Protein 5R0D (pdb70)

GO terms:
  GO:0097157 pre-mRNA intronic binding (F, IDA)
  GO:0005634 nucleus (C, IDA)
  GO:0030619 U1 snRNA binding (F, IDA)
  GO:0030620 U2 snRNA binding (F, IDA)
  GO:0030623 U5 snRNA binding (F, IDA)
  GO:0017070 U6 snRNA binding (F, IDA)
  GO:0005682 U5 snRNP (C, IDA)
  GO:0046540 U4/U6 x U5 tri-snRNP complex (C, IDA)
  GO:0000244 spliceosomal tri-snRNP complex assembly (P, IDA)
  GO:0005634 nucleus (C, HDA)
  GO:0000386 second spliceosomal transesterification activity (F, IMP)
  GO:0003729 mRNA binding (F, HDA)
  GO:0000244 spliceosomal tri-snRNP complex assembly (P, IMP)
  GO:0000350 generation of catalytic spliceosome for second transesterification step (P, IMP)
  GO:0000389 mRNA 3'-splice site recognition (P, IMP)
  GO:0000395 mRNA 5'-splice site recognition (P, IMP)
  GO:0005515 protein binding (F, IPI)

InterPro domains:
  IPR000555 JAB1/MPN/MOV34 metalloenzyme domain [SM00232] (2178-2310)
  IPR012337 Ribonuclease H-like superfamily [SSF53098] (1070-1325)
  IPR012337 Ribonuclease H-like superfamily [SSF53098] (1835-2086)
  IPR012591 PRO8NT domain [PF08082] (131-282)
  IPR012592 PROCN domain [PF08083] (472-874)
  IPR012984 PROCT domain [PF08084] (2289-2410)
  IPR019580 Pre-mRNA-processing-splicing factor 8, U6-snRNA-binding [PF10596] (1514-1671)
  IPR019581 Pre-mRNA-processing-splicing factor 8, U5-snRNA-binding [PF10597] (1308-1444)
  IPR019582 RNA recognition motif, spliceosomal PrP8 [PF10598] (1059-1149)
  IPR021983 PRP8 domain IV core [PF12134] (1832-2060)
  IPR021983 PRP8 domain IV core [cd13838] (1838-2088)
  IPR027652 Pre-mRNA-processing-splicing factor 8 [PTHR11140] (108-2401)
  IPR037518 MPN domain [PS50249] (2182-2311)
  IPR042516 Pre-mRNA-processing-splicing factor 8, U5-snRNA-binding domain superfamily [G3DSA:3.30.43.40] (1257-1375)
  IPR043172 Prp8 RNase domain IV, palm region [G3DSA:3.30.420.230] (1833-1993)
  IPR043173 Prp8 RNase domain IV, fingers region [G3DSA:1.20.80.40] (1994-2092)

Foldseek 3Di:
DAAEPVCVCVLQDPFWEKEKELLFQWDWDWDADPVGHIDIDTAKGWIWIASLQFQKTWTKIRHPVVCPPHPPVVLVSLLVSLLVVLVVQVPDPPVNHGQEYEYADCSSQVSNCVSCVVPVRYHYHYYPDNFLCSLVCLQPVSVVVNRPDPDIDIDIARQQFCCVVPDGSSVSSVLSRLLSLLCVLPVVVSVCLQCVDVVWDADPRYRGTDDDPVSSVVSSVSSVVSNVVSVCVVVVD/DAWAWEPFAQFWKWKDKALDIDTDHHRHLATTEDQDDADFKIKIWIAGPVHNPKIKIKIAHVVVAHKYWYADPVVGGIDIDGDPPVVVSVVSVVVCVVVVRYHYPDDDPPDCLRCLLQVLADLVLQCVQQPDVVDSMHMDIQEAEAPVVPVCPDVNRHGDDDDDDLPDCLQAPVVCRVVSSQASQCSVPVVPCVNPQNHVSSLVNLLSVLLSSCQSHVRQNSLVRNLRSLLSVQSHLDDPLVNLVSVLSNLLSSLVSHDLVCCVSRPDLVSVCCSCPPTSCVPSNVSNVVSCCVRPVVSD

Nearest PDB structures (foldseek):
  7fju-assembly1_B  TM=1.003E+00  e=3.142E-57  Saccharomyces cerevisiae S288C
  3sbt-assembly3_B  TM=9.960E-01  e=2.102E-54  Saccharomyces cerevisiae S288C
  4ilg-assembly1_A  TM=9.768E-01  e=3.869E-52  Saccharomyces cerevisiae S288C
  3zef-assembly1_A  TM=9.865E-01  e=7.056E-51  Saccharomyces cerevisiae
  4i43-assembly1_A  TM=9.679E-01  e=3.540E-50  Saccharomyces cerevisiae S288C

Sequence (537 aa):
GAMNSSNYAELFNNDIKLFVDDTTNVYRVTVHKTFEGNVATKAINGCIFTLNPKTGHLFLKIIHTSVVWAGQKRLSQLAKWKTAEEVSSALVRSLPKEEQPKKQIIVTRKAMLDPLEVHMLDFPNIAIRPTEELRLPFSAAMSIDKLSDVVMMKATEPQMVLFNIYDDWLDRISSSYTAFSRLTLLLRALKTTNEESAKMMILLSDPTITIKSYHLWPSFTDEQWITIESSQMRRDDLILTEYGRKYNVMNTVPFTSAPIEVTIGIDQYSFNVKENQPFHGIKDIPIGHVVHVIIHFQHADNSSMMRYGYWFDCRMMGNFYIQYDPKDGLYKMMEERDGAKFENIVHNFKERQMMVSYPKIDEDDTWYNLTEFVQQMDKIRKIVRKDENQFSYVDSSMTTVQENELSDPAHSLNNYTVINFKSREAIRPGHEMEDFLDKSYYYLNTVMLQQGIFKNSSNYFGELQFAFLNAMFFGNYGSSLQWHAMIELICSSATVPKHMLDKLDEILYYQIKTLPEQYSDILLNERVWNICLYSSFQKNSLHNTEKIMENKYPELL

Organism: Saccharomyces cerevisiae (strain ATCC 204508 / S288c) (NCBI:txid559292)

B-factor: mean 30.58, std 11.67, range [15.52, 86.67]

Structure (mmCIF, N/CA/C/O backbone):
data_5R0D
#
_entry.id   5R0D
#
_cell.length_a   89.193
_cell.length_b   82.004
_cell.length_c   94.002
_cell.angle_alpha   90.000
_cell.angle_beta   109.080
_cell.angle_gamma   90.000
#
_symmetry.space_group_name_H-M   'C 1 2 1'
#
loop_
_entity.id
_entity.type
_entity.pdbx_description
1 polymer 'Pre-mRNA-splicing factor 8'
2 polymer 'A1 cistron-splicing factor AAR2'
3 non-polymer N-ethyl-N-(thiophene-2-carbonyl)-beta-alanine
4 water water
#
loop_
_atom_site.group_PDB
_atom_site.id
_atom_site.type_symbol
_atom_site.label_atom_id
_atom_site.label_alt_id
_atom_site.label_comp_id
_atom_site.label_asym_id
_atom_site.label_entity_id
_atom_site.label_seq_id
_atom_site.pdbx_PDB_ins_code
_atom_site.Cartn_x
_atom_site.Cartn_y
_atom_site.Cartn_z
_atom_site.occupancy
_atom_site.B_iso_or_equiv
_atom_site.auth_seq_id
_atom_site.auth_comp_id
_atom_site.auth_asym_id
_atom_site.auth_atom_id
_atom_site.pdbx_PDB_model_num
ATOM 1 N N . GLY A 1 1 ? 28.341 24.026 12.960 1.00 50.85 1833 GLY A N 1
ATOM 2 C CA . GLY A 1 1 ? 29.487 23.387 12.336 1.00 50.44 1833 GLY A CA 1
ATOM 3 C C . GLY A 1 1 ? 30.592 23.063 13.323 1.00 49.43 1833 GLY A C 1
ATOM 4 O O . GLY A 1 1 ? 30.330 22.828 14.497 1.00 49.35 1833 GLY A O 1
ATOM 5 N N . ALA A 1 2 ? 31.836 23.052 12.852 1.00 48.15 1834 ALA A N 1
ATOM 6 C CA . ALA A 1 2 ? 32.956 22.709 13.717 1.00 48.25 1834 ALA A CA 1
ATOM 7 C C . ALA A 1 2 ? 33.201 23.816 14.737 1.00 46.05 1834 ALA A C 1
ATOM 8 O O . ALA A 1 2 ? 33.057 25.006 14.443 1.00 44.95 1834 ALA A O 1
ATOM 10 N N . MET A 1 3 ? 33.556 23.414 15.949 1.00 44.72 1835 MET A N 1
ATOM 11 C CA . MET A 1 3 ? 33.895 24.340 17.021 1.00 45.24 1835 MET A CA 1
ATOM 12 C C . MET A 1 3 ? 35.372 24.701 16.904 1.00 45.62 1835 MET A C 1
ATOM 13 O O . MET A 1 3 ? 36.221 23.816 16.799 1.00 43.83 1835 MET A O 1
ATOM 18 N N . ASN A 1 4 ? 35.672 25.999 16.890 1.00 46.51 1836 ASN A N 1
ATOM 19 C CA . ASN A 1 4 ? 37.038 26.477 16.663 1.00 48.20 1836 ASN A CA 1
ATOM 20 C C . ASN A 1 4 ? 37.273 27.740 17.489 1.00 46.51 1836 ASN A C 1
ATOM 21 O O . ASN A 1 4 ? 36.458 28.108 18.340 1.00 43.63 1836 ASN A O 1
ATOM 26 N N . SER A 1 5 ? 38.415 28.383 17.352 1.00 48.23 1837 SER A N 1
ATOM 27 C CA . SER A 1 5 ? 38.762 29.673 17.959 1.00 50.75 1837 SER A CA 1
ATOM 28 C C . SER A 1 5 ? 37.702 30.717 17.731 1.00 50.97 1837 SER A C 1
ATOM 29 O O . SER A 1 5 ? 37.457 31.441 18.625 1.00 52.22 1837 SER A O 1
ATOM 32 N N . SER A 1 6 ? 37.130 30.785 16.553 1.00 49.55 1838 SER A N 1
ATOM 33 C CA . SER A 1 6 ? 36.207 31.870 16.236 1.00 49.21 1838 SER A CA 1
ATOM 34 C C . SER A 1 6 ? 34.971 31.826 17.125 1.00 46.08 1838 SER A C 1
ATOM 35 O O . SER A 1 6 ? 34.436 32.870 17.510 1.00 46.57 1838 SER A O 1
ATOM 38 N N . ASN A 1 7 ? 34.503 30.630 17.470 1.00 43.26 1839 ASN A N 1
ATOM 39 C CA . ASN A 1 7 ? 33.262 30.473 18.220 1.00 41.03 1839 ASN A CA 1
ATOM 40 C C . ASN A 1 7 ? 33.506 29.880 19.607 1.00 40.30 1839 ASN A C 1
ATOM 41 O O . ASN A 1 7 ? 32.697 29.116 20.125 1.00 40.61 1839 ASN A O 1
ATOM 46 N N . TYR A 1 8 ? 34.594 30.330 20.220 1.00 39.38 1840 TYR A N 1
ATOM 47 C CA . TYR A 1 8 ? 35.129 29.843 21.505 1.00 36.41 1840 TYR A CA 1
ATOM 48 C C . TYR A 1 8 ? 34.234 30.187 22.690 1.00 32.24 1840 TYR A C 1
ATOM 49 O O . TYR A 1 8 ? 34.042 29.447 23.626 1.00 31.27 1840 TYR A O 1
ATOM 58 N N . ALA A 1 9 ? 33.704 31.354 22.684 1.00 29.56 1841 ALA A N 1
ATOM 59 C CA . ALA A 1 9 ? 32.850 31.785 23.781 1.00 27.87 1841 ALA A CA 1
ATOM 60 C C . ALA A 1 9 ? 31.563 30.983 23.836 1.00 24.40 1841 ALA A C 1
ATOM 61 O O . ALA A 1 9 ? 30.924 30.932 24.884 1.00 23.92 1841 ALA A O 1
ATOM 63 N N . GLU A 1 10 ? 31.183 30.350 22.728 1.00 22.67 1842 GLU A N 1
ATOM 64 C CA . GLU A 1 10 ? 29.989 29.513 22.731 1.00 22.23 1842 GLU A CA 1
ATOM 65 C C . GLU A 1 10 ? 30.064 28.420 23.790 1.00 21.08 1842 GLU A C 1
ATOM 66 O O . GLU A 1 10 ? 29.027 27.977 24.290 1.00 20.93 1842 GLU A O 1
ATOM 72 N N . LEU A 1 11 ? 31.275 27.987 24.154 1.00 20.60 1843 LEU A N 1
ATOM 73 C CA . LEU A 1 11 ? 31.425 26.922 25.134 1.00 20.16 1843 LEU A CA 1
ATOM 74 C C . LEU A 1 11 ? 30.843 27.304 26.487 1.00 20.17 1843 LEU A C 1
ATOM 75 O O . LEU A 1 11 ? 30.467 26.419 27.263 1.00 21.31 1843 LEU A O 1
ATOM 80 N N . PHE A 1 12 ? 30.780 28.582 26.802 1.00 21.35 1844 PHE A N 1
ATOM 81 C CA . PHE A 1 12 ? 30.366 29.079 28.123 1.00 21.57 1844 PHE A CA 1
ATOM 82 C C . PHE A 1 12 ? 29.053 29.859 28.066 1.00 22.66 1844 PHE A C 1
ATOM 83 O O . PHE A 1 12 ? 28.778 30.579 28.944 1.00 24.27 1844 PHE A O 1
ATOM 91 N N . ASN A 1 13 ? 28.209 29.639 27.067 1.00 21.75 1845 ASN A N 1
ATOM 92 C CA . ASN A 1 13 ? 26.859 30.190 27.063 1.00 23.30 1845 ASN A CA 1
ATOM 93 C C . ASN A 1 13 ? 25.938 29.218 27.794 1.00 23.57 1845 ASN A C 1
ATOM 94 O O . ASN A 1 13 ? 26.377 28.226 28.380 1.00 23.86 1845 ASN A O 1
ATOM 99 N N . ASN A 1 14 ? 24.641 29.506 27.786 1.00 25.86 1846 ASN A N 1
ATOM 100 C CA . ASN A 1 14 ? 23.680 28.764 28.588 1.00 28.31 1846 ASN A CA 1
ATOM 101 C C . ASN A 1 14 ? 23.004 27.633 27.833 1.00 27.01 1846 ASN A C 1
ATOM 102 O O . ASN A 1 14 ? 22.091 27.005 28.376 1.00 31.23 1846 ASN A O 1
ATOM 107 N N . ASP A 1 15 ? 23.481 27.305 26.636 1.00 24.82 1847 ASP A N 1
ATOM 108 C CA . ASP A 1 15 ? 23.022 26.122 25.924 1.00 24.67 1847 ASP A CA 1
ATOM 109 C C . ASP A 1 15 ? 23.848 24.930 26.414 1.00 22.19 1847 ASP A C 1
ATOM 110 O O . ASP A 1 15 ? 25.073 24.905 26.236 1.00 23.65 1847 ASP A O 1
ATOM 115 N N . ILE A 1 16 ? 23.178 23.931 26.995 1.00 20.54 1848 ILE A N 1
ATOM 116 C CA . ILE A 1 16 ? 23.894 22.789 27.560 1.00 19.33 1848 ILE A CA 1
ATOM 117 C C . ILE A 1 16 ? 24.667 22.062 26.469 1.00 18.79 1848 ILE A C 1
ATOM 118 O O . ILE A 1 16 ? 24.117 21.697 25.418 1.00 19.50 1848 ILE A O 1
ATOM 123 N N . LYS A 1 17 ? 25.942 21.795 26.735 1.00 17.87 1849 LYS A N 1
ATOM 124 C CA . LYS A 1 17 ? 26.762 21.068 25.781 1.00 17.95 1849 LYS A CA 1
ATOM 125 C C . LYS A 1 17 ? 27.760 20.212 26.539 1.00 18.18 1849 LYS A C 1
ATOM 126 O O . LYS A 1 17 ? 28.157 20.509 27.664 1.00 18.68 1849 LYS A O 1
ATOM 132 N N . LEU A 1 18 ? 28.202 19.162 25.861 1.00 18.15 1850 LEU A N 1
ATOM 133 C CA . LEU A 1 18 ? 29.188 18.253 26.403 1.00 17.61 1850 LEU A CA 1
ATOM 134 C C . LEU A 1 18 ? 30.298 18.020 25.390 1.00 17.99 1850 LEU A C 1
ATOM 135 O O . LEU A 1 18 ? 30.022 17.784 24.213 1.00 19.34 1850 LEU A O 1
ATOM 140 N N . PHE A 1 19 ? 31.543 18.020 25.873 1.00 16.73 1851 PHE A N 1
ATOM 141 C CA . PHE A 1 19 ? 32.663 17.440 25.138 1.00 17.05 1851 PHE A CA 1
ATOM 142 C C . PHE A 1 19 ? 32.704 15.948 25.428 1.00 18.38 1851 PHE A C 1
ATOM 143 O O . PHE A 1 19 ? 32.491 15.530 26.577 1.00 18.83 1851 PHE A O 1
ATOM 151 N N . VAL A 1 20 ? 33.016 15.167 24.399 1.00 18.28 1852 VAL A N 1
ATOM 152 C CA . VAL A 1 20 ? 33.271 13.734 24.540 1.00 18.32 1852 VAL A CA 1
ATOM 153 C C . VAL A 1 20 ? 34.654 13.446 24.003 1.00 18.25 1852 VAL A C 1
ATOM 154 O O . VAL A 1 20 ? 34.935 13.697 22.827 1.00 20.10 1852 VAL A O 1
ATOM 158 N N . ASP A 1 21 ? 35.507 12.891 24.851 1.00 18.50 1853 ASP A N 1
ATOM 159 C CA . ASP A 1 21 ? 36.825 12.444 24.439 1.00 18.89 1853 ASP A CA 1
ATOM 160 C C . ASP A 1 21 ? 36.920 10.938 24.663 1.00 17.93 1853 ASP A C 1
ATOM 161 O O . ASP A 1 21 ? 36.673 10.447 25.778 1.00 18.88 1853 ASP A O 1
ATOM 166 N N . ASP A 1 22 ? 37.304 10.222 23.608 1.00 18.07 1854 ASP A N 1
ATOM 167 C CA . ASP A 1 22 ? 37.365 8.762 23.610 1.00 17.97 1854 ASP A CA 1
ATOM 168 C C . ASP A 1 22 ? 38.796 8.242 23.666 1.00 18.27 1854 ASP A C 1
ATOM 169 O O . ASP A 1 22 ? 38.999 7.035 23.528 1.00 19.39 1854 ASP A O 1
ATOM 174 N N A THR A 1 23 ? 39.793 9.106 23.855 0.45 19.05 1855 THR A N 1
ATOM 175 N N B THR A 1 23 ? 39.789 9.112 23.915 0.55 19.04 1855 THR A N 1
ATOM 176 C CA A THR A 1 23 ? 41.174 8.641 23.750 0.45 19.71 1855 THR A CA 1
ATOM 177 C CA B THR A 1 23 ? 41.195 8.720 23.781 0.55 19.53 1855 THR A CA 1
ATOM 178 C C A THR A 1 23 ? 41.458 7.500 24.721 0.45 20.39 1855 THR A C 1
ATOM 179 C C B THR A 1 23 ? 41.649 7.710 24.834 0.55 20.43 1855 THR A C 1
ATOM 180 O O A THR A 1 23 ? 42.159 6.543 24.375 0.45 20.41 1855 THR A O 1
ATOM 181 O O B THR A 1 23 ? 42.671 7.046 24.640 0.55 20.38 1855 THR A O 1
ATOM 188 N N . ASN A 1 24 ? 40.926 7.579 25.938 1.00 19.23 1856 ASN A N 1
ATOM 189 C CA . ASN A 1 24 ? 41.271 6.636 26.990 1.00 19.31 1856 ASN A CA 1
ATOM 190 C C . ASN A 1 24 ? 40.277 5.491 27.128 1.00 18.59 1856 ASN A C 1
ATOM 191 O O . ASN A 1 24 ? 40.327 4.767 28.128 1.00 19.09 1856 ASN A O 1
ATOM 196 N N . VAL A 1 25 ? 39.433 5.258 26.124 1.00 18.64 1857 VAL A N 1
ATOM 197 C CA . VAL A 1 25 ? 38.464 4.161 26.202 1.00 17.72 1857 VAL A CA 1
ATOM 198 C C . VAL A 1 25 ? 39.158 2.816 26.087 1.00 18.43 1857 VAL A C 1
ATOM 199 O O . VAL A 1 25 ? 38.969 1.940 26.939 1.00 19.30 1857 VAL A O 1
ATOM 203 N N . TYR A 1 26 ? 39.929 2.625 25.021 1.00 19.20 1858 TYR A N 1
ATOM 204 C CA . TYR A 1 26 ? 40.630 1.383 24.737 1.00 19.56 1858 TYR A CA 1
ATOM 205 C C . TYR A 1 26 ? 42.112 1.616 24.997 1.00 19.78 1858 TYR A C 1
ATOM 206 O O . TYR A 1 26 ? 42.779 2.328 24.238 1.00 21.51 1858 TYR A O 1
ATOM 215 N N . ARG A 1 27 ? 42.609 1.040 26.080 1.00 20.05 1859 ARG A N 1
ATOM 216 C CA . ARG A 1 27 ? 43.971 1.233 26.552 1.00 21.27 1859 ARG A CA 1
ATOM 217 C C . ARG A 1 27 ? 44.644 -0.127 26.595 1.00 23.66 1859 ARG A C 1
ATOM 218 O O . ARG A 1 27 ? 44.082 -1.093 27.132 1.00 24.24 1859 ARG A O 1
ATOM 226 N N . VAL A 1 28 ? 45.830 -0.219 25.996 1.00 26.11 1860 VAL A N 1
ATOM 227 C CA . VAL A 1 28 ? 46.560 -1.475 26.006 1.00 29.83 1860 VAL A CA 1
ATOM 228 C C . VAL A 1 28 ? 48.032 -1.239 26.304 1.00 34.23 1860 VAL A C 1
ATOM 229 O O . VAL A 1 28 ? 48.564 -0.142 26.141 1.00 36.38 1860 VAL A O 1
ATOM 233 N N . THR A 1 29 ? 48.690 -2.303 26.729 1.00 36.22 1861 THR A N 1
ATOM 234 C CA . THR A 1 29 ? 50.139 -2.390 26.734 1.00 38.03 1861 THR A CA 1
ATOM 235 C C . THR A 1 29 ? 50.519 -3.459 25.718 1.00 36.34 1861 THR A C 1
ATOM 236 O O . THR A 1 29 ? 49.796 -4.439 25.543 1.00 36.98 1861 THR A O 1
ATOM 240 N N . VAL A 1 30 ? 51.632 -3.253 25.021 1.00 36.05 1862 VAL A N 1
ATOM 241 C CA . VAL A 1 30 ? 52.116 -4.156 23.986 1.00 34.88 1862 VAL A CA 1
ATOM 242 C C . VAL A 1 30 ? 53.309 -4.900 24.565 1.00 33.01 1862 VAL A C 1
ATOM 243 O O . VAL A 1 30 ? 54.179 -4.291 25.190 1.00 34.07 1862 VAL A O 1
ATOM 247 N N . HIS A 1 31 ? 53.359 -6.205 24.350 1.00 29.84 1863 HIS A N 1
ATOM 248 C CA . HIS A 1 31 ? 54.423 -6.991 24.953 1.00 31.51 1863 HIS A CA 1
ATOM 249 C C . HIS A 1 31 ? 54.754 -8.178 24.065 1.00 29.26 1863 HIS A C 1
ATOM 250 O O . HIS A 1 31 ? 53.980 -8.558 23.192 1.00 28.01 1863 HIS A O 1
ATOM 257 N N . LYS A 1 32 ? 55.916 -8.774 24.306 1.00 31.00 1864 LYS A N 1
ATOM 258 C CA . LYS A 1 32 ? 56.300 -9.981 23.585 1.00 32.70 1864 LY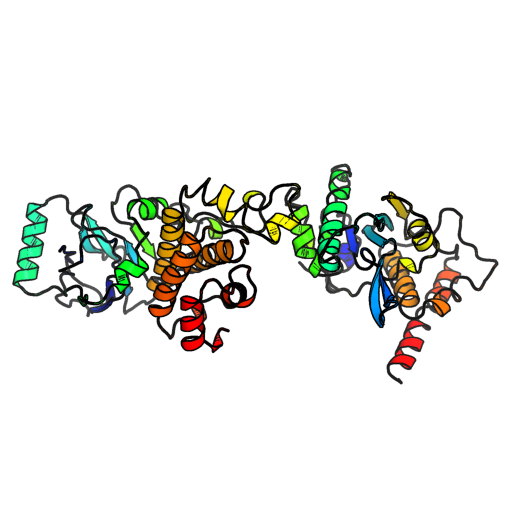S A CA 1
ATOM 259 C C . LYS A 1 32 ? 55.691 -11.225 24.231 1.00 35.31 1864 LYS A C 1
ATOM 260 O O . LYS A 1 32 ? 55.520 -11.295 25.450 1.00 38.01 1864 LYS A O 1
ATOM 266 N N . THR A 1 33 ? 55.373 -12.219 23.399 1.00 35.38 1865 THR A N 1
ATOM 267 C CA . THR A 1 33 ? 54.894 -13.509 23.871 1.00 35.98 1865 THR A CA 1
ATOM 268 C C . THR A 1 33 ? 56.065 -14.475 24.038 1.00 37.32 1865 THR A C 1
ATOM 269 O O . THR A 1 33 ? 57.196 -14.189 23.648 1.00 36.54 1865 THR A O 1
ATOM 273 N N . PHE A 1 34 ? 55.772 -15.653 24.597 1.00 39.20 1866 PHE A N 1
ATOM 274 C CA . PHE A 1 34 ? 56.824 -16.637 24.812 1.00 41.58 1866 PHE A CA 1
ATOM 275 C C . PHE A 1 34 ? 57.492 -17.017 23.500 1.00 42.06 1866 PHE A C 1
ATOM 276 O O . PHE A 1 34 ? 58.703 -17.265 23.461 1.00 42.49 1866 PHE A O 1
ATOM 284 N N . GLU A 1 35 ? 56.709 -17.100 22.425 1.00 42.69 1867 GLU A N 1
ATOM 285 C CA . GLU A 1 35 ? 57.228 -17.478 21.122 1.00 45.33 1867 GLU A CA 1
ATOM 286 C C . GLU A 1 35 ? 57.885 -16.321 20.386 1.00 44.22 1867 GLU A C 1
ATOM 287 O O . GLU A 1 35 ? 58.320 -16.511 19.244 1.00 46.34 1867 GLU A O 1
ATOM 293 N N . GLY A 1 36 ? 57.953 -15.134 20.991 1.00 41.33 1868 GLY A N 1
ATOM 294 C CA . GLY A 1 36 ? 58.579 -13.995 20.362 1.00 39.75 1868 GLY A CA 1
ATOM 295 C C . GLY A 1 36 ? 57.673 -13.178 19.476 1.00 38.11 1868 GLY A C 1
ATOM 296 O O . GLY A 1 36 ? 58.167 -12.320 18.739 1.00 40.15 1868 GLY A O 1
ATOM 297 N N . ASN A 1 37 ? 56.371 -13.429 19.503 1.00 36.93 1869 ASN A N 1
ATOM 298 C CA . ASN A 1 37 ? 55.405 -12.602 18.808 1.00 36.44 1869 ASN A CA 1
ATOM 299 C C . ASN A 1 37 ? 55.007 -11.459 19.729 1.00 33.86 1869 ASN A C 1
ATOM 300 O O . ASN A 1 37 ? 55.455 -11.364 20.870 1.00 37.01 1869 ASN A O 1
ATOM 305 N N . VAL A 1 38 ? 54.153 -10.575 19.241 1.00 30.80 1870 VAL A N 1
ATOM 306 C CA . VAL A 1 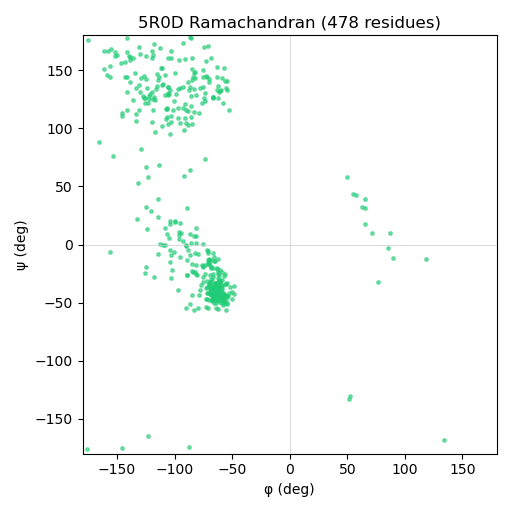38 ? 53.688 -9.437 20.019 1.00 29.74 1870 VAL A CA 1
ATOM 307 C C . VAL A 1 38 ? 52.198 -9.599 20.262 1.00 28.09 1870 VAL A C 1
ATOM 308 O O . VAL A 1 38 ? 51.460 -10.059 19.381 1.00 29.53 1870 VAL A O 1
ATOM 312 N N . ALA A 1 39 ? 51.762 -9.226 21.464 1.00 26.64 1871 ALA A N 1
ATOM 313 C CA . ALA A 1 39 ? 50.377 -9.298 21.879 1.00 26.03 1871 ALA A CA 1
ATOM 314 C C . ALA A 1 39 ? 50.064 -8.040 22.669 1.00 25.80 1871 ALA A C 1
ATOM 315 O O . ALA A 1 39 ? 50.973 -7.334 23.116 1.00 26.78 1871 ALA A O 1
ATOM 317 N N . THR A 1 40 ? 48.776 -7.756 22.820 1.00 25.26 1872 THR A N 1
ATOM 318 C CA . THR A 1 40 ? 48.336 -6.655 23.661 1.00 26.43 1872 THR A CA 1
ATOM 319 C C . THR A 1 40 ? 47.629 -7.180 24.898 1.00 27.01 1872 THR A C 1
ATOM 320 O O . THR A 1 40 ? 47.037 -8.268 24.897 1.00 27.74 1872 THR A O 1
ATOM 324 N N . LYS A 1 41 ? 47.695 -6.395 25.963 1.00 27.51 1873 LYS A N 1
ATOM 325 C CA . LYS A 1 41 ? 46.903 -6.651 27.158 1.00 29.75 1873 LYS A CA 1
ATOM 326 C C . LYS A 1 41 ? 46.129 -5.378 27.452 1.00 29.15 1873 LYS A C 1
ATOM 327 O O . LYS A 1 41 ? 46.731 -4.311 27.617 1.00 30.32 1873 LYS A O 1
ATOM 333 N N . ALA A 1 42 ? 44.809 -5.491 27.498 1.00 28.70 1874 ALA A N 1
ATOM 334 C CA . ALA A 1 42 ? 43.967 -4.336 27.782 1.00 26.87 1874 ALA A CA 1
ATOM 335 C C . ALA A 1 42 ? 44.030 -3.983 29.267 1.00 25.43 1874 ALA A C 1
ATOM 336 O O . ALA A 1 42 ? 44.209 -4.848 30.129 1.00 25.53 1874 ALA A O 1
ATOM 338 N N . ILE A 1 43 ? 43.863 -2.688 29.562 1.00 23.84 1875 ILE A N 1
ATOM 339 C CA . ILE A 1 43 ? 43.629 -2.205 30.917 1.00 24.27 1875 ILE A CA 1
ATOM 340 C C . ILE A 1 43 ? 42.348 -1.375 30.910 1.00 21.11 1875 ILE A C 1
ATOM 341 O O . ILE A 1 43 ? 41.885 -0.919 29.862 1.00 21.11 1875 ILE A O 1
ATOM 346 N N . ASN A 1 44 ? 41.782 -1.157 32.102 1.00 20.59 1876 ASN A N 1
ATOM 347 C CA . ASN A 1 44 ? 40.530 -0.426 32.175 1.00 20.11 1876 ASN A CA 1
ATOM 348 C C . ASN A 1 44 ? 40.697 0.960 31.572 1.00 19.42 1876 ASN A C 1
ATOM 349 O O . ASN A 1 44 ? 41.740 1.595 31.724 1.00 21.39 1876 ASN A O 1
ATOM 354 N N . GLY A 1 45 ? 39.653 1.417 30.899 1.00 18.78 1877 GLY A N 1
ATOM 355 C CA . GLY A 1 45 ? 39.650 2.740 30.323 1.00 18.54 1877 GLY A CA 1
ATOM 356 C C . GLY A 1 45 ? 38.487 3.581 30.806 1.00 17.99 1877 GLY A C 1
ATOM 357 O O . GLY A 1 45 ? 37.801 3.240 31.772 1.00 19.13 1877 GLY A O 1
ATOM 358 N N . CYS A 1 46 ? 38.236 4.680 30.106 1.00 17.77 1878 CYS A N 1
ATOM 359 C CA . CYS A 1 46 ? 37.155 5.567 30.493 1.00 17.77 1878 CYS A CA 1
ATOM 360 C C . CYS A 1 46 ? 36.769 6.462 29.326 1.00 17.31 1878 CYS A C 1
ATOM 361 O O . CYS A 1 46 ? 37.597 6.794 28.473 1.00 17.77 1878 CYS A O 1
ATOM 364 N N . ILE A 1 47 ? 35.492 6.850 29.334 1.00 17.01 1879 ILE A N 1
ATOM 365 C CA . ILE A 1 47 ? 34.999 7.929 28.484 1.00 17.44 1879 ILE A CA 1
ATOM 366 C C . ILE A 1 47 ? 35.026 9.205 29.310 1.00 17.29 1879 ILE A C 1
ATOM 367 O O . ILE A 1 47 ? 34.554 9.221 30.449 1.00 18.30 1879 ILE A O 1
ATOM 372 N N . PHE A 1 48 ? 35.527 10.274 28.719 1.00 17.56 1880 PHE A N 1
ATOM 373 C CA . PHE A 1 48 ? 35.623 11.598 29.350 1.00 17.59 1880 PHE A CA 1
ATOM 374 C C . PHE A 1 48 ? 34.544 12.466 28.721 1.00 17.47 1880 PHE A C 1
ATOM 375 O O . PHE A 1 48 ? 34.695 12.904 27.582 1.00 18.38 1880 PHE A O 1
ATOM 383 N N . THR A 1 49 ? 33.453 12.682 29.450 1.00 16.70 1881 THR A N 1
ATOM 384 C CA . THR A 1 49 ? 32.332 13.495 28.991 1.00 16.41 1881 THR A CA 1
ATOM 385 C C . THR A 1 49 ? 32.189 14.672 29.944 1.00 15.52 1881 THR A C 1
ATOM 386 O O . THR A 1 49 ? 31.935 14.480 31.136 1.00 17.43 1881 THR A O 1
ATOM 390 N N . LEU A 1 50 ? 32.402 15.886 29.428 1.00 16.89 1882 LEU A N 1
ATOM 391 C CA . LEU A 1 50 ? 32.544 17.068 30.267 1.00 15.87 1882 LEU A CA 1
ATOM 392 C C . LEU A 1 50 ? 31.639 18.195 29.794 1.00 16.90 1882 LEU A C 1
ATOM 393 O O . LEU A 1 50 ? 31.664 18.567 28.608 1.00 16.96 1882 LEU A O 1
ATOM 398 N N . ASN A 1 51 ? 30.898 18.789 30.752 1.00 16.15 1883 ASN A N 1
ATOM 399 C CA . ASN A 1 51 ? 30.211 20.052 30.510 1.00 16.59 1883 ASN A CA 1
ATOM 400 C C . ASN A 1 51 ? 31.184 21.195 30.787 1.00 16.75 1883 ASN A C 1
ATOM 401 O O . ASN A 1 51 ? 31.553 21.410 31.955 1.00 17.48 1883 ASN A O 1
ATOM 406 N N . PRO A 1 52 ? 31.650 21.921 29.771 1.00 17.38 1884 PRO A N 1
ATOM 407 C CA . PRO A 1 52 ? 32.674 22.941 30.016 1.00 18.62 1884 PRO A CA 1
ATOM 408 C C . PRO A 1 52 ? 32.167 24.160 30.765 1.00 18.69 1884 PRO A C 1
ATOM 409 O O . PRO A 1 52 ? 32.980 24.912 31.317 1.00 18.87 1884 PRO A O 1
ATOM 413 N N . LYS A 1 53 ? 30.853 24.366 30.822 1.00 18.05 1885 LYS A N 1
ATOM 414 C CA . LYS A 1 53 ? 30.306 25.499 31.560 1.00 19.04 1885 LYS A CA 1
ATOM 415 C C . LYS A 1 53 ? 30.277 25.216 33.054 1.00 20.14 1885 LYS A C 1
ATOM 416 O O . LYS A 1 53 ? 30.608 26.084 33.857 1.00 22.00 1885 LYS A O 1
ATOM 422 N N . THR A 1 54 ? 29.862 24.021 33.449 1.00 18.70 1886 THR A N 1
ATOM 423 C CA . THR A 1 54 ? 29.626 23.744 34.854 1.00 18.46 1886 THR A CA 1
ATOM 424 C C . THR A 1 54 ? 30.715 22.910 35.505 1.00 17.91 1886 THR A C 1
ATOM 425 O O . THR A 1 54 ? 30.750 22.802 36.738 1.00 18.32 1886 THR A O 1
ATOM 429 N N . GLY A 1 55 ? 31.568 22.278 34.704 1.00 16.65 1887 GLY A N 1
ATOM 430 C CA . GLY A 1 55 ? 32.584 21.402 35.225 1.00 16.99 1887 GLY A CA 1
ATOM 431 C C . GLY A 1 55 ? 32.140 19.986 35.471 1.00 16.53 1887 GLY A C 1
ATOM 432 O O . GLY A 1 55 ? 32.970 19.160 35.854 1.00 16.96 1887 GLY A O 1
ATOM 433 N N . HIS A 1 56 ? 30.872 19.681 35.263 1.00 17.12 1888 HIS A N 1
ATOM 434 C CA . HIS A 1 56 ? 30.416 18.322 35.518 1.00 16.48 1888 HIS A CA 1
ATOM 435 C C . HIS A 1 56 ? 31.048 17.340 34.546 1.00 17.54 1888 HIS A C 1
ATOM 436 O O . HIS A 1 56 ? 30.960 17.489 33.329 1.00 17.55 1888 HIS A O 1
ATOM 443 N N . LEU A 1 57 ? 31.658 16.322 35.116 1.00 16.38 1889 LEU A N 1
ATOM 444 C CA . LEU A 1 57 ? 32.362 15.277 34.384 1.00 17.05 1889 LEU A CA 1
ATOM 445 C C . LEU A 1 57 ? 31.650 13.953 34.646 1.00 17.62 1889 LEU A C 1
ATOM 446 O O . LEU A 1 57 ? 31.432 13.575 35.811 1.00 19.18 1889 LEU A O 1
ATOM 451 N N . PHE A 1 58 ? 31.243 13.301 33.575 1.00 17.84 1890 PHE A N 1
ATOM 452 C CA . PHE A 1 58 ? 30.600 11.985 33.630 1.00 17.39 1890 PHE A CA 1
ATOM 453 C C . PHE A 1 58 ? 31.666 11.001 33.182 1.00 17.22 1890 PHE A C 1
ATOM 454 O O . PHE A 1 58 ? 31.919 10.854 31.991 1.00 18.63 1890 PHE A O 1
ATOM 462 N N . LEU A 1 59 ? 32.361 10.410 34.141 1.00 17.63 1891 LEU A N 1
ATOM 463 C CA . LEU A 1 59 ? 33.462 9.499 33.844 1.00 17.37 1891 LEU A CA 1
ATOM 464 C C . LEU A 1 59 ? 32.934 8.075 33.782 1.00 17.51 1891 LEU A C 1
ATOM 465 O O . LEU A 1 59 ? 32.719 7.431 34.812 1.00 18.78 1891 LEU A O 1
ATOM 470 N N . LYS A 1 60 ? 32.685 7.585 32.580 1.00 17.18 1892 LYS A N 1
ATOM 471 C CA . LYS A 1 60 ? 32.198 6.226 32.414 1.00 18.32 1892 LYS A CA 1
ATOM 472 C C . LYS A 1 60 ? 33.399 5.301 32.312 1.00 17.97 1892 LYS A C 1
ATOM 473 O O . LYS A 1 60 ? 34.181 5.384 31.363 1.00 19.20 1892 LYS A O 1
ATOM 479 N N .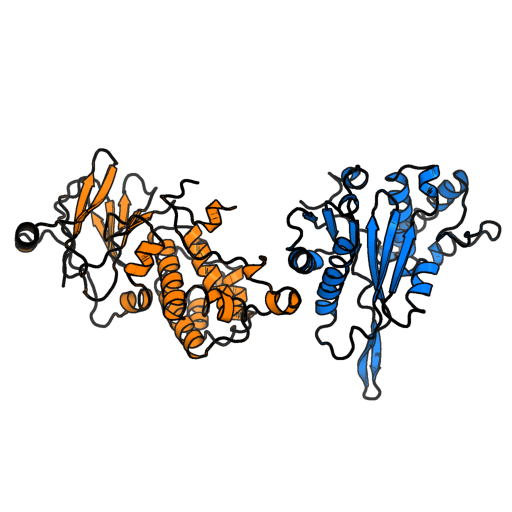 ILE A 1 61 ? 33.541 4.420 33.304 1.00 18.00 1893 ILE A N 1
ATOM 480 C CA . ILE A 1 61 ? 34.655 3.489 33.341 1.00 18.76 1893 ILE A CA 1
ATOM 481 C C . ILE A 1 61 ? 34.348 2.308 32.436 1.00 18.61 1893 ILE A C 1
ATOM 482 O O . ILE A 1 61 ? 33.256 1.711 32.521 1.00 20.34 1893 ILE A O 1
ATOM 487 N N . ILE A 1 62 ? 35.292 2.014 31.549 1.00 19.36 1894 ILE A N 1
ATOM 488 C CA . ILE A 1 62 ? 35.201 0.940 30.568 1.00 20.13 1894 ILE A CA 1
ATOM 489 C C . ILE A 1 62 ? 36.069 -0.204 31.082 1.00 20.34 1894 ILE A C 1
ATOM 490 O O . ILE A 1 62 ? 37.306 -0.152 31.038 1.00 21.57 1894 ILE A O 1
ATOM 495 N N . HIS A 1 63 ? 35.419 -1.244 31.580 1.00 19.93 1895 HIS A N 1
ATOM 496 C CA . HIS A 1 63 ? 36.134 -2.353 32.174 1.00 20.09 1895 HIS A CA 1
ATOM 497 C C . HIS A 1 63 ? 36.614 -3.291 31.079 1.00 20.61 1895 HIS A C 1
ATOM 498 O O . HIS A 1 63 ? 35.965 -3.435 30.044 1.00 20.90 1895 HIS A O 1
ATOM 505 N N . THR A 1 64 ? 37.760 -3.938 31.316 1.00 19.98 1896 THR A N 1
ATOM 506 C CA . THR A 1 64 ? 38.355 -4.761 30.265 1.00 20.61 1896 THR A CA 1
ATOM 507 C C . THR A 1 64 ? 37.454 -5.912 29.815 1.00 20.92 1896 THR A C 1
ATOM 508 O O . THR A 1 64 ? 37.628 -6.408 28.699 1.00 21.77 1896 THR A O 1
ATOM 512 N N . SER A 1 65 ? 36.488 -6.341 30.636 1.00 20.71 1897 SER A N 1
ATOM 513 C CA . SER A 1 65 ? 35.557 -7.388 30.213 1.00 21.52 1897 SER A CA 1
ATOM 514 C C . SER A 1 65 ? 34.768 -7.004 28.972 1.00 21.65 1897 SER A C 1
ATOM 515 O O . SER A 1 65 ? 34.300 -7.895 28.253 1.00 23.02 1897 SER A O 1
ATOM 518 N N A VAL A 1 66 ? 34.579 -5.718 28.694 0.30 21.17 1898 VAL A N 1
ATOM 519 N N B VAL A 1 66 ? 34.593 -5.699 28.720 0.70 21.57 1898 VAL A N 1
ATOM 520 C CA A VAL A 1 66 ? 33.778 -5.382 27.528 0.30 20.98 1898 VAL A CA 1
ATOM 521 C CA B VAL A 1 66 ? 33.874 -5.222 27.538 0.70 21.97 1898 VAL A CA 1
ATOM 522 C C A VAL A 1 66 ? 34.487 -5.760 26.229 0.30 20.50 1898 VAL A C 1
ATOM 523 C C B VAL A 1 66 ? 34.491 -5.787 26.268 0.70 21.24 1898 VAL A C 1
ATOM 524 O O A VAL A 1 66 ? 33.831 -5.881 25.189 0.30 20.86 1898 VAL A O 1
ATOM 525 O O B VAL A 1 66 ? 33.790 -6.056 25.287 0.70 22.77 1898 VAL A O 1
ATOM 532 N N . TRP A 1 67 ? 35.812 -5.936 26.252 1.00 20.19 1899 TRP A N 1
ATOM 533 C CA . TRP A 1 67 ? 36.539 -6.325 25.051 1.00 20.11 1899 TRP A CA 1
ATOM 534 C C . TRP A 1 67 ? 36.637 -7.840 24.855 1.00 20.68 1899 TRP A C 1
ATOM 535 O O . TRP A 1 67 ? 37.111 -8.288 23.807 1.00 21.55 1899 TRP A O 1
ATOM 546 N N . ALA A 1 68 ? 36.188 -8.637 25.821 1.00 21.01 1900 ALA A N 1
ATOM 547 C CA . ALA A 1 68 ? 36.442 -10.073 25.768 1.00 21.28 1900 ALA A CA 1
ATOM 548 C C . ALA A 1 68 ? 35.780 -10.676 24.540 1.00 22.05 1900 ALA A C 1
ATOM 549 O O . ALA A 1 68 ? 34.572 -10.514 24.319 1.00 24.34 1900 ALA A O 1
ATOM 551 N N . GLY A 1 69 ? 36.587 -11.381 23.742 1.00 22.63 1901 GLY A N 1
ATOM 552 C CA . GLY A 1 69 ? 36.089 -12.055 22.556 1.00 24.25 1901 GLY A CA 1
ATOM 553 C C . GLY A 1 69 ? 35.696 -11.178 21.397 1.00 24.94 1901 GLY A C 1
ATOM 554 O O . GLY A 1 69 ? 35.122 -11.672 20.423 1.00 27.57 1901 GLY A O 1
ATOM 555 N N . GLN A 1 70 ? 36.007 -9.898 21.453 1.00 24.70 1902 GLN A N 1
ATOM 556 C CA . GLN A 1 70 ? 35.632 -8.964 20.414 1.00 25.24 1902 GLN A CA 1
ATOM 557 C C . GLN A 1 70 ? 36.809 -8.718 19.492 1.00 26.29 1902 GLN A C 1
ATOM 558 O O . GLN A 1 70 ? 37.966 -8.765 19.908 1.00 27.86 1902 GLN A O 1
ATOM 564 N N . LYS A 1 71 ? 36.501 -8.486 18.222 1.00 28.63 1903 LYS A N 1
ATOM 565 C CA . LYS A 1 71 ? 37.501 -8.182 17.217 1.00 30.48 1903 LYS A CA 1
ATOM 566 C C . LYS A 1 71 ? 37.492 -6.691 16.925 1.00 27.03 1903 LYS A C 1
ATOM 567 O O . LYS A 1 71 ? 36.592 -5.954 17.323 1.00 26.35 1903 LYS A O 1
ATOM 573 N N . ARG A 1 72 ? 38.542 -6.256 16.242 1.00 27.26 1904 ARG A N 1
ATOM 574 C CA . ARG A 1 72 ? 38.662 -4.886 15.754 1.00 28.02 1904 ARG A CA 1
ATOM 575 C C . ARG A 1 72 ? 38.361 -3.898 16.876 1.00 25.07 1904 ARG A C 1
ATOM 576 O O . ARG A 1 72 ? 37.483 -3.046 16.775 1.00 24.18 1904 ARG A O 1
ATOM 584 N N . LEU A 1 73 ? 39.135 -4.022 17.950 1.00 22.70 1905 LEU A N 1
ATOM 585 C CA . LEU A 1 73 ? 38.802 -3.311 19.182 1.00 21.67 1905 LEU A CA 1
ATOM 586 C C . LEU A 1 73 ? 38.904 -1.795 19.032 1.00 21.74 1905 LEU A C 1
ATOM 587 O O . LEU A 1 73 ? 38.127 -1.066 19.648 1.00 21.84 1905 LEU A O 1
ATOM 592 N N . SER A 1 74 ? 39.859 -1.280 18.260 1.00 23.98 1906 SER A N 1
ATOM 593 C CA . SER A 1 74 ? 39.944 0.173 18.133 1.00 25.20 1906 SER A CA 1
ATOM 594 C C . SER A 1 74 ? 38.691 0.735 17.462 1.00 23.94 1906 SER A C 1
ATOM 595 O O . SER A 1 74 ? 38.235 1.830 17.802 1.00 25.21 1906 SER A O 1
ATOM 598 N N . GLN A 1 75 ? 38.101 -0.026 16.537 1.00 23.71 1907 GLN A N 1
ATOM 599 C CA . GLN A 1 75 ? 36.839 0.365 15.922 1.00 24.64 1907 GLN A CA 1
ATOM 600 C C . GLN A 1 75 ? 35.686 0.213 16.901 1.00 22.25 1907 GLN A C 1
ATOM 601 O O . GLN A 1 75 ? 34.858 1.116 17.047 1.00 23.40 1907 GLN A O 1
ATOM 607 N N . LEU A 1 76 ? 35.616 -0.921 17.588 1.00 21.32 1908 LEU A N 1
ATOM 608 C CA . LEU A 1 76 ? 34.533 -1.152 18.529 1.00 20.15 1908 LEU A CA 1
ATOM 609 C C . LEU A 1 76 ? 34.525 -0.078 19.603 1.00 20.75 1908 LEU A C 1
ATOM 610 O O . LEU A 1 76 ? 33.462 0.330 20.071 1.00 20.41 1908 LEU A O 1
ATOM 615 N N . ALA A 1 77 ? 35.706 0.383 20.012 1.00 20.04 1909 ALA A N 1
ATOM 616 C CA . ALA A 1 77 ? 35.779 1.359 21.095 1.00 19.88 1909 ALA A CA 1
ATOM 617 C C . ALA A 1 77 ? 35.038 2.639 20.755 1.00 19.34 1909 ALA A C 1
ATOM 618 O O . ALA A 1 77 ? 34.440 3.260 21.640 1.00 19.65 1909 ALA A O 1
ATOM 620 N N . LYS A 1 78 ? 35.072 3.070 19.493 1.00 20.09 1910 LYS A N 1
ATOM 621 C CA . LYS A 1 78 ? 34.337 4.275 19.116 1.00 20.25 1910 LYS A CA 1
ATOM 622 C C . LYS A 1 78 ? 32.833 4.052 19.219 1.00 18.99 1910 LYS A C 1
ATOM 623 O O . LYS A 1 78 ? 32.093 4.927 19.680 1.00 19.44 1910 LYS A O 1
ATOM 629 N N . TRP A 1 79 ? 32.369 2.866 18.802 1.00 20.04 1911 TRP A N 1
ATOM 630 C CA . TRP A 1 79 ? 30.949 2.537 18.873 1.00 20.01 1911 TRP A CA 1
ATOM 631 C C . TRP A 1 79 ? 30.494 2.357 20.317 1.00 19.26 1911 TRP A C 1
ATOM 632 O O . TRP A 1 79 ? 29.406 2.803 20.686 1.00 19.48 1911 TRP A O 1
ATOM 643 N N . LYS A 1 80 ? 31.332 1.747 21.156 1.00 19.06 1912 LYS A N 1
ATOM 644 C CA . LYS A 1 80 ? 31.017 1.631 22.575 1.00 19.07 1912 LYS A CA 1
ATOM 645 C C . LYS A 1 80 ? 30.924 3.001 23.228 1.00 18.17 1912 LYS A C 1
ATOM 646 O O . LYS A 1 80 ? 30.041 3.243 24.071 1.00 19.39 1912 LYS A O 1
ATOM 652 N N . THR A 1 81 ? 31.832 3.907 22.860 1.00 17.93 1913 THR A N 1
ATOM 653 C CA . THR A 1 81 ? 31.760 5.273 23.366 1.00 17.80 1913 THR A CA 1
ATOM 654 C C . THR A 1 81 ? 30.426 5.897 23.006 1.00 17.07 1913 THR A C 1
ATOM 655 O O . THR A 1 81 ? 29.758 6.496 23.854 1.00 18.22 1913 THR A O 1
ATOM 659 N N . ALA A 1 82 ? 30.026 5.756 21.741 1.00 17.44 1914 ALA A N 1
ATOM 660 C CA . ALA A 1 82 ? 28.789 6.369 21.282 1.00 18.63 1914 ALA A CA 1
ATOM 661 C C . ALA A 1 82 ? 27.590 5.749 21.976 1.00 18.58 1914 ALA A C 1
ATOM 662 O O . ALA A 1 82 ? 26.653 6.452 22.353 1.00 19.30 1914 ALA A O 1
ATOM 664 N N . GLU A 1 83 ? 27.607 4.425 22.158 1.00 18.82 1915 GLU A N 1
ATOM 665 C CA . GLU A 1 83 ? 26.534 3.751 22.884 1.00 18.73 1915 GLU A CA 1
ATOM 666 C C . GLU A 1 83 ? 26.392 4.297 24.297 1.00 18.60 1915 GLU A C 1
ATOM 667 O O . GLU A 1 83 ? 25.279 4.550 24.771 1.00 19.20 1915 GLU A O 1
ATOM 673 N N . GLU A 1 84 ? 27.512 4.464 24.993 1.00 18.35 1916 GLU A N 1
ATOM 674 C CA . GLU A 1 84 ? 27.462 4.943 26.366 1.00 18.99 1916 GLU A CA 1
ATOM 675 C C . GLU A 1 84 ? 27.081 6.414 26.462 1.00 18.55 1916 GLU A C 1
ATOM 676 O O . GLU A 1 84 ? 26.332 6.793 27.354 1.00 19.33 1916 GLU A O 1
ATOM 682 N N . VAL A 1 85 ? 27.538 7.253 25.530 1.00 18.69 1917 VAL A N 1
ATOM 683 C CA . VAL A 1 85 ? 27.100 8.649 25.549 1.00 18.76 1917 VAL A CA 1
ATOM 684 C C . VAL A 1 85 ? 25.596 8.747 25.289 1.00 18.82 1917 VAL A C 1
ATOM 685 O O . VAL A 1 85 ? 24.881 9.510 25.964 1.00 19.00 1917 VAL A O 1
ATOM 689 N N A SER A 1 86 ? 25.080 7.959 24.344 0.32 19.36 1918 SER A N 1
ATOM 690 N N B SER A 1 86 ? 25.093 7.960 24.323 0.68 19.00 1918 SER A N 1
ATOM 691 C CA A SER A 1 86 ? 23.639 8.006 24.097 0.32 19.87 1918 SER A CA 1
ATOM 692 C CA B SER A 1 86 ? 23.654 7.930 24.067 0.68 19.81 1918 SER A CA 1
ATOM 693 C C A SER A 1 86 ? 22.848 7.452 25.285 0.32 19.00 1918 SER A C 1
ATOM 694 C C B SER A 1 86 ? 22.896 7.493 25.320 0.68 19.24 1918 SER A C 1
ATOM 695 O O A SER A 1 86 ? 21.738 7.923 25.559 0.32 19.05 1918 SER A O 1
ATOM 696 O O B SER A 1 86 ? 21.882 8.101 25.693 0.68 20.57 1918 SER A O 1
ATOM 701 N N . ALA A 1 87 ? 23.393 6.466 26.005 1.00 19.25 1919 ALA A N 1
ATOM 702 C CA . ALA A 1 87 ? 22.736 5.994 27.216 1.00 20.12 1919 ALA A CA 1
ATOM 703 C C . ALA A 1 87 ? 22.741 7.070 28.294 1.00 19.30 1919 ALA A C 1
ATOM 704 O O . ALA A 1 87 ? 21.760 7.237 29.025 1.00 20.08 1919 ALA A O 1
ATOM 706 N N . LEU A 1 88 ? 23.834 7.817 28.408 1.00 18.80 1920 LEU A N 1
ATOM 707 C CA . LEU A 1 88 ? 23.871 8.908 29.377 1.00 19.09 1920 LEU A CA 1
ATOM 708 C C . LEU A 1 88 ? 22.808 9.947 29.046 1.00 18.66 1920 LEU A C 1
ATOM 709 O O . LEU A 1 88 ? 22.051 10.398 29.921 1.00 19.61 1920 LEU A O 1
ATOM 714 N N . VAL A 1 89 ? 22.745 10.360 27.779 1.00 19.10 1921 VAL A N 1
ATOM 715 C CA . VAL A 1 89 ? 21.741 11.355 27.403 1.00 20.31 1921 VAL A CA 1
ATOM 716 C C . VAL A 1 89 ? 20.339 10.857 27.756 1.00 19.64 1921 VAL A C 1
ATOM 717 O O . VAL A 1 89 ? 19.524 11.588 28.324 1.00 20.40 1921 VAL A O 1
ATOM 721 N N . ARG A 1 90 ? 20.021 9.618 27.387 1.00 20.93 1922 ARG A N 1
ATOM 722 C CA . ARG A 1 90 ? 18.690 9.096 27.682 1.00 21.38 1922 ARG A CA 1
ATOM 723 C C . ARG A 1 90 ? 18.403 9.070 29.177 1.00 22.32 1922 ARG A C 1
ATOM 724 O O . ARG A 1 90 ? 17.245 9.208 29.583 1.00 23.82 1922 ARG A O 1
ATOM 732 N N . SER A 1 91 ? 19.437 8.885 30.000 1.00 22.12 1923 SER A N 1
ATOM 733 C CA . SER A 1 91 ? 19.256 8.820 31.449 1.00 21.77 1923 SER A CA 1
ATOM 734 C C . SER A 1 91 ? 19.008 10.187 32.076 1.00 22.08 1923 SER A C 1
ATOM 735 O O . SER A 1 91 ? 18.524 10.252 33.205 1.00 23.83 1923 SER A O 1
ATOM 738 N N . LEU A 1 92 ? 19.347 11.263 31.381 1.00 20.35 1924 LEU A N 1
ATOM 739 C CA . LEU A 1 92 ? 19.196 12.592 31.936 1.00 20.82 1924 LEU A CA 1
ATOM 740 C C . LEU A 1 92 ? 17.770 13.090 31.726 1.00 21.49 1924 LEU A C 1
ATOM 741 O O . LEU A 1 92 ? 17.178 12.833 30.674 1.00 21.61 1924 LEU A O 1
ATOM 746 N N . PRO A 1 93 ? 17.224 13.838 32.691 1.00 20.58 1925 PRO A N 1
ATOM 747 C CA . PRO A 1 93 ? 15.954 14.519 32.451 1.00 21.38 1925 PRO A CA 1
ATOM 748 C C . PRO A 1 93 ? 16.064 15.426 31.234 1.00 20.84 1925 PRO A C 1
ATOM 749 O O . PRO A 1 93 ? 17.132 15.930 30.896 1.00 19.72 1925 PRO A O 1
ATOM 753 N N . LYS A 1 94 ? 14.925 15.629 30.580 1.00 21.81 1926 LYS A N 1
ATOM 754 C CA . LYS A 1 94 ? 14.879 16.404 29.344 1.00 22.54 1926 LYS A CA 1
ATOM 755 C C . LYS A 1 94 ? 15.590 17.741 29.482 1.00 22.90 1926 LYS A C 1
ATOM 756 O O . LYS A 1 94 ? 16.381 18.136 28.617 1.00 23.58 1926 LYS A O 1
ATOM 762 N N . GLU A 1 95 ? 15.318 18.462 30.564 1.00 22.00 1927 GLU A N 1
ATOM 763 C CA . GLU A 1 95 ? 15.892 19.790 30.722 1.00 22.23 1927 GLU A CA 1
ATOM 764 C C . GLU A 1 95 ? 17.389 19.757 31.011 1.00 21.68 1927 GLU A C 1
ATOM 765 O O . GLU A 1 95 ? 18.022 20.820 31.034 1.00 24.28 1927 GLU A O 1
ATOM 771 N N . GLU A 1 96 ? 17.973 18.584 31.240 1.00 19.72 1928 GLU A N 1
ATOM 772 C CA . GLU A 1 96 ? 19.408 18.451 31.408 1.00 19.28 1928 GLU A CA 1
ATOM 773 C C . GLU A 1 96 ? 20.098 17.871 30.185 1.00 19.17 1928 GLU A C 1
ATOM 774 O O . GLU A 1 96 ? 21.325 17.771 30.168 1.00 19.84 1928 GLU A O 1
ATOM 780 N N . GLN A 1 97 ? 19.346 17.469 29.181 1.00 19.25 1929 GLN A N 1
ATOM 781 C CA . GLN A 1 97 ? 19.976 16.864 28.027 1.00 18.68 1929 GLN A CA 1
ATOM 782 C C . GLN A 1 97 ? 20.715 17.930 27.227 1.00 19.27 1929 GLN A C 1
ATOM 783 O O . GLN A 1 97 ? 20.265 19.082 27.152 1.00 20.97 1929 GLN A O 1
ATOM 789 N N . PRO A 1 98 ? 21.853 17.599 26.647 1.00 18.56 1930 PRO A N 1
ATOM 790 C CA . PRO A 1 98 ? 22.602 18.603 25.896 1.00 18.22 1930 PRO A CA 1
ATOM 791 C C . PRO A 1 98 ? 21.908 18.991 24.611 1.00 19.80 1930 PRO A C 1
ATOM 792 O O . PRO A 1 98 ? 21.171 18.209 24.019 1.00 20.54 1930 PRO A O 1
ATOM 796 N N A LYS A 1 99 ? 22.182 20.215 24.165 0.57 19.63 1931 LYS A N 1
ATOM 797 N N B LYS A 1 99 ? 22.169 20.227 24.180 0.43 20.19 1931 LYS A N 1
ATOM 798 C CA A LYS A 1 99 ? 21.774 20.652 22.839 0.57 21.38 1931 LYS A CA 1
ATOM 799 C CA B LYS A 1 99 ? 21.782 20.677 22.853 0.43 21.89 1931 LYS A CA 1
ATOM 800 C C A LYS A 1 99 ? 22.846 20.395 21.794 0.57 20.39 1931 LYS A C 1
ATOM 801 C C B LYS A 1 99 ? 22.832 20.337 21.808 0.43 20.44 1931 LYS A C 1
ATOM 802 O O A LYS A 1 99 ? 22.530 20.370 20.599 0.57 20.98 1931 LYS A O 1
ATOM 803 O O B LYS A 1 99 ? 22.487 20.194 20.628 0.43 20.31 1931 LYS A O 1
ATOM 814 N N . GLN A 1 100 ? 24.092 20.181 22.222 1.00 19.94 1932 GLN A N 1
ATOM 815 C CA . GLN A 1 100 ? 25.195 19.872 21.336 1.00 20.35 1932 GLN A CA 1
ATOM 816 C C . GLN A 1 100 ? 26.123 18.909 22.065 1.00 19.18 1932 GLN A C 1
ATOM 817 O O . GLN A 1 100 ? 26.359 19.052 23.268 1.00 19.02 1932 GLN A O 1
ATOM 823 N N . ILE A 1 101 ? 26.717 17.999 21.314 1.00 18.70 1933 ILE A N 1
ATOM 824 C CA . ILE A 1 101 ? 27.825 17.178 21.783 1.00 18.76 1933 ILE A CA 1
ATOM 825 C C . ILE A 1 101 ? 28.995 17.412 20.841 1.00 18.97 1933 ILE A C 1
ATOM 826 O O . ILE A 1 101 ? 28.848 17.285 19.627 1.00 20.36 1933 ILE A O 1
ATOM 831 N N . ILE A 1 102 ? 30.134 17.792 21.411 1.00 18.15 1934 ILE A N 1
ATOM 832 C CA . ILE A 1 102 ? 31.335 18.119 20.643 1.00 18.26 1934 ILE A CA 1
ATOM 833 C C . ILE A 1 102 ? 32.327 16.985 20.853 1.00 18.80 1934 ILE A C 1
ATOM 834 O O . ILE A 1 102 ? 32.762 16.750 21.985 1.00 18.87 1934 ILE A O 1
ATOM 839 N N . VAL A 1 103 ? 32.682 16.269 19.784 1.00 19.92 1935 VAL A N 1
ATOM 840 C CA . VAL A 1 103 ? 33.625 15.158 19.891 1.00 20.33 1935 VAL A CA 1
ATOM 841 C C . VAL A 1 103 ? 35.029 15.682 19.624 1.00 19.46 1935 VAL A C 1
ATOM 842 O O . VAL A 1 103 ? 35.243 16.478 18.707 1.00 21.21 1935 VAL A O 1
ATOM 846 N N . THR A 1 104 ? 35.988 15.276 20.448 1.00 20.71 1936 THR A N 1
ATOM 847 C CA . THR A 1 104 ? 37.343 15.763 20.268 1.00 21.02 1936 THR A CA 1
ATOM 848 C C . THR A 1 104 ? 38.056 15.118 19.094 1.00 21.61 1936 THR A C 1
ATOM 849 O O . THR A 1 104 ? 39.041 15.693 18.605 1.00 23.97 1936 THR A O 1
ATOM 853 N N . ARG A 1 105 ? 37.588 13.960 18.625 1.00 20.76 1937 ARG A N 1
ATOM 854 C CA . ARG A 1 105 ? 38.193 13.238 17.517 1.00 21.47 1937 ARG A CA 1
ATOM 855 C C . ARG A 1 105 ? 37.125 12.973 16.463 1.00 22.51 1937 ARG A C 1
ATOM 856 O O . ARG A 1 105 ? 36.059 12.425 16.764 1.00 21.87 1937 ARG A O 1
ATOM 864 N N . LYS A 1 106 ? 37.413 13.384 15.226 1.00 25.05 1938 LYS A N 1
ATOM 865 C CA . LYS A 1 106 ? 36.403 13.340 14.176 1.00 28.44 1938 LYS A CA 1
ATOM 866 C C . LYS A 1 106 ? 35.919 11.926 13.875 1.00 26.46 1938 LYS A C 1
ATOM 867 O O . LYS A 1 106 ? 34.800 11.769 13.368 1.00 25.43 1938 LYS A O 1
ATOM 873 N N . ALA A 1 107 ? 36.716 10.902 14.170 1.00 24.56 1939 ALA A N 1
ATOM 874 C CA . ALA A 1 107 ? 36.262 9.538 13.942 1.00 24.45 1939 ALA A CA 1
ATOM 875 C C . ALA A 1 107 ? 35.081 9.152 14.824 1.00 23.08 1939 ALA A C 1
ATOM 876 O O . ALA A 1 107 ? 34.431 8.135 14.558 1.00 24.03 1939 ALA A O 1
ATOM 878 N N . MET A 1 108 ? 34.783 9.925 15.867 1.00 20.84 1940 MET A N 1
ATOM 879 C CA . MET A 1 108 ? 33.594 9.675 16.672 1.00 19.69 1940 MET A CA 1
ATOM 880 C C . MET A 1 108 ? 32.310 10.209 16.044 1.00 20.08 1940 MET A C 1
ATOM 881 O O . MET A 1 108 ? 31.229 9.930 16.561 1.00 21.21 1940 MET A O 1
ATOM 886 N N . LEU A 1 109 ? 32.387 10.971 14.956 1.00 21.08 1941 LEU A N 1
ATOM 887 C CA . LEU A 1 109 ? 31.191 11.609 14.413 1.00 22.62 1941 LEU A CA 1
ATOM 888 C C . LEU A 1 109 ? 30.138 10.595 13.962 1.00 21.21 1941 LEU A C 1
ATOM 889 O O . LEU A 1 109 ? 28.980 10.660 14.373 1.00 22.43 1941 LEU A O 1
ATOM 894 N N . ASP A 1 110 ? 30.514 9.666 13.079 1.00 22.08 1942 ASP A N 1
ATOM 895 C CA . ASP A 1 110 ? 29.519 8.729 12.555 1.00 23.23 1942 ASP A CA 1
ATOM 896 C C . ASP A 1 110 ? 28.986 7.821 13.649 1.00 21.71 1942 ASP A C 1
ATOM 897 O O . ASP A 1 110 ? 27.757 7.665 13.757 1.00 21.30 1942 ASP A O 1
ATOM 902 N N . PRO A 1 111 ? 29.822 7.222 14.503 1.00 21.48 1943 PRO A N 1
ATOM 903 C CA . PRO A 1 111 ? 29.267 6.383 15.571 1.00 21.24 1943 PRO A CA 1
ATOM 904 C C . PRO A 1 111 ? 28.292 7.152 16.443 1.00 20.30 1943 PRO A C 1
ATOM 905 O O . PRO A 1 111 ? 27.220 6.636 16.768 1.00 21.33 1943 PRO A O 1
ATOM 909 N N . LEU A 1 112 ? 28.615 8.393 16.814 1.00 20.06 1944 LEU A N 1
ATOM 910 C CA . LEU A 1 112 ? 27.711 9.115 17.700 1.00 20.48 1944 LEU A CA 1
ATOM 911 C C . LEU A 1 112 ? 26.442 9.542 16.971 1.00 20.28 1944 LEU A C 1
ATOM 912 O O . LEU A 1 112 ? 25.342 9.450 17.520 1.00 21.47 1944 LEU A O 1
ATOM 917 N N . GLU A 1 113 ? 26.574 10.013 15.734 1.00 20.93 1945 GLU A N 1
ATOM 918 C CA . GLU A 1 113 ? 25.395 10.374 14.962 1.00 22.52 1945 GLU A CA 1
ATOM 919 C C . GLU A 1 113 ? 24.428 9.199 14.864 1.00 22.46 1945 GLU A C 1
ATOM 920 O O . GLU A 1 113 ? 23.212 9.365 15.017 1.00 23.54 1945 GLU A O 1
ATOM 926 N N . VAL A 1 114 ? 24.951 8.004 14.602 1.00 21.87 1946 VAL A N 1
ATOM 927 C CA . VAL A 1 114 ? 24.097 6.837 14.446 1.00 21.74 1946 VAL A CA 1
ATOM 928 C C . VAL A 1 114 ? 23.429 6.465 15.771 1.00 21.35 1946 VAL A C 1
ATOM 929 O O . VAL A 1 114 ? 22.232 6.173 15.798 1.00 22.82 1946 VAL A O 1
ATOM 933 N N . HIS A 1 115 ? 24.174 6.486 16.885 1.00 21.10 1947 HIS A N 1
ATOM 934 C CA . HIS A 1 115 ? 23.567 6.200 18.183 1.00 21.97 1947 HIS A CA 1
ATOM 935 C C . HIS A 1 115 ? 22.616 7.285 18.656 1.00 23.07 1947 HIS A C 1
ATOM 936 O O . HIS A 1 115 ? 21.776 6.999 19.506 1.00 26.17 1947 HIS A O 1
ATOM 943 N N . MET A 1 116 ? 22.686 8.497 18.091 1.00 21.90 1948 MET A N 1
ATOM 944 C CA . MET A 1 116 ? 21.850 9.608 18.540 1.00 22.10 1948 MET A CA 1
ATOM 945 C C . MET A 1 116 ? 20.689 9.881 17.587 1.00 23.33 1948 MET A C 1
ATOM 946 O O . MET A 1 116 ? 20.092 10.956 17.650 1.00 23.93 1948 MET A O 1
ATOM 951 N N . LEU A 1 117 ? 20.347 8.920 16.722 1.00 24.17 1949 LEU A N 1
ATOM 952 C CA . LEU A 1 117 ? 19.272 9.140 15.759 1.00 25.74 1949 LEU A CA 1
ATOM 953 C C . LEU A 1 117 ? 17.941 9.467 16.427 1.00 28.41 1949 LEU A C 1
ATOM 954 O O . LEU A 1 117 ? 17.119 10.171 15.831 1.00 30.57 1949 LEU A O 1
ATOM 959 N N . ASP A 1 118 ? 17.694 8.946 17.633 1.00 29.56 1950 ASP A N 1
ATOM 960 C CA . ASP A 1 118 ? 16.466 9.258 18.351 1.00 30.70 1950 ASP A CA 1
ATOM 961 C C . ASP A 1 118 ? 16.448 10.684 18.887 1.00 28.80 1950 ASP A C 1
ATOM 962 O O . ASP A 1 118 ? 15.417 11.112 19.420 1.00 30.17 1950 ASP A O 1
ATOM 967 N N . PHE A 1 119 ? 17.548 11.427 18.742 1.00 26.26 1951 PHE A N 1
ATOM 968 C CA . PHE A 1 119 ? 17.675 12.798 19.234 1.00 26.36 1951 PHE A CA 1
ATOM 969 C C . PHE A 1 119 ? 18.077 13.714 18.080 1.00 28.65 1951 PHE A C 1
ATOM 970 O O . PHE A 1 119 ? 19.178 14.280 18.082 1.00 27.33 1951 PHE A O 1
ATOM 978 N N . PRO A 1 120 ? 17.198 13.907 17.097 1.00 30.52 1952 PRO A N 1
ATOM 979 C CA . PRO A 1 120 ? 17.605 14.659 15.895 1.00 31.52 1952 PRO A CA 1
ATOM 980 C C . PRO A 1 120 ? 17.979 16.099 16.165 1.00 32.57 1952 PRO A C 1
ATOM 981 O O . PRO A 1 120 ? 18.711 16.693 15.359 1.00 34.19 1952 PRO A O 1
ATOM 985 N N . ASN A 1 121 ? 17.523 16.675 17.271 1.00 30.80 1953 ASN A N 1
ATOM 986 C CA . ASN A 1 121 ? 17.794 18.067 17.590 1.00 31.84 1953 ASN A CA 1
ATOM 987 C C . ASN A 1 121 ? 19.060 18.266 18.404 1.00 29.64 1953 ASN A C 1
ATOM 988 O O . ASN A 1 121 ? 19.387 19.409 18.733 1.00 31.66 1953 ASN A O 1
ATOM 993 N N . ILE A 1 122 ? 19.764 17.205 18.765 1.00 26.09 1954 ILE A N 1
ATOM 994 C CA . ILE A 1 122 ? 21.060 17.342 19.411 1.00 23.72 1954 ILE A CA 1
ATOM 995 C C . ILE A 1 122 ? 22.122 17.366 18.322 1.00 24.09 1954 ILE A C 1
ATOM 996 O O . ILE A 1 122 ? 22.329 16.375 17.617 1.00 26.67 1954 ILE A O 1
ATOM 1001 N N . ALA A 1 123 ? 22.813 18.480 18.193 1.00 23.07 1955 ALA A N 1
ATOM 1002 C CA . ALA A 1 123 ? 23.829 18.596 17.165 1.00 22.97 1955 ALA A CA 1
ATOM 1003 C C . ALA A 1 123 ? 25.100 17.875 17.590 1.00 21.57 1955 ALA A C 1
ATOM 1004 O O . ALA A 1 123 ? 25.564 18.020 18.721 1.00 23.88 1955 ALA A O 1
ATOM 1006 N N . ILE A 1 124 ? 25.679 17.103 16.675 1.00 23.57 1956 ILE A N 1
ATOM 1007 C CA . ILE A 1 124 ? 26.938 16.400 16.915 1.00 22.88 1956 ILE A CA 1
ATOM 1008 C C . ILE A 1 124 ? 28.004 17.141 16.124 1.00 22.05 1956 ILE A C 1
ATOM 1009 O O . ILE A 1 124 ? 27.899 17.249 14.900 1.00 24.47 1956 ILE A O 1
ATOM 1014 N N . ARG A 1 125 ? 28.996 17.693 16.828 1.00 21.26 1957 ARG A N 1
ATOM 1015 C CA . ARG A 1 125 ? 29.938 18.606 16.199 1.00 21.21 1957 ARG A CA 1
ATOM 1016 C C . ARG A 1 125 ? 31.366 18.134 16.405 1.00 21.85 1957 ARG A C 1
ATOM 1017 O O . ARG A 1 125 ? 31.714 17.687 17.499 1.00 21.77 1957 ARG A O 1
ATOM 1025 N N . PRO A 1 126 ? 32.212 18.289 15.414 1.00 22.35 1958 PRO A N 1
ATOM 1026 C CA . PRO A 1 126 ? 33.650 18.120 15.627 1.00 23.87 1958 PRO A CA 1
ATOM 1027 C C . PRO A 1 126 ? 34.249 19.420 16.114 1.00 24.59 1958 PRO A C 1
ATOM 1028 O O . PRO A 1 126 ? 33.552 20.440 16.204 1.00 25.22 1958 PRO A O 1
ATOM 1032 N N . THR A 1 127 ? 35.542 19.411 16.393 1.00 25.60 1959 THR A N 1
ATOM 1033 C CA . THR A 1 127 ? 36.218 20.624 16.806 1.00 26.50 1959 THR A CA 1
ATOM 1034 C C . THR A 1 127 ? 37.582 20.693 16.149 1.00 28.01 1959 THR A C 1
ATOM 1035 O O . THR A 1 127 ? 38.238 19.674 15.922 1.00 29.69 1959 THR A O 1
ATOM 1039 N N A GLU A 1 128 ? 37.987 21.924 15.815 0.49 29.18 1960 GLU A N 1
ATOM 1040 N N B GLU A 1 128 ? 37.999 21.914 15.816 0.51 29.35 1960 GLU A N 1
ATOM 1041 C CA A GLU A 1 128 ? 39.344 22.192 15.366 0.49 31.78 1960 GLU A CA 1
ATOM 1042 C CA B GLU A 1 128 ? 39.366 22.139 15.368 0.51 31.78 1960 GLU A CA 1
ATOM 1043 C C A GLU A 1 128 ? 40.300 22.441 16.526 0.49 31.87 1960 GLU A C 1
ATOM 1044 C C B GLU A 1 128 ? 40.304 22.467 16.524 0.51 31.80 1960 GLU A C 1
ATOM 1045 O O A GLU A 1 128 ? 41.511 22.545 16.302 0.49 32.65 1960 GLU A O 1
ATOM 1046 O O B GLU A 1 128 ? 41.504 22.654 16.297 0.51 32.54 1960 GLU A O 1
ATOM 1057 N N . LEU A 1 129 ? 39.781 22.413 17.639 1.00 31.60 1961 LEU A N 1
ATOM 1058 C CA . LEU A 1 129 ? 40.601 22.700 18.854 1.00 31.27 1961 LEU A CA 1
ATOM 1059 C C . LEU A 1 129 ? 41.435 21.481 19.224 1.00 31.64 1961 LEU A C 1
ATOM 1060 O O . LEU A 1 129 ? 40.882 20.414 19.188 1.00 31.19 1961 LEU A O 1
ATOM 1065 N N . ARG A 1 130 ? 42.705 21.633 19.564 1.00 33.25 1962 ARG A N 1
ATOM 1066 C CA . ARG A 1 130 ? 43.496 20.534 20.100 1.00 36.54 1962 ARG A CA 1
ATOM 1067 C C . ARG A 1 130 ? 43.338 20.600 21.613 1.00 33.10 1962 ARG A C 1
ATOM 1068 O O . ARG A 1 130 ? 43.785 21.557 22.251 1.00 35.91 1962 ARG A O 1
ATOM 1076 N N . LEU A 1 131 ? 42.612 19.632 22.133 1.00 27.32 1963 LEU A N 1
ATOM 1077 C CA . LEU A 1 131 ? 42.218 19.672 23.513 1.00 25.68 1963 LEU A CA 1
ATOM 1078 C C . LEU A 1 131 ? 42.980 18.610 24.171 1.00 24.97 1963 LEU A C 1
ATOM 1079 O O . LEU A 1 131 ? 43.294 17.605 23.665 1.00 29.97 1963 LEU A O 1
ATOM 1084 N N . PRO A 1 132 ? 43.598 18.791 25.484 1.00 23.11 1964 PRO A N 1
ATOM 1085 C CA . PRO A 1 132 ? 44.482 17.832 26.153 1.00 23.28 1964 PRO A CA 1
ATOM 1086 C C . PRO A 1 132 ? 43.779 16.808 27.032 1.00 20.74 1964 PRO A C 1
ATOM 1087 O O . PRO A 1 132 ? 44.371 16.324 28.004 1.00 20.83 1964 PRO A O 1
ATOM 1091 N N . PHE A 1 133 ? 42.563 16.415 26.682 1.00 21.31 1965 PHE A N 1
ATOM 1092 C CA . PHE A 1 133 ? 41.800 15.556 27.577 1.00 21.30 1965 PHE A CA 1
ATOM 1093 C C . PHE A 1 133 ? 42.356 14.138 27.665 1.00 21.61 1965 PHE A C 1
ATOM 1094 O O . PHE A 1 133 ? 41.988 13.412 28.593 1.00 22.58 1965 PHE A O 1
ATOM 1102 N N . SER A 1 134 ? 43.236 13.730 26.743 1.00 22.21 1966 SER A N 1
ATOM 1103 C CA . SER A 1 134 ? 43.892 12.437 26.916 1.00 24.93 1966 SER A CA 1
ATOM 1104 C C . SER A 1 134 ? 44.666 12.363 28.230 1.00 24.47 1966 SER A C 1
ATOM 1105 O O . SER A 1 134 ? 44.845 11.269 28.770 1.00 27.83 1966 SER A O 1
ATOM 1108 N N . ALA A 1 135 ? 45.071 13.499 28.794 1.00 21.78 1967 ALA A N 1
ATOM 1109 C CA . ALA A 1 135 ? 45.817 13.521 30.046 1.00 22.99 1967 ALA A CA 1
ATOM 1110 C C . ALA A 1 135 ? 44.923 13.387 31.276 1.00 23.42 1967 ALA A C 1
ATOM 1111 O O . ALA A 1 135 ? 45.435 13.508 32.391 1.00 23.75 1967 ALA A O 1
ATOM 1113 N N . ALA A 1 136 ? 43.625 13.116 31.108 1.00 22.70 1968 ALA A N 1
ATOM 1114 C CA . ALA A 1 136 ? 42.758 12.936 32.263 1.00 22.39 1968 ALA A CA 1
ATOM 1115 C C . ALA A 1 136 ? 43.293 11.858 33.190 1.00 20.91 1968 ALA A C 1
ATOM 1116 O O . ALA A 1 136 ? 43.096 11.926 34.406 1.00 21.36 1968 ALA A O 1
ATOM 1118 N N . MET A 1 137 ? 43.924 10.819 32.634 1.00 20.21 1969 MET A N 1
ATOM 1119 C CA . MET A 1 137 ? 44.450 9.757 33.477 1.00 21.85 1969 MET A CA 1
ATOM 1120 C C . MET A 1 137 ? 45.725 10.145 34.215 1.00 21.66 1969 MET A C 1
ATOM 1121 O O . MET A 1 137 ? 46.249 9.333 34.972 1.00 25.50 1969 MET A O 1
ATOM 1126 N N . SER A 1 138 ? 46.220 11.367 34.049 1.00 20.09 1970 SER A N 1
ATOM 1127 C CA . SER A 1 138 ? 47.283 11.912 34.882 1.00 21.01 1970 SER A CA 1
ATOM 1128 C C . SER A 1 138 ? 46.748 12.565 36.151 1.00 22.28 1970 SER A C 1
ATOM 1129 O O . SER A 1 138 ? 47.544 12.930 37.026 1.00 24.61 1970 SER A O 1
ATOM 1132 N N . ILE A 1 139 ? 45.431 12.731 36.266 1.00 20.70 1971 ILE A N 1
ATOM 1133 C CA . ILE A 1 139 ? 44.808 13.221 37.493 1.00 19.85 1971 ILE A CA 1
ATOM 1134 C C . ILE A 1 139 ? 44.663 12.003 38.412 1.00 19.95 1971 ILE A C 1
ATOM 1135 O O . ILE A 1 139 ? 43.950 11.050 38.092 1.00 20.96 1971 ILE A O 1
ATOM 1140 N N . ASP A 1 140 ? 45.381 12.013 39.532 1.00 21.49 1972 ASP A N 1
ATOM 1141 C CA . ASP A 1 140 ? 45.549 10.806 40.336 1.00 21.82 1972 ASP A CA 1
ATOM 1142 C C . ASP A 1 140 ? 44.219 10.175 40.729 1.00 20.87 1972 ASP A C 1
ATOM 1143 O O . ASP A 1 140 ? 44.050 8.956 40.646 1.00 20.91 1972 ASP A O 1
ATOM 1148 N N . LYS A 1 141 ? 43.256 10.977 41.169 1.00 20.79 1973 LYS A N 1
ATOM 1149 C CA . LYS A 1 141 ? 42.018 10.381 41.653 1.00 19.90 1973 LYS A CA 1
ATOM 1150 C C . LYS A 1 141 ? 41.222 9.750 40.517 1.00 20.30 1973 LYS A C 1
ATOM 1151 O O . LYS A 1 141 ? 40.475 8.790 40.741 1.00 21.43 1973 LYS A O 1
ATOM 1157 N N . LEU A 1 142 ? 41.311 10.315 39.308 1.00 19.75 1974 LEU A N 1
ATOM 1158 C CA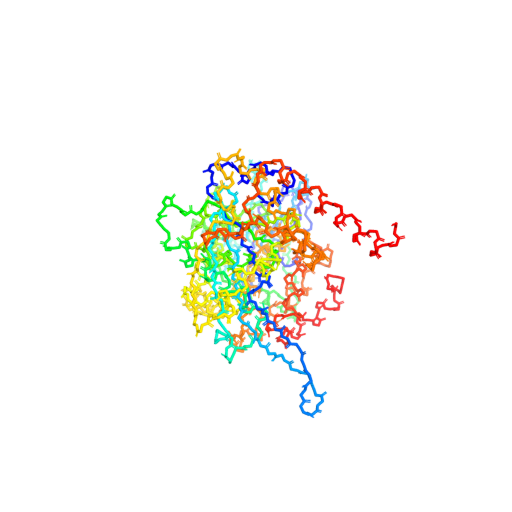 . LEU A 1 142 ? 40.614 9.716 38.169 1.00 19.57 1974 LEU A CA 1
ATOM 1159 C C . LEU A 1 142 ? 41.268 8.405 37.769 1.00 19.97 1974 LEU A C 1
ATOM 1160 O O . LEU A 1 142 ? 40.581 7.407 37.526 1.00 19.97 1974 LEU A O 1
ATOM 1165 N N . SER A 1 143 ? 42.597 8.399 37.650 1.00 20.10 1975 SER A N 1
ATOM 1166 C CA . SER A 1 143 ? 43.313 7.172 37.327 1.00 21.22 1975 SER A CA 1
ATOM 1167 C C . SER A 1 143 ? 43.002 6.090 38.346 1.00 21.98 1975 SER A C 1
ATOM 1168 O O . SER A 1 143 ? 42.797 4.933 37.979 1.00 21.96 1975 SER A O 1
ATOM 1171 N N . ASP A 1 144 ? 42.986 6.443 39.629 1.00 22.05 1976 ASP A N 1
ATOM 1172 C CA . ASP A 1 144 ? 42.760 5.448 40.670 1.00 23.82 1976 ASP A CA 1
ATOM 1173 C C . ASP A 1 144 ? 41.400 4.783 40.537 1.00 21.50 1976 ASP A C 1
ATOM 1174 O O . ASP A 1 144 ? 41.289 3.559 40.671 1.00 22.74 1976 ASP A O 1
ATOM 1179 N N . VAL A 1 145 ? 40.346 5.559 40.293 1.00 21.23 1977 VAL A N 1
ATOM 1180 C CA . VAL A 1 145 ? 39.022 4.943 40.244 1.00 21.90 1977 VAL A CA 1
ATOM 1181 C C . VAL A 1 145 ? 38.887 4.067 39.006 1.00 20.86 1977 VAL A C 1
ATOM 1182 O O . VAL A 1 145 ? 38.267 2.992 39.052 1.00 21.14 1977 VAL A O 1
ATOM 1186 N N . VAL A 1 146 ? 39.491 4.478 37.898 1.00 19.72 1978 VAL A N 1
ATOM 1187 C CA . VAL A 1 146 ? 39.466 3.656 36.693 1.00 19.70 1978 VAL A CA 1
ATOM 1188 C C . VAL A 1 146 ? 40.195 2.343 36.931 1.00 21.33 1978 VAL A C 1
ATOM 1189 O O . VAL A 1 146 ? 39.703 1.261 36.584 1.00 21.51 1978 VAL A O 1
ATOM 1193 N N A MET A 1 147 ? 41.367 2.411 37.557 0.30 22.76 1979 MET A N 1
ATOM 1194 N N C MET A 1 147 ? 41.375 2.394 37.546 0.70 20.99 1979 MET A N 1
ATOM 1195 C CA A MET A 1 147 ? 42.231 1.252 37.720 0.30 25.21 1979 MET A CA 1
ATOM 1196 C CA C MET A 1 147 ? 42.154 1.159 37.674 0.70 23.16 1979 MET A CA 1
ATOM 1197 C C A MET A 1 147 ? 41.735 0.271 38.778 0.30 25.14 1979 MET A C 1
ATOM 1198 C C C MET A 1 147 ? 41.561 0.200 38.693 0.70 24.15 1979 MET A C 1
ATOM 1199 O O A MET A 1 147 ? 42.082 -0.916 38.707 0.30 26.00 1979 MET A O 1
ATOM 1200 O O C MET A 1 147 ? 41.674 -1.027 38.527 0.70 26.14 1979 MET A O 1
ATOM 1209 N N . LYS A 1 148 ? 40.917 0.721 39.732 1.00 24.39 1980 LYS A N 1
ATOM 1210 C CA . LYS A 1 148 ? 40.352 -0.145 40.762 1.00 26.10 1980 LYS A CA 1
ATOM 1211 C C . LYS A 1 148 ? 39.035 -0.789 40.345 1.00 26.04 1980 LYS A C 1
ATOM 1212 O O . LYS A 1 148 ? 38.578 -1.722 41.020 1.00 28.16 1980 LYS A O 1
ATOM 1218 N N . ALA A 1 149 ? 38.409 -0.317 39.272 1.00 25.19 1981 ALA A N 1
ATOM 1219 C CA . ALA A 1 149 ? 37.101 -0.822 38.885 1.00 24.75 1981 ALA A CA 1
ATOM 1220 C C . ALA A 1 149 ? 37.148 -2.307 38.550 1.00 24.38 1981 ALA A C 1
ATOM 1221 O O . ALA A 1 149 ? 38.043 -2.782 37.842 1.00 25.02 1981 ALA A O 1
ATOM 1223 N N . THR A 1 150 ? 36.146 -3.033 39.035 1.00 25.58 1982 THR A N 1
ATOM 1224 C CA . THR A 1 150 ? 36.003 -4.452 38.747 1.00 26.36 1982 THR A CA 1
ATOM 1225 C C . THR A 1 150 ? 34.818 -4.743 37.844 1.00 26.68 1982 THR A C 1
ATOM 1226 O O . THR A 1 150 ? 34.575 -5.905 37.493 1.00 29.00 1982 THR A O 1
ATOM 1230 N N . GLU A 1 151 ? 34.086 -3.708 37.457 1.00 27.01 1983 GLU A N 1
ATOM 1231 C CA . GLU A 1 151 ? 32.917 -3.827 36.600 1.00 27.56 1983 GLU A CA 1
ATOM 1232 C C . GLU A 1 151 ? 32.653 -2.452 36.023 1.00 25.55 1983 GLU A C 1
ATOM 1233 O O . GLU A 1 151 ? 33.196 -1.456 36.517 1.00 24.98 1983 GLU A O 1
ATOM 1239 N N . PRO A 1 152 ? 31.817 -2.359 35.000 1.00 25.70 1984 PRO A N 1
ATOM 1240 C CA . PRO A 1 152 ? 31.442 -1.041 34.466 1.00 25.70 1984 PRO A CA 1
ATOM 1241 C C . PRO A 1 152 ? 30.856 -0.149 35.557 1.00 24.09 1984 PRO A C 1
ATOM 1242 O O . PRO A 1 152 ? 30.116 -0.604 36.422 1.00 27.25 1984 PRO A O 1
ATOM 1246 N N . GLN A 1 153 ? 31.208 1.135 35.519 1.00 22.95 1985 GLN A N 1
ATOM 1247 C CA . GLN A 1 153 ? 30.806 2.058 36.569 1.00 24.01 1985 GLN A CA 1
ATOM 1248 C C . GLN A 1 153 ? 30.820 3.457 35.988 1.00 22.36 1985 GLN A C 1
ATOM 1249 O O . GLN A 1 153 ? 31.672 3.763 35.185 1.00 26.35 1985 GLN A O 1
ATOM 1255 N N . MET A 1 154 ? 29.879 4.288 36.412 1.00 21.65 1986 MET A N 1
ATOM 1256 C CA . MET A 1 154 ? 29.882 5.718 36.137 1.00 21.94 1986 MET A CA 1
ATOM 1257 C C . MET A 1 154 ? 30.261 6.451 37.412 1.00 21.95 1986 MET A C 1
ATOM 1258 O O . MET A 1 154 ? 29.646 6.230 38.463 1.00 24.66 1986 MET A O 1
ATOM 1263 N N . VAL A 1 155 ? 31.227 7.366 37.327 1.00 21.19 1987 VAL A N 1
ATOM 1264 C CA . VAL A 1 155 ? 31.608 8.195 38.471 1.00 21.28 1987 VAL A CA 1
ATOM 1265 C C . VAL A 1 155 ? 31.495 9.657 38.068 1.00 20.79 1987 VAL A C 1
ATOM 1266 O O . VAL A 1 155 ? 31.946 10.050 36.987 1.00 19.60 1987 VAL A O 1
ATOM 1270 N N . LEU A 1 156 ? 30.895 10.452 38.935 1.00 20.65 1988 LEU A N 1
ATOM 1271 C CA . LEU A 1 156 ? 30.644 11.855 38.663 1.00 20.72 1988 LEU A CA 1
ATOM 1272 C C . LEU A 1 156 ? 31.614 12.709 39.458 1.00 21.34 1988 LEU A C 1
ATOM 1273 O O . LEU A 1 156 ? 31.853 12.468 40.654 1.00 22.88 1988 LEU A O 1
ATOM 1278 N N . PHE A 1 157 ? 32.166 13.711 38.783 1.00 19.32 1989 PHE A N 1
ATOM 1279 C CA . PHE A 1 157 ? 33.054 14.651 39.431 1.00 19.46 1989 PHE A CA 1
ATOM 1280 C C . PHE A 1 157 ? 32.732 16.045 38.927 1.00 19.22 1989 PHE A C 1
ATOM 1281 O O . PHE A 1 157 ? 32.130 16.204 37.870 1.00 19.34 1989 PHE A O 1
ATOM 1289 N N . ASN A 1 158 ? 33.159 17.052 39.671 1.00 18.56 1990 ASN A N 1
ATOM 1290 C CA . ASN A 1 158 ? 33.303 18.405 39.135 1.00 19.06 1990 ASN A CA 1
ATOM 1291 C C . ASN A 1 158 ? 34.793 18.636 38.886 1.00 17.88 1990 ASN A C 1
ATOM 1292 O O . ASN A 1 158 ? 35.589 18.680 39.822 1.00 18.97 1990 ASN A O 1
ATOM 1297 N N . ILE A 1 159 ? 35.188 18.710 37.615 1.00 17.04 1991 ILE A N 1
ATOM 1298 C CA . ILE A 1 159 ? 36.592 18.801 37.277 1.00 17.28 1991 ILE A CA 1
ATOM 1299 C C . ILE A 1 159 ? 37.184 20.150 37.653 1.00 17.16 1991 ILE A C 1
ATOM 1300 O O . ILE A 1 159 ? 38.412 20.300 37.630 1.00 18.13 1991 ILE A O 1
ATOM 1305 N N . TYR A 1 160 ? 36.345 21.133 37.972 1.00 17.07 1992 TYR A N 1
ATOM 1306 C CA . TYR A 1 160 ? 36.800 22.449 38.406 1.00 16.98 1992 TYR A CA 1
ATOM 1307 C C . TYR A 1 160 ? 36.838 22.604 39.926 1.00 18.18 1992 TYR A C 1
ATOM 1308 O O . TYR A 1 160 ? 37.024 23.721 40.423 1.00 18.74 1992 TYR A O 1
ATOM 1317 N N . ASP A 1 161 ? 36.635 21.533 40.689 1.00 17.26 1993 ASP A N 1
ATOM 1318 C CA . ASP A 1 161 ? 36.613 21.661 42.145 1.00 17.24 1993 ASP A CA 1
ATOM 1319 C C . ASP A 1 161 ? 35.618 22.776 42.470 1.00 16.88 1993 ASP A C 1
ATOM 1320 O O . ASP A 1 161 ? 34.495 22.750 41.956 1.00 18.69 1993 ASP A O 1
ATOM 1325 N N . ASP A 1 162 ? 35.986 23.750 43.301 1.00 18.34 1994 ASP A N 1
ATOM 1326 C CA . ASP A 1 162 ? 35.142 24.883 43.655 1.00 19.09 1994 ASP A CA 1
ATOM 1327 C C . ASP A 1 162 ? 35.552 26.171 42.957 1.00 19.18 1994 ASP A C 1
ATOM 1328 O O . ASP A 1 162 ? 35.164 27.258 43.405 1.00 20.72 1994 ASP A O 1
ATOM 1333 N N . TRP A 1 163 ? 36.287 26.077 41.852 1.00 19.37 1995 TRP A N 1
ATOM 1334 C CA . TRP A 1 163 ? 36.813 27.292 41.243 1.00 18.40 1995 TRP A CA 1
ATOM 1335 C C . TRP A 1 163 ? 35.712 28.226 40.784 1.00 19.86 1995 TRP A C 1
ATOM 1336 O O . TRP A 1 163 ? 35.908 29.445 40.783 1.00 20.60 1995 TRP A O 1
ATOM 1347 N N . LEU A 1 164 ? 34.572 27.701 40.348 1.00 20.10 1996 LEU A N 1
ATOM 1348 C CA . LEU A 1 164 ? 33.523 28.588 39.836 1.00 20.65 1996 LEU A CA 1
ATOM 1349 C C . LEU A 1 164 ? 32.939 29.493 40.917 1.00 22.79 1996 LEU A C 1
ATOM 1350 O O . LEU A 1 164 ? 32.184 30.418 40.599 1.00 24.90 1996 LEU A O 1
ATOM 1355 N N . ASP A 1 165 ? 33.247 29.254 42.188 1.00 22.40 1997 ASP A N 1
ATOM 1356 C CA . ASP A 1 165 ? 32.867 30.215 43.213 1.00 23.17 1997 ASP A CA 1
ATOM 1357 C C . ASP A 1 165 ? 33.640 31.523 43.098 1.00 25.94 1997 ASP A C 1
ATOM 1358 O O . ASP A 1 165 ? 33.217 32.530 43.672 1.00 28.62 1997 ASP A O 1
ATOM 1363 N N . ARG A 1 166 ? 34.774 31.514 42.401 1.00 25.28 1998 ARG A N 1
ATOM 1364 C CA . ARG A 1 166 ? 35.667 32.672 42.323 1.00 26.93 1998 ARG A CA 1
ATOM 1365 C C . ARG A 1 166 ? 35.989 33.113 40.906 1.00 25.96 1998 ARG A C 1
ATOM 1366 O O . ARG A 1 166 ? 36.339 34.293 40.721 1.00 28.82 1998 ARG A O 1
ATOM 1374 N N . ILE A 1 167 ? 35.907 32.242 39.906 1.00 24.54 1999 ILE A N 1
ATOM 1375 C CA . ILE A 1 167 ? 36.246 32.586 38.539 1.00 23.31 1999 ILE A CA 1
ATOM 1376 C C . ILE A 1 167 ? 35.122 32.151 37.617 1.00 21.72 1999 ILE A C 1
ATOM 1377 O O . ILE A 1 167 ? 34.267 31.343 37.980 1.00 22.06 1999 ILE A O 1
ATOM 1382 N N . SER A 1 168 ? 35.142 32.689 36.403 1.00 21.34 2000 SER A N 1
ATOM 1383 C CA . SER A 1 168 ? 34.177 32.331 35.380 1.00 20.99 2000 SER A CA 1
ATOM 1384 C C . SER A 1 168 ? 34.497 30.971 34.750 1.00 20.87 2000 SER A C 1
ATOM 1385 O O . SER A 1 168 ? 35.608 30.455 34.857 1.00 21.10 2000 SER A O 1
ATOM 1388 N N A SER A 1 169 ? 33.497 30.428 34.058 0.54 19.60 2001 SER A N 1
ATOM 1389 N N B SER A 1 169 ? 33.514 30.417 34.038 0.46 20.02 2001 SER A N 1
ATOM 1390 C CA A SER A 1 169 ? 33.691 29.179 33.331 0.54 18.47 2001 SER A CA 1
ATOM 1391 C CA B SER A 1 169 ? 33.757 29.142 33.365 0.46 19.46 2001 SER A CA 1
ATOM 1392 C C A SER A 1 169 ? 34.801 29.309 32.297 0.54 19.07 2001 SER A C 1
ATOM 1393 C C B SER A 1 169 ? 34.785 29.279 32.246 0.46 19.40 2001 SER A C 1
ATOM 1394 O O A SER A 1 169 ? 35.614 28.391 32.127 0.54 18.88 2001 SER A O 1
ATOM 1395 O O B SER A 1 169 ? 35.527 28.327 31.970 0.46 18.91 2001 SER A O 1
ATOM 1400 N N . TYR A 1 170 ? 34.885 30.197 31.644 1.00 18.90 2002 TYR A N 1
ATOM 1401 C CA . TYR A 1 170 ? 35.909 30.612 30.648 1.00 19.68 2002 TYR A CA 1
ATOM 1402 C C . TYR A 1 170 ? 37.254 30.485 31.301 1.00 19.55 2002 TYR A C 1
ATOM 1403 O O . TYR A 1 170 ? 37.981 29.685 30.894 1.00 20.11 2002 TYR A O 1
ATOM 1412 N N . THR A 1 171 ? 37.469 31.174 32.379 1.00 20.14 2003 THR A N 1
ATOM 1413 C CA . THR A 1 171 ? 38.751 31.106 33.071 1.00 19.97 2003 THR A CA 1
ATOM 1414 C C . THR A 1 171 ? 39.011 29.712 33.637 1.00 19.90 2003 THR A C 1
ATOM 1415 O O . THR A 1 171 ? 40.152 29.241 33.607 1.00 20.51 2003 THR A O 1
ATOM 1419 N N . ALA A 1 172 ? 37.977 29.053 34.163 1.00 18.62 2004 ALA A N 1
ATOM 1420 C CA . ALA A 1 172 ? 38.147 27.695 34.690 1.00 18.62 2004 ALA A CA 1
ATOM 1421 C C . ALA A 1 172 ? 38.563 26.729 33.590 1.00 19.69 2004 ALA A C 1
ATOM 1422 O O . ALA A 1 172 ? 39.452 25.898 33.786 1.00 18.73 2004 ALA A O 1
ATOM 1424 N N . PHE A 1 173 ? 37.994 26.837 32.397 1.00 19.14 2005 PHE A N 1
ATOM 1425 C CA . PHE A 1 173 ? 38.317 25.947 31.266 1.00 18.39 2005 PHE A CA 1
ATOM 1426 C C . PHE A 1 173 ? 39.771 26.200 30.841 1.00 19.26 2005 PHE A C 1
ATOM 1427 O O . PHE A 1 173 ? 40.459 25.268 30.615 1.00 19.14 2005 PHE A O 1
ATOM 1435 N N . SER A 1 174 ? 40.180 27.454 30.771 1.00 19.25 2006 SER A N 1
ATOM 1436 C CA . SER A 1 174 ? 41.558 27.887 30.471 1.00 21.35 2006 SER A CA 1
ATOM 1437 C C . SER A 1 174 ? 42.487 27.208 31.464 1.00 19.50 2006 SER A C 1
ATOM 1438 O O . SER A 1 174 ? 43.460 26.645 31.023 1.00 21.33 2006 SER A O 1
ATOM 1441 N N . ARG A 1 175 ? 42.173 27.303 32.755 1.00 19.70 2007 ARG A N 1
ATOM 1442 C CA . ARG A 1 175 ? 43.049 26.728 33.770 1.00 19.26 2007 ARG A CA 1
ATOM 1443 C C . ARG A 1 175 ? 43.138 25.218 33.595 1.00 19.21 2007 ARG A C 1
ATOM 1444 O O . ARG A 1 175 ? 44.228 24.640 33.608 1.00 19.04 2007 ARG A O 1
ATOM 1452 N N . LEU A 1 176 ? 41.978 24.568 33.418 1.00 19.14 2008 LEU A N 1
ATOM 1453 C CA . LEU A 1 176 ? 41.965 23.126 33.227 1.00 18.45 2008 LEU A CA 1
ATOM 1454 C C . LEU A 1 176 ? 42.803 22.717 32.038 1.00 19.24 2008 LEU A C 1
ATOM 1455 O O . LEU A 1 176 ? 43.561 21.745 32.105 1.00 18.94 2008 LEU A O 1
ATOM 1460 N N . THR A 1 177 ? 42.640 23.363 30.899 1.00 19.10 2009 THR A N 1
ATOM 1461 C CA . THR A 1 177 ? 43.352 23.043 29.655 1.00 20.01 2009 THR A CA 1
ATOM 1462 C C . THR A 1 177 ? 44.835 23.272 29.894 1.00 19.83 2009 THR A C 1
ATOM 1463 O O . THR A 1 177 ? 45.540 22.400 29.563 1.00 19.54 2009 THR A O 1
ATOM 1467 N N . LEU A 1 178 ? 45.246 24.329 30.571 1.00 20.16 2010 LEU A N 1
ATOM 1468 C CA . LEU A 1 178 ? 46.664 24.548 30.846 1.00 19.75 2010 LEU A CA 1
ATOM 1469 C C . LEU A 1 178 ? 47.237 23.417 31.701 1.00 19.88 2010 LEU A C 1
ATOM 1470 O O . LEU A 1 178 ? 48.330 22.906 31.430 1.00 20.18 2010 LEU A O 1
ATOM 1475 N N . LEU A 1 179 ? 46.535 23.055 32.768 1.00 19.05 2011 LEU A N 1
ATOM 1476 C CA . LEU A 1 179 ? 47.019 21.993 33.644 1.00 19.22 2011 LEU A CA 1
ATOM 1477 C C . LEU A 1 179 ? 47.144 20.682 32.889 1.00 19.49 2011 LEU A C 1
ATOM 1478 O O . LEU A 1 179 ? 48.144 19.973 33.022 1.00 19.81 2011 LEU A O 1
ATOM 1483 N N . LEU A 1 180 ? 46.113 20.333 32.115 1.00 19.38 2012 LEU A N 1
ATOM 1484 C CA . LEU A 1 180 ? 46.140 19.089 31.354 1.00 19.04 2012 LEU A CA 1
ATOM 1485 C C . LEU A 1 180 ? 47.212 19.116 30.277 1.00 19.34 2012 LEU A C 1
ATOM 1486 O O . LEU A 1 180 ? 47.858 18.101 30.024 1.00 20.08 2012 LEU A O 1
ATOM 1491 N N . ARG A 1 181 ? 47.396 20.249 29.600 1.00 19.92 2013 ARG A N 1
ATOM 1492 C CA . ARG A 1 181 ? 48.460 20.324 28.602 1.00 21.27 2013 ARG A CA 1
ATOM 1493 C C . ARG A 1 181 ? 49.825 20.109 29.255 1.00 20.72 2013 ARG A C 1
ATOM 1494 O O . ARG A 1 181 ? 50.684 19.401 28.709 1.00 22.01 2013 ARG A O 1
ATOM 1502 N N . ALA A 1 182 ? 50.043 20.692 30.444 1.00 19.80 2014 ALA A N 1
ATOM 1503 C CA . ALA A 1 182 ? 51.315 20.506 31.132 1.00 21.50 2014 ALA A CA 1
ATOM 1504 C C . ALA A 1 182 ? 51.494 19.062 31.565 1.00 21.11 2014 ALA A C 1
ATOM 1505 O O . ALA A 1 182 ? 52.575 18.492 31.417 1.00 21.66 2014 ALA A O 1
ATOM 1507 N N . LEU A 1 183 ? 50.432 18.446 32.078 1.00 20.94 2015 LEU A N 1
ATOM 1508 C CA . LEU A 1 183 ? 50.516 17.052 32.478 1.00 19.94 2015 LEU A CA 1
ATOM 1509 C C . LEU A 1 183 ? 50.796 16.151 31.284 1.00 21.55 2015 LEU A C 1
ATOM 1510 O O . LEU A 1 183 ? 51.500 15.142 31.414 1.00 22.92 2015 LEU A O 1
ATOM 1515 N N . LYS A 1 184 ? 50.224 16.479 30.118 1.00 21.28 2016 LYS A N 1
ATOM 1516 C CA . LYS A 1 184 ? 50.458 15.672 28.924 1.00 22.08 2016 LYS A CA 1
ATOM 1517 C C . LYS A 1 184 ? 51.891 15.836 28.437 1.00 23.64 2016 LYS A C 1
ATOM 1518 O O . LYS A 1 184 ? 52.513 14.860 27.993 1.00 26.85 2016 LYS A O 1
ATOM 1524 N N A THR A 1 185 ? 52.438 17.050 28.504 0.23 24.31 2017 THR A N 1
ATOM 1525 N N B THR A 1 185 ? 52.449 17.045 28.570 0.77 25.20 2017 THR A N 1
ATOM 1526 C CA A THR A 1 185 ? 53.788 17.260 27.988 0.23 24.39 2017 THR A CA 1
ATOM 1527 C CA B THR A 1 185 ? 53.766 17.345 28.019 0.77 25.08 2017 THR A CA 1
ATOM 1528 C C A THR A 1 185 ? 54.845 16.690 28.931 0.23 24.56 2017 THR A C 1
ATOM 1529 C C B THR A 1 185 ? 54.903 16.867 28.920 0.77 25.55 2017 THR A C 1
ATOM 1530 O O A THR A 1 185 ? 55.752 15.975 28.494 0.23 25.75 2017 THR A O 1
ATOM 1531 O O B THR A 1 185 ? 55.956 16.449 28.428 0.77 28.20 2017 THR A O 1
ATOM 1538 N N . ASN A 1 186 ? 54.750 16.984 30.230 1.00 23.96 2018 ASN A N 1
ATOM 1539 C CA . ASN A 1 186 ? 55.748 16.447 31.163 1.00 24.93 2018 ASN A CA 1
ATOM 1540 C C . ASN A 1 186 ? 55.051 16.143 32.478 1.00 24.05 2018 ASN A C 1
ATOM 1541 O O . ASN A 1 186 ? 54.993 16.988 33.377 1.00 24.49 2018 ASN A O 1
ATOM 1546 N N . GLU A 1 187 ? 54.517 14.927 32.580 1.00 24.44 2019 GLU A N 1
ATOM 1547 C CA . GLU A 1 187 ? 53.658 14.580 33.703 1.00 24.67 2019 GLU A CA 1
ATOM 1548 C C . GLU A 1 187 ? 54.406 14.714 35.020 1.00 25.11 2019 GLU A C 1
ATOM 1549 O O . GLU A 1 187 ? 53.876 15.252 35.994 1.00 24.56 2019 GLU A O 1
ATOM 1555 N N . GLU A 1 188 ? 55.629 14.200 35.076 1.00 26.70 2020 GLU A N 1
ATOM 1556 C CA . GLU A 1 188 ? 56.380 14.212 36.326 1.00 29.29 2020 GLU A CA 1
ATOM 1557 C C . GLU A 1 188 ? 56.628 15.638 36.796 1.00 26.13 2020 GLU A C 1
ATOM 1558 O O . GLU A 1 188 ? 56.430 15.962 37.970 1.00 26.74 2020 GLU A O 1
ATOM 1564 N N . SER A 1 189 ? 57.059 16.510 35.888 1.00 25.97 2021 SER A N 1
ATOM 1565 C CA . SER A 1 189 ? 57.332 17.874 36.303 1.00 26.35 2021 SER A CA 1
ATOM 1566 C C . SER A 1 189 ? 56.057 18.601 36.699 1.00 24.17 2021 SER A C 1
ATOM 1567 O O . SER A 1 189 ? 56.057 19.403 37.637 1.00 25.40 2021 SER A O 1
ATOM 1570 N N . ALA A 1 190 ? 54.973 18.352 35.979 1.00 23.44 2022 ALA A N 1
ATOM 1571 C CA . ALA A 1 190 ? 53.729 19.031 36.300 1.00 23.00 2022 ALA A CA 1
ATOM 1572 C C . ALA A 1 190 ? 53.223 18.599 37.665 1.00 23.23 2022 ALA A C 1
ATOM 1573 O O . ALA A 1 190 ? 52.724 19.429 38.436 1.00 23.48 2022 ALA A O 1
ATOM 1575 N N . LYS A 1 191 ? 53.334 17.308 37.977 1.00 24.11 2023 LYS A N 1
ATOM 1576 C CA . LYS A 1 191 ? 52.902 16.840 39.289 1.00 25.51 2023 LYS A CA 1
ATOM 1577 C C . LYS A 1 191 ? 53.778 17.416 40.394 1.00 25.65 2023 LYS A C 1
ATOM 1578 O O . LYS A 1 191 ? 53.283 17.746 41.476 1.00 27.59 2023 LYS A O 1
ATOM 1584 N N . MET A 1 192 ? 55.078 17.556 40.143 1.00 27.27 2024 MET A N 1
ATOM 1585 C CA A MET A 1 192 ? 55.938 18.184 41.139 0.34 28.64 2024 MET A CA 1
ATOM 1586 C CA B MET A 1 192 ? 55.949 18.191 41.126 0.66 30.02 2024 MET A CA 1
ATOM 1587 C C . MET A 1 192 ? 55.516 19.628 41.390 1.00 28.06 2024 MET A C 1
ATOM 1588 O O . MET A 1 192 ? 55.500 20.086 42.540 1.00 28.13 2024 MET A O 1
ATOM 1597 N N . ILE A 1 193 ? 55.165 20.366 40.332 1.00 26.87 2025 ILE A N 1
ATOM 1598 C CA . ILE A 1 193 ? 54.699 21.738 40.517 1.00 26.23 2025 ILE A CA 1
ATOM 1599 C C . ILE A 1 193 ? 53.461 21.760 41.405 1.00 24.74 2025 ILE A C 1
ATOM 1600 O O . ILE A 1 193 ? 53.328 22.602 42.307 1.00 26.77 2025 ILE A O 1
ATOM 1605 N N . LEU A 1 194 ? 52.548 20.815 41.173 1.00 24.33 2026 LEU A N 1
ATOM 1606 C CA . LEU A 1 194 ? 51.280 20.825 41.895 1.00 25.13 2026 LEU A CA 1
ATOM 1607 C C . LEU A 1 194 ? 51.420 20.358 43.336 1.00 27.82 2026 LEU A C 1
ATOM 1608 O O . LEU A 1 194 ? 50.651 20.797 44.197 1.00 29.38 2026 LEU A O 1
ATOM 1613 N N . LEU A 1 195 ? 52.343 19.445 43.615 1.00 30.71 2027 LEU A N 1
ATOM 1614 C CA . LEU A 1 195 ? 52.375 18.765 44.899 1.00 36.46 2027 LEU A CA 1
ATOM 1615 C C . LEU A 1 195 ? 53.592 19.124 45.736 1.00 40.82 2027 LEU A C 1
ATOM 1616 O O . LEU A 1 195 ? 53.708 18.629 46.867 1.00 42.84 2027 LEU A O 1
ATOM 1621 N N . SER A 1 196 ? 54.470 20.001 45.236 1.00 44.72 2028 SER A N 1
ATOM 1622 C CA . SER A 1 196 ? 55.736 20.256 45.917 1.00 49.42 2028 SER A CA 1
ATOM 1623 C C . SER A 1 196 ? 55.522 20.819 47.314 1.00 50.65 2028 SER A C 1
ATOM 1624 O O . SER A 1 196 ? 56.228 20.437 48.255 1.00 52.36 2028 SER A O 1
ATOM 1627 N N . ASP A 1 197 ? 54.577 21.745 47.466 1.00 49.92 2029 ASP A N 1
ATOM 1628 C CA . ASP A 1 197 ? 54.372 22.428 48.737 1.00 48.55 2029 ASP A CA 1
ATOM 1629 C C . ASP A 1 197 ? 53.459 21.592 49.622 1.00 47.03 2029 ASP A C 1
ATOM 1630 O O . ASP A 1 197 ? 52.240 21.583 49.418 1.00 45.45 2029 ASP A O 1
ATOM 1635 N N . PRO A 1 198 ? 54.009 20.897 50.623 1.00 47.84 2030 PRO A N 1
ATOM 1636 C CA . PRO A 1 198 ? 53.166 20.005 51.434 1.00 48.02 2030 PRO A CA 1
ATOM 1637 C C . PRO A 1 198 ? 52.068 20.726 52.185 1.00 46.85 2030 PRO A C 1
ATOM 1638 O O . PRO A 1 198 ? 51.054 20.104 52.525 1.00 47.88 2030 PRO A O 1
ATOM 1642 N N . THR A 1 199 ? 52.248 22.015 52.481 1.00 44.24 2031 THR A N 1
ATOM 1643 C CA . THR A 1 199 ? 51.225 22.743 53.220 1.00 42.05 2031 THR A CA 1
ATOM 1644 C C . THR A 1 199 ? 49.966 22.981 52.399 1.00 39.67 2031 THR A C 1
ATOM 1645 O O . THR A 1 199 ? 48.941 23.360 52.972 1.00 40.82 2031 THR A O 1
ATOM 1649 N N . ILE A 1 200 ? 50.001 22.756 51.089 1.00 38.07 2032 ILE A N 1
ATOM 1650 C CA . ILE A 1 200 ? 48.825 22.911 50.245 1.00 36.88 2032 ILE A CA 1
ATOM 1651 C C . ILE A 1 200 ? 48.350 21.523 49.866 1.00 35.60 2032 ILE A C 1
ATOM 1652 O O . ILE A 1 200 ? 49.053 20.790 49.160 1.00 38.38 2032 ILE A O 1
ATOM 1657 N N . THR A 1 201 ? 47.153 21.178 50.304 1.00 30.68 2033 THR A N 1
ATOM 1658 C CA . THR A 1 201 ? 46.615 19.839 50.167 1.00 29.05 2033 THR A CA 1
ATOM 1659 C C . THR A 1 201 ? 45.429 19.831 49.211 1.00 26.65 2033 THR A C 1
ATOM 1660 O O . THR A 1 201 ? 44.897 20.876 48.830 1.00 26.33 2033 THR A O 1
ATOM 1664 N N . ILE A 1 202 ? 45.019 18.618 48.844 1.00 23.51 2034 ILE A N 1
ATOM 1665 C CA . ILE A 1 202 ? 43.849 18.358 48.015 1.00 20.97 2034 ILE A CA 1
ATOM 1666 C C . ILE A 1 202 ? 42.719 17.929 48.940 1.00 20.69 2034 ILE A C 1
ATOM 1667 O O . ILE A 1 202 ? 42.864 16.954 49.688 1.00 21.40 2034 ILE A O 1
ATOM 1672 N N . LYS A 1 203 ? 41.593 18.627 48.903 1.00 19.33 2035 LYS A N 1
ATOM 1673 C CA . LYS A 1 203 ? 40.483 18.217 49.751 1.00 20.03 2035 LYS A CA 1
ATOM 1674 C C . LYS A 1 203 ? 40.009 16.827 49.339 1.00 19.32 2035 LYS A C 1
ATOM 1675 O O . LYS A 1 203 ? 40.121 16.433 48.180 1.00 19.31 2035 LYS A O 1
ATOM 1681 N N . SER A 1 204 ? 39.440 16.098 50.310 1.00 18.79 2036 SER A N 1
ATOM 1682 C CA . SER A 1 204 ? 38.917 14.765 50.049 1.00 19.73 2036 SER A CA 1
ATOM 1683 C C . SER A 1 204 ? 37.972 14.769 48.862 1.00 19.38 2036 SER A C 1
ATOM 1684 O O . SER A 1 204 ? 37.959 13.818 48.073 1.00 21.44 2036 SER A O 1
ATOM 1687 N N . TYR A 1 205 ? 37.185 15.836 48.708 1.00 19.38 2037 TYR A N 1
ATOM 1688 C CA . TYR A 1 205 ? 36.135 15.930 47.703 1.00 20.00 2037 TYR A CA 1
ATOM 1689 C C . TYR A 1 205 ? 36.596 16.665 46.439 1.00 20.08 2037 TYR A C 1
ATOM 1690 O O . TYR A 1 205 ? 35.763 16.962 45.562 1.00 20.65 2037 TYR A O 1
ATOM 1699 N N . HIS A 1 206 ? 37.896 16.916 46.304 1.00 19.08 2038 HIS A N 1
ATOM 1700 C CA . HIS A 1 206 ? 38.469 17.638 45.179 1.00 18.81 2038 HIS A CA 1
ATOM 1701 C C . HIS A 1 206 ? 39.476 16.784 44.417 1.00 18.24 2038 HIS A C 1
ATOM 1702 O O . HIS A 1 206 ? 39.958 15.762 44.892 1.00 19.68 2038 HIS A O 1
ATOM 1709 N N . LEU A 1 207 ? 39.825 17.272 43.229 1.00 18.32 2039 LEU A N 1
ATOM 1710 C CA . LEU A 1 207 ? 40.846 16.665 42.389 1.00 18.18 2039 LEU A CA 1
ATOM 1711 C C . LEU A 1 207 ? 42.173 17.404 42.424 1.00 18.85 2039 LEU A C 1
ATOM 1712 O O . LEU A 1 207 ? 43.226 16.792 42.218 1.00 19.83 2039 LEU A O 1
ATOM 1717 N N . TRP A 1 208 ? 42.151 18.707 42.657 1.00 18.75 2040 TRP A N 1
ATOM 1718 C CA . TRP A 1 208 ? 43.313 19.570 42.549 1.00 19.09 2040 TRP A CA 1
ATOM 1719 C C . TRP A 1 208 ? 43.594 20.193 43.917 1.00 19.20 2040 TRP A C 1
ATOM 1720 O O . TRP A 1 208 ? 42.702 20.255 44.776 1.00 19.08 2040 TRP A O 1
ATOM 1731 N N . PRO A 1 209 ? 44.794 20.738 44.127 1.00 19.36 2041 PRO A N 1
ATOM 1732 C CA . PRO A 1 209 ? 45.099 21.353 45.418 1.00 19.94 2041 PRO A CA 1
ATOM 1733 C C . PRO A 1 209 ? 44.299 22.623 45.668 1.00 20.03 2041 PRO A C 1
ATOM 1734 O O . PRO A 1 209 ? 43.821 23.297 44.740 1.00 20.55 2041 PRO A O 1
ATOM 1738 N N . SER A 1 210 ? 44.226 22.981 46.953 1.00 21.48 2042 SER A N 1
ATOM 1739 C CA . SER A 1 210 ? 43.487 24.155 47.428 1.00 22.63 2042 SER A CA 1
ATOM 1740 C C . SER A 1 210 ? 44.306 25.447 47.395 1.00 25.62 2042 SER A C 1
ATOM 1741 O O . SER A 1 210 ? 44.534 26.101 48.410 1.00 29.14 2042 SER A O 1
ATOM 1744 N N . PHE A 1 211 ? 44.690 25.867 46.202 1.00 23.90 2043 PHE A N 1
ATOM 1745 C CA . PHE A 1 211 ? 45.494 27.065 46.052 1.00 24.14 2043 PHE A CA 1
ATOM 1746 C C . PHE A 1 211 ? 44.659 28.322 46.250 1.00 24.77 2043 PHE A C 1
ATOM 1747 O O . PHE A 1 211 ? 43.497 28.379 45.841 1.00 25.04 2043 PHE A O 1
ATOM 1755 N N . THR A 1 212 ? 45.270 29.339 46.858 1.00 26.07 2044 THR A N 1
ATOM 1756 C CA . THR A 1 212 ? 44.669 30.664 46.884 1.00 27.03 2044 THR A CA 1
ATOM 1757 C C . THR A 1 212 ? 44.728 31.262 45.483 1.00 27.46 2044 THR A C 1
ATOM 1758 O O . THR A 1 212 ? 45.420 30.753 44.590 1.00 26.73 2044 THR A O 1
ATOM 1762 N N . ASP A 1 213 ? 44.040 32.391 45.311 1.00 28.72 2045 ASP A N 1
ATOM 1763 C CA . ASP A 1 213 ? 44.067 33.065 44.022 1.00 29.75 2045 ASP A CA 1
ATOM 1764 C C . ASP A 1 213 ? 45.495 33.410 43.616 1.00 30.29 2045 ASP A C 1
ATOM 1765 O O . ASP A 1 213 ? 45.883 33.244 42.453 1.00 30.66 2045 ASP A O 1
ATOM 1770 N N . GLU A 1 214 ? 46.296 33.911 44.556 1.00 32.34 2046 GLU A N 1
ATOM 1771 C CA . GLU A 1 214 ? 47.658 34.286 44.201 1.00 34.86 2046 GLU A CA 1
ATOM 1772 C C . GLU A 1 214 ? 48.507 33.055 43.917 1.00 31.91 2046 GLU A C 1
ATOM 1773 O O . GLU A 1 214 ? 49.385 33.092 43.042 1.00 32.01 2046 GLU A O 1
ATOM 1779 N N . GLN A 1 215 ? 48.252 31.959 44.627 1.00 28.71 2047 GLN A N 1
ATOM 1780 C CA . GLN A 1 215 ? 49.010 30.737 44.372 1.00 26.80 2047 GLN A CA 1
ATOM 1781 C C . GLN A 1 215 ? 48.670 30.156 43.010 1.00 25.41 2047 GLN A C 1
ATOM 1782 O O . GLN A 1 215 ? 49.557 29.650 42.320 1.00 25.67 2047 GLN A O 1
ATOM 1788 N N . TRP A 1 216 ? 47.405 30.239 42.593 1.00 24.69 2048 TRP A N 1
ATOM 1789 C CA . TRP A 1 216 ? 47.050 29.797 41.247 1.00 24.07 2048 TRP A CA 1
ATOM 1790 C C . TRP A 1 216 ? 47.798 30.599 40.187 1.00 24.81 2048 TRP A C 1
ATOM 1791 O O . TRP A 1 216 ? 48.209 30.038 39.163 1.00 25.26 2048 TRP A O 1
ATOM 1802 N N . ILE A 1 217 ? 47.981 31.913 40.396 1.00 25.39 2049 ILE A N 1
ATOM 1803 C CA . ILE A 1 217 ? 48.742 32.700 39.425 1.00 27.53 2049 ILE A CA 1
ATOM 1804 C C . ILE A 1 217 ? 50.147 32.127 39.274 1.00 26.99 2049 ILE A C 1
ATOM 1805 O O . ILE A 1 217 ? 50.641 31.941 38.158 1.00 27.68 2049 ILE A O 1
ATOM 1810 N N . THR A 1 218 ? 50.813 31.856 40.398 1.00 27.28 2050 THR A N 1
ATOM 1811 C CA . THR A 1 218 ? 52.155 31.276 40.365 1.00 27.62 2050 THR A CA 1
ATOM 1812 C C . THR A 1 218 ? 52.158 29.901 39.707 1.00 25.58 2050 THR A C 1
ATOM 1813 O O . THR A 1 218 ? 53.026 29.595 38.880 1.00 25.15 2050 THR A O 1
ATOM 1817 N N . ILE A 1 219 ? 51.210 29.044 40.079 1.00 25.23 2051 ILE A N 1
ATOM 1818 C CA . ILE A 1 219 ? 51.152 27.703 39.511 1.00 23.43 2051 ILE A CA 1
ATOM 1819 C C . ILE A 1 219 ? 50.963 27.776 37.999 1.00 22.73 2051 ILE A C 1
ATOM 1820 O O . ILE A 1 219 ? 51.625 27.069 37.228 1.00 23.18 2051 ILE A O 1
ATOM 1825 N N . GLU A 1 220 ? 50.021 28.607 37.553 1.00 22.78 2052 GLU A N 1
ATOM 1826 C CA . GLU A 1 220 ? 49.768 28.728 36.118 1.00 23.67 2052 GLU A CA 1
ATOM 1827 C C . GLU A 1 220 ? 51.005 29.214 35.374 1.00 23.52 2052 GLU A C 1
ATOM 1828 O O . GLU A 1 220 ? 51.325 28.714 34.283 1.00 24.07 2052 GLU A O 1
ATOM 1834 N N A SER A 1 221 ? 51.718 30.192 35.944 0.47 24.16 2053 SER A N 1
ATOM 1835 N N B SER A 1 221 ? 51.731 30.169 35.958 0.53 23.87 2053 SER A N 1
ATOM 1836 C CA A SER A 1 221 ? 52.986 30.617 35.365 0.47 26.22 2053 SER A CA 1
ATOM 1837 C CA B SER A 1 221 ? 52.975 30.613 35.349 0.53 25.26 2053 SER A CA 1
ATOM 1838 C C A SER A 1 221 ? 53.958 29.449 35.260 0.47 25.74 2053 SER A C 1
ATOM 1839 C C B SER A 1 221 ? 54.003 29.490 35.288 0.53 24.93 2053 SER A C 1
ATOM 1840 O O A SER A 1 221 ? 54.614 29.262 34.230 0.47 25.90 2053 SER A O 1
ATOM 1841 O O B SER A 1 221 ? 54.743 29.378 34.304 0.53 24.41 2053 SER A O 1
ATOM 1846 N N . GLN A 1 222 ? 54.075 28.656 36.331 1.00 24.79 2054 GLN A N 1
ATOM 1847 C CA . GLN A 1 222 ? 55.017 27.535 36.329 1.00 23.59 2054 GLN A CA 1
ATOM 1848 C C . GLN A 1 222 ? 54.634 26.517 35.269 1.00 22.13 2054 GLN A C 1
ATOM 1849 O O . GLN A 1 222 ? 55.503 25.923 34.628 1.00 23.36 2054 GLN A O 1
ATOM 1855 N N . MET A 1 223 ? 53.326 26.312 35.060 1.00 21.98 2055 MET A N 1
ATOM 1856 C CA . MET A 1 223 ? 52.879 25.404 34.008 1.00 21.66 2055 MET A CA 1
ATOM 1857 C C . MET A 1 223 ? 53.228 25.939 32.626 1.00 22.84 2055 MET A C 1
ATOM 1858 O O . MET A 1 223 ? 53.645 25.175 31.749 1.00 23.37 2055 MET A O 1
ATOM 1863 N N A ARG A 1 224 ? 53.051 27.243 32.407 0.31 23.30 2056 ARG A N 1
ATOM 1864 N N B ARG A 1 224 ? 53.047 27.241 32.406 0.69 23.24 2056 ARG A N 1
ATOM 1865 C CA A ARG A 1 224 ? 53.442 27.823 31.127 0.31 23.91 2056 ARG A CA 1
ATOM 1866 C CA B ARG A 1 224 ? 53.440 27.816 31.125 0.69 24.19 2056 ARG A CA 1
ATOM 1867 C C A ARG A 1 224 ? 54.941 27.677 30.902 0.31 24.22 2056 ARG A C 1
ATOM 1868 C C B ARG A 1 224 ? 54.937 27.666 30.906 0.69 24.48 2056 ARG A C 1
ATOM 1869 O O A ARG A 1 224 ? 55.379 27.341 29.796 0.31 24.87 2056 ARG A O 1
ATOM 1870 O O B ARG A 1 224 ? 55.374 27.320 29.804 0.69 25.41 2056 ARG A O 1
ATOM 1885 N N . ASP A 1 225 ? 55.747 27.918 31.942 1.00 23.91 2057 ASP A N 1
ATOM 1886 C CA A ASP A 1 225 ? 57.189 27.740 31.812 0.93 24.59 2057 ASP A CA 1
ATOM 1887 C CA B ASP A 1 225 ? 57.185 27.747 31.781 0.07 24.58 2057 ASP A CA 1
ATOM 1888 C C . ASP A 1 225 ? 57.529 26.299 31.439 1.00 24.94 2057 ASP A C 1
ATOM 1889 O O . ASP A 1 225 ? 58.422 26.051 30.621 1.00 25.91 2057 ASP A O 1
ATOM 1898 N N . LEU A 1 226 ? 56.827 25.338 32.045 1.00 24.42 2058 LEU A N 1
ATOM 1899 C CA . LEU A 1 226 ? 57.085 23.926 31.759 1.00 23.40 2058 LEU A CA 1
ATOM 1900 C C . LEU A 1 226 ? 56.801 23.614 30.296 1.00 22.84 2058 LEU A C 1
ATOM 1901 O O . LEU A 1 226 ? 57.593 22.941 29.625 1.00 23.62 2058 LEU A O 1
ATOM 1906 N N . ILE A 1 227 ? 55.664 24.087 29.792 1.00 22.99 2059 ILE A N 1
ATOM 1907 C CA . ILE A 1 227 ? 55.292 23.831 28.406 1.00 23.45 2059 ILE A CA 1
ATOM 1908 C C . ILE A 1 227 ? 56.321 24.444 27.472 1.00 23.65 2059 ILE A C 1
ATOM 1909 O O . ILE A 1 227 ? 56.789 23.803 26.528 1.00 24.72 2059 ILE A O 1
ATOM 1914 N N . LEU A 1 228 ? 56.706 25.689 27.733 1.00 24.79 2060 LEU A N 1
ATOM 1915 C CA . LEU A 1 228 ? 57.703 26.328 26.885 1.00 26.75 2060 LEU A CA 1
ATOM 1916 C C . LEU A 1 228 ? 59.047 25.615 26.961 1.00 25.89 2060 LEU A C 1
ATOM 1917 O O . LEU A 1 228 ? 59.718 25.437 25.936 1.00 26.06 2060 LEU A O 1
ATOM 1922 N N . THR A 1 229 ? 59.483 25.252 28.166 1.00 24.91 2061 THR A N 1
ATOM 1923 C CA . THR A 1 229 ? 60.733 24.520 28.312 1.00 26.08 2061 THR A CA 1
ATOM 1924 C C . THR A 1 229 ? 60.717 23.232 27.507 1.00 25.00 2061 THR A C 1
ATOM 1925 O O . THR A 1 229 ? 61.707 22.892 26.847 1.00 24.35 2061 THR A O 1
ATOM 1929 N N . GLU A 1 230 ? 59.606 22.497 27.556 1.00 24.33 2062 GLU A N 1
ATOM 1930 C CA . GLU A 1 230 ? 59.537 21.231 26.831 1.00 26.36 2062 GLU A CA 1
ATOM 1931 C C . GLU A 1 230 ? 59.562 21.456 25.328 1.00 26.55 2062 GLU A C 1
ATOM 1932 O O . GLU A 1 230 ? 60.161 20.677 24.587 1.00 24.99 2062 GLU A O 1
ATOM 1938 N N . TYR A 1 231 ? 58.909 22.515 24.859 1.00 25.79 2063 TYR A N 1
ATOM 1939 C CA . TYR A 1 231 ? 58.965 22.850 23.444 1.00 26.25 2063 TYR A CA 1
ATOM 1940 C C . TYR A 1 231 ? 60.405 23.075 23.006 1.00 26.24 2063 TYR A C 1
ATOM 1941 O O . TYR A 1 231 ? 60.851 22.534 21.985 1.00 27.17 2063 TYR A O 1
ATOM 1950 N N . GLY A 1 232 ? 61.158 23.854 23.780 1.00 25.07 2064 GLY A N 1
ATOM 1951 C CA . GLY A 1 232 ? 62.538 24.115 23.401 1.00 25.21 2064 GLY A CA 1
ATOM 1952 C C . GLY A 1 232 ? 63.373 22.845 23.379 1.00 24.68 2064 GLY A C 1
ATOM 1953 O O . GLY A 1 232 ? 64.252 22.674 22.535 1.00 25.04 2064 GLY A O 1
ATOM 1954 N N . ARG A 1 233 ? 63.123 21.952 24.338 1.00 26.60 2065 ARG A N 1
ATOM 1955 C CA . ARG A 1 233 ? 63.804 20.657 24.379 1.00 29.35 2065 ARG A CA 1
ATOM 1956 C C . ARG A 1 233 ? 63.488 19.818 23.151 1.00 27.68 2065 ARG A C 1
ATOM 1957 O O . ARG A 1 233 ? 64.411 19.266 22.529 1.00 28.52 2065 ARG A O 1
ATOM 1965 N N . LYS A 1 234 ? 62.209 19.761 22.750 1.00 28.60 2066 LYS A N 1
ATOM 1966 C CA . LYS A 1 234 ? 61.814 18.894 21.639 1.00 33.33 2066 LYS A CA 1
ATOM 1967 C C . LYS A 1 234 ? 62.414 19.387 20.326 1.00 31.51 2066 LYS A C 1
ATOM 1968 O O . LYS A 1 234 ? 62.886 18.593 19.501 1.00 30.64 2066 LYS A O 1
ATOM 1974 N N . TYR A 1 235 ? 62.294 20.685 20.074 1.00 30.56 2067 TYR A N 1
ATOM 1975 C CA . TYR A 1 235 ? 62.670 21.283 18.802 1.00 31.63 2067 TYR A CA 1
ATOM 1976 C C . TYR A 1 235 ? 64.068 21.875 18.810 1.00 31.66 2067 TYR A C 1
ATOM 1977 O O . TYR A 1 235 ? 64.475 22.481 17.814 1.00 33.24 2067 TYR A O 1
ATOM 1986 N N . ASN A 1 236 ? 64.814 21.702 19.895 1.00 30.96 2068 ASN A N 1
ATOM 1987 C CA . ASN A 1 236 ? 66.163 22.221 19.953 1.00 31.45 2068 ASN A CA 1
ATOM 1988 C C . ASN A 1 236 ? 66.200 23.713 19.725 1.00 33.54 2068 ASN A C 1
ATOM 1989 O O . ASN A 1 236 ? 67.067 24.222 18.998 1.00 34.94 2068 ASN A O 1
ATOM 1990 N N . VAL A 1 237 ? 65.256 24.425 20.332 1.00 33.89 2069 VAL A N 1
ATOM 1991 C CA . VAL A 1 237 ? 65.082 25.857 20.123 1.00 34.17 2069 VAL A CA 1
ATOM 1992 C C . VAL A 1 237 ? 65.514 26.614 21.379 1.00 35.17 2069 VAL A C 1
ATOM 1993 O O . VAL A 1 237 ? 65.206 26.214 22.515 1.00 33.71 2069 VAL A O 1
ATOM 1995 N N . MET B 2 5 ? 7.035 -3.449 -35.327 1.00 74.24 1 MET B N 1
ATOM 1996 C CA . MET B 2 5 ? 7.742 -2.148 -35.113 1.00 73.09 1 MET B CA 1
ATOM 1997 C C . MET B 2 5 ? 6.726 -1.007 -35.029 1.00 65.85 1 MET B C 1
ATOM 1998 O O . MET B 2 5 ? 5.631 -1.101 -35.582 1.00 66.80 1 MET B O 1
ATOM 2003 N N . ASN B 2 6 ? 7.086 0.071 -34.334 1.00 56.44 2 ASN B N 1
ATOM 2004 C CA . ASN B 2 6 ? 6.165 1.172 -34.095 1.00 48.58 2 ASN B CA 1
ATOM 2005 C C . ASN B 2 6 ? 6.813 2.507 -34.425 1.00 37.35 2 ASN B C 1
ATOM 2006 O O . ASN B 2 6 ? 8.019 2.610 -34.649 1.00 32.97 2 ASN B O 1
ATOM 2011 N N . THR B 2 7 ? 5.981 3.537 -34.431 1.00 31.96 3 THR B N 1
ATOM 2012 C CA . THR B 2 7 ? 6.363 4.830 -34.970 1.00 28.45 3 THR B CA 1
ATOM 2013 C C . THR B 2 7 ? 5.841 5.945 -34.086 1.00 26.63 3 THR B C 1
ATOM 2014 O O . THR B 2 7 ? 4.721 5.885 -33.566 1.00 27.72 3 THR B O 1
ATOM 2018 N N . VAL B 2 8 ? 6.678 6.958 -33.910 1.00 24.47 4 VAL B N 1
ATOM 2019 C CA . VAL B 2 8 ? 6.301 8.203 -33.271 1.00 23.67 4 VAL B CA 1
ATOM 2020 C C . VAL B 2 8 ? 6.451 9.322 -34.300 1.00 23.11 4 VAL B C 1
ATOM 2021 O O . VAL B 2 8 ? 7.556 9.806 -34.536 1.00 23.43 4 VAL B O 1
ATOM 2025 N N . PRO B 2 9 ? 5.367 9.708 -34.963 1.00 22.97 5 PRO B N 1
ATOM 2026 C CA . PRO B 2 9 ? 5.446 10.833 -35.906 1.00 23.63 5 PRO B CA 1
ATOM 2027 C C . PRO B 2 9 ? 5.583 12.170 -35.196 1.00 23.88 5 PRO B C 1
ATOM 2028 O O . PRO B 2 9 ? 5.246 12.327 -34.024 1.00 23.84 5 PRO B O 1
ATOM 2032 N N . PHE B 2 10 ? 6.108 13.132 -35.941 1.00 24.36 6 PHE B N 1
ATOM 2033 C CA . PHE B 2 10 ? 6.204 14.513 -35.502 1.00 25.70 6 PHE B CA 1
ATOM 2034 C C . PHE B 2 10 ? 5.339 15.358 -36.428 1.00 26.55 6 PHE B C 1
ATOM 2035 O O . PHE B 2 10 ? 5.429 15.229 -37.647 1.00 27.88 6 PHE B O 1
ATOM 2043 N N . THR B 2 11 ? 4.531 16.248 -35.859 1.00 26.51 7 THR B N 1
ATOM 2044 C CA . THR B 2 11 ? 3.772 17.156 -36.712 1.00 26.90 7 THR B CA 1
ATOM 2045 C C . THR B 2 11 ? 4.706 18.001 -37.563 1.00 28.52 7 THR B C 1
ATOM 2046 O O . THR B 2 11 ? 4.453 18.214 -38.752 1.00 30.47 7 THR B O 1
ATOM 2050 N N . SER B 2 12 ? 5.800 18.475 -36.969 1.00 28.24 8 SER B N 1
ATOM 2051 C CA . SER B 2 12 ? 6.772 19.296 -37.658 1.00 28.61 8 SER B CA 1
ATOM 2052 C C . SER B 2 12 ? 7.919 19.545 -36.697 1.00 28.51 8 SER B C 1
ATOM 2053 O O . SER B 2 12 ? 7.850 19.119 -35.537 1.00 27.63 8 SER B O 1
ATOM 2056 N N . ALA B 2 13 ? 8.965 20.222 -37.164 1.00 29.53 9 ALA B N 1
ATOM 2057 C CA . ALA B 2 13 ? 10.120 20.596 -36.350 1.00 29.97 9 ALA B CA 1
ATOM 2058 C C . ALA B 2 13 ? 10.388 22.084 -36.536 1.00 29.50 9 ALA B C 1
ATOM 2059 O O . ALA B 2 13 ? 11.273 22.480 -37.305 1.00 32.00 9 ALA B O 1
ATOM 2061 N N . PRO B 2 14 ? 9.660 22.943 -35.819 1.00 28.23 10 PRO B N 1
ATOM 2062 C CA . PRO B 2 14 ? 9.794 24.391 -36.062 1.00 29.51 10 PRO B CA 1
ATOM 2063 C C . PRO B 2 14 ? 11.041 25.033 -35.482 1.00 29.45 10 PRO B C 1
ATOM 2064 O O . PRO B 2 14 ? 11.372 26.156 -35.888 1.00 31.69 10 PRO B O 1
ATOM 2068 N N . ILE B 2 15 ? 11.720 24.390 -34.533 1.00 27.84 11 ILE B N 1
ATOM 2069 C CA . ILE B 2 15 ? 12.941 24.951 -33.979 1.00 29.01 11 ILE B CA 1
ATOM 2070 C C . ILE B 2 15 ? 14.070 23.935 -34.073 1.00 27.81 11 ILE B C 1
ATOM 2071 O O . ILE B 2 15 ? 13.872 22.721 -33.936 1.00 28.35 11 ILE B O 1
ATOM 2076 N N . GLU B 2 16 ? 15.273 24.453 -34.304 1.00 28.58 12 GLU B N 1
ATOM 2077 C CA . GLU B 2 16 ? 16.459 23.611 -34.410 1.00 29.51 12 GLU B CA 1
ATOM 2078 C C . GLU B 2 16 ? 16.704 22.900 -33.087 1.00 26.64 12 GLU B C 1
ATOM 2079 O O . GLU B 2 16 ? 16.666 23.511 -32.016 1.00 26.41 12 GLU B O 1
ATOM 2085 N N . VAL B 2 17 ? 16.965 21.594 -33.154 1.00 25.51 13 VAL B N 1
ATOM 2086 C CA . VAL B 2 17 ? 16.977 20.780 -31.944 1.00 23.90 13 VAL B CA 1
ATOM 2087 C C . VAL B 2 17 ? 17.775 19.521 -32.194 1.00 23.96 13 VAL B C 1
ATOM 2088 O O . VAL B 2 17 ? 17.799 18.994 -33.309 1.00 25.33 13 VAL B O 1
ATOM 2092 N N . THR B 2 18 ? 18.463 19.057 -31.153 1.00 23.38 14 THR B N 1
ATOM 2093 C CA . THR B 2 18 ? 19.045 17.720 -31.151 1.00 23.71 14 THR B CA 1
ATOM 2094 C C . THR B 2 18 ? 18.013 16.771 -30.565 1.00 22.23 14 THR B C 1
ATOM 2095 O O . THR B 2 18 ? 17.532 16.982 -29.447 1.00 22.79 14 THR B O 1
ATOM 2099 N N . ILE B 2 19 ? 17.623 15.776 -31.350 1.00 22.58 15 ILE B N 1
ATOM 2100 C CA . ILE B 2 19 ? 16.632 14.790 -30.921 1.00 22.93 15 ILE B CA 1
ATOM 2101 C C . ILE B 2 19 ? 17.355 13.494 -30.596 1.00 23.35 15 ILE B C 1
ATOM 2102 O O . ILE B 2 19 ? 18.129 12.980 -31.413 1.00 25.64 15 ILE B O 1
ATOM 2107 N N . GLY B 2 20 ? 17.085 12.946 -29.421 1.00 24.53 16 GLY B N 1
ATOM 2108 C CA . GLY B 2 20 ? 17.584 11.643 -29.038 1.00 24.72 16 GLY B CA 1
ATOM 2109 C C . GLY B 2 20 ? 16.449 10.640 -29.029 1.00 22.82 16 GLY B C 1
ATOM 2110 O O . GLY B 2 20 ? 15.306 10.969 -28.726 1.00 21.60 16 GLY B O 1
ATOM 2111 N N . ILE B 2 21 ? 16.764 9.417 -29.395 1.00 22.51 17 ILE B N 1
ATOM 2112 C CA . ILE B 2 21 ? 15.865 8.280 -29.219 1.00 22.55 17 ILE B CA 1
ATOM 2113 C C . ILE B 2 21 ? 16.752 7.204 -28.630 1.00 21.06 17 ILE B C 1
ATOM 2114 O O . ILE B 2 21 ? 17.706 6.752 -29.275 1.00 21.86 17 ILE B O 1
ATOM 2119 N N . ASP B 2 22 ? 16.498 6.862 -27.385 1.00 20.61 18 ASP B N 1
ATOM 2120 C CA . ASP B 2 22 ? 17.346 5.940 -26.636 1.00 21.68 18 ASP B CA 1
ATOM 2121 C C . ASP B 2 22 ? 18.786 6.448 -26.751 1.00 23.28 18 ASP B C 1
ATOM 2122 O O . ASP B 2 22 ? 19.025 7.648 -26.571 1.00 24.94 18 ASP B O 1
ATOM 2127 N N . GLN B 2 23 ? 19.745 5.592 -27.050 1.00 24.68 19 GLN B N 1
ATOM 2128 C CA . GLN B 2 23 ? 21.152 5.966 -27.057 1.00 26.51 19 GLN B CA 1
ATOM 2129 C C . GLN B 2 23 ? 21.583 6.623 -28.367 1.00 27.38 19 GLN B C 1
ATOM 2130 O O . GLN B 2 23 ? 22.776 6.911 -28.540 1.00 30.63 19 GLN B O 1
ATOM 2136 N N . TYR B 2 24 ? 20.646 6.922 -29.265 1.00 27.62 20 TYR B N 1
ATOM 2137 C CA . TYR B 2 24 ? 20.960 7.534 -30.546 1.00 27.51 20 TYR B CA 1
ATOM 2138 C C . TYR B 2 24 ? 20.571 9.002 -30.556 1.00 27.54 20 TYR B C 1
ATOM 2139 O O . TYR B 2 24 ? 19.757 9.452 -29.753 1.00 28.39 20 TYR B O 1
ATOM 2148 N N . SER B 2 25 ? 21.160 9.748 -31.482 1.00 27.04 21 SER B N 1
ATOM 2149 C CA . SER B 2 25 ? 20.752 11.142 -31.597 1.00 28.34 21 SER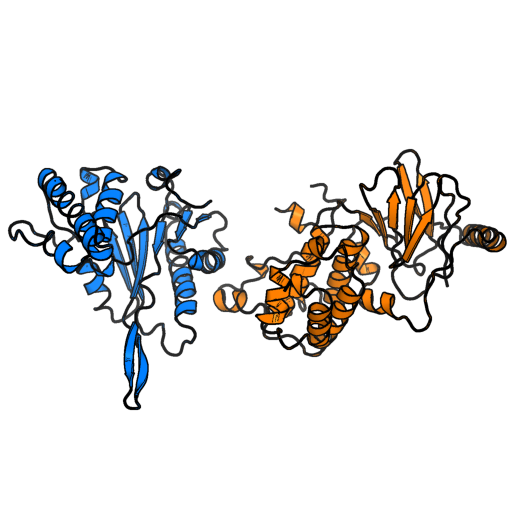 B CA 1
ATOM 2150 C C . SER B 2 25 ? 21.033 11.711 -32.984 1.00 28.89 21 SER B C 1
ATOM 2151 O O . SER B 2 25 ? 21.946 11.271 -33.696 1.00 30.83 21 SER B O 1
ATOM 2154 N N . PHE B 2 26 ? 20.233 12.725 -33.330 1.00 29.60 22 PHE B N 1
ATOM 2155 C CA . PHE B 2 26 ? 20.190 13.330 -34.651 1.00 32.21 22 PHE B CA 1
ATOM 2156 C C . PHE B 2 26 ? 19.962 14.822 -34.486 1.00 30.78 22 PHE B C 1
ATOM 2157 O O . PHE B 2 26 ? 19.237 15.244 -33.591 1.00 29.33 22 PHE B O 1
ATOM 2165 N N . ASN B 2 27 ? 20.573 15.622 -35.340 1.00 32.38 23 ASN B N 1
ATOM 2166 C CA . ASN B 2 27 ? 20.358 17.061 -35.322 1.00 34.26 23 ASN B CA 1
ATOM 2167 C C . ASN B 2 27 ? 19.307 17.408 -36.364 1.00 32.94 23 ASN B C 1
ATOM 2168 O O . ASN B 2 27 ? 19.353 16.909 -37.485 1.00 35.07 23 ASN B O 1
ATOM 2173 N N . VAL B 2 28 ? 18.342 18.241 -35.987 1.00 31.94 24 VAL B N 1
ATOM 2174 C CA . VAL B 2 28 ? 17.283 18.667 -36.897 1.00 31.81 24 VAL B CA 1
ATOM 2175 C C . VAL B 2 28 ? 17.338 20.182 -37.044 1.00 33.04 24 VAL B C 1
ATOM 2176 O O . VAL B 2 28 ? 17.420 20.911 -36.051 1.00 32.43 24 VAL B O 1
ATOM 2180 N N . LYS B 2 29 ? 17.312 20.662 -38.283 1.00 35.14 25 LYS B N 1
ATOM 2181 C CA . LYS B 2 29 ? 17.399 22.097 -38.515 1.00 39.04 25 LYS B CA 1
ATOM 2182 C C . LYS B 2 29 ? 16.025 22.761 -38.421 1.00 40.87 25 LYS B C 1
ATOM 2183 O O . LYS B 2 29 ? 14.980 22.114 -38.519 1.00 41.63 25 LYS B O 1
ATOM 2189 N N . GLU B 2 30 ? 16.049 24.075 -38.210 1.00 43.74 26 GLU B N 1
ATOM 2190 C CA . GLU B 2 30 ? 14.827 24.859 -38.083 1.00 46.71 26 GLU B CA 1
ATOM 2191 C C . GLU B 2 30 ? 13.967 24.713 -39.329 1.00 46.06 26 GLU B C 1
ATOM 2192 O O . GLU B 2 30 ? 14.401 25.044 -40.437 1.00 44.48 26 GLU B O 1
ATOM 2198 N N . ASN B 2 31 ? 12.734 24.240 -39.141 1.00 47.65 27 ASN B N 1
ATOM 2199 C CA . ASN B 2 31 ? 11.765 24.005 -40.207 1.00 50.58 27 ASN B CA 1
ATOM 2200 C C . ASN B 2 31 ? 12.192 22.908 -41.181 1.00 51.61 27 ASN B C 1
ATOM 2201 O O . ASN B 2 31 ? 11.639 22.803 -42.285 1.00 51.72 27 ASN B O 1
ATOM 2206 N N . GLN B 2 32 ? 13.148 22.071 -40.802 1.00 51.40 28 GLN B N 1
ATOM 2207 C CA . GLN B 2 32 ? 13.503 20.941 -41.649 1.00 52.50 28 GLN B CA 1
ATOM 2208 C C . GLN B 2 32 ? 12.300 20.010 -41.782 1.00 52.86 28 GLN B C 1
ATOM 2209 O O . GLN B 2 32 ? 11.522 19.862 -40.831 1.00 51.99 28 GLN B O 1
ATOM 2215 N N . PRO B 2 33 ? 12.095 19.389 -42.950 1.00 53.17 29 PRO B N 1
ATOM 2216 C CA . PRO B 2 33 ? 10.963 18.460 -43.094 1.00 52.35 29 PRO B CA 1
ATOM 2217 C C . PRO B 2 33 ? 11.182 17.139 -42.374 1.00 49.42 29 PRO B C 1
ATOM 2218 O O . PRO B 2 33 ? 11.415 16.096 -42.994 1.00 50.55 29 PRO B O 1
ATOM 2222 N N . PHE B 2 34 ? 11.094 17.176 -41.053 1.00 44.97 30 PHE B N 1
ATOM 2223 C CA . PHE B 2 34 ? 11.263 16.001 -40.217 1.00 39.42 30 PHE B CA 1
ATOM 2224 C C . PHE B 2 34 ? 9.901 15.617 -39.666 1.00 35.71 30 PHE B C 1
ATOM 2225 O O . PHE B 2 34 ? 9.207 16.456 -39.087 1.00 36.28 30 PHE B O 1
ATOM 2233 N N . HIS B 2 35 ? 9.520 14.347 -39.830 1.00 33.77 31 HIS B N 1
ATOM 2234 C CA . HIS B 2 35 ? 8.191 13.952 -39.384 1.00 31.37 31 HIS B CA 1
ATOM 2235 C C . HIS B 2 35 ? 8.160 12.673 -38.572 1.00 27.73 31 HIS B C 1
ATOM 2236 O O . HIS B 2 35 ? 7.093 12.076 -38.441 1.00 27.01 31 HIS B O 1
ATOM 2243 N N . GLY B 2 36 ? 9.282 12.283 -37.970 1.00 27.02 32 GLY B N 1
ATOM 2244 C CA . GLY B 2 36 ? 9.232 11.345 -36.873 1.00 28.12 32 GLY B CA 1
ATOM 2245 C C . GLY B 2 36 ? 10.240 10.228 -36.980 1.00 25.40 32 GLY B C 1
ATOM 2246 O O . GLY B 2 36 ? 11.187 10.266 -37.770 1.00 24.82 32 GLY B O 1
ATOM 2247 N N . ILE B 2 37 ? 10.036 9.234 -36.128 1.00 23.77 33 ILE B N 1
ATOM 2248 C CA . ILE B 2 37 ? 10.951 8.120 -35.951 1.00 24.33 33 ILE B CA 1
ATOM 2249 C C . ILE B 2 37 ? 10.145 6.840 -36.113 1.00 23.67 33 ILE B C 1
ATOM 2250 O O . ILE B 2 37 ? 9.111 6.664 -35.458 1.00 24.15 33 ILE B O 1
ATOM 2255 N N . LYS B 2 38 ? 10.620 5.950 -36.983 1.00 24.31 34 LYS B N 1
ATOM 2256 C CA . LYS B 2 38 ? 9.971 4.681 -37.279 1.00 24.70 34 LYS B CA 1
ATOM 2257 C C . LYS B 2 38 ? 10.873 3.509 -36.898 1.00 24.82 34 LYS B C 1
ATOM 2258 O O . LYS B 2 38 ? 12.035 3.665 -36.514 1.00 24.18 34 LYS B O 1
ATOM 2264 N N . ASP B 2 39 ? 10.297 2.305 -36.996 1.00 25.94 35 ASP B N 1
ATOM 2265 C CA . ASP B 2 39 ? 11.014 1.058 -36.720 1.00 27.11 35 ASP B CA 1
ATOM 2266 C C . ASP B 2 39 ? 11.494 0.960 -35.273 1.00 26.16 35 ASP B C 1
ATOM 2267 O O . ASP B 2 39 ? 12.549 0.383 -35.006 1.00 25.28 35 ASP B O 1
ATOM 2272 N N . ILE B 2 40 ? 10.742 1.537 -34.336 1.00 24.40 36 ILE B N 1
ATOM 2273 C CA . ILE B 2 40 ? 11.095 1.485 -32.918 1.00 23.06 36 ILE B CA 1
ATOM 2274 C C . ILE B 2 40 ? 10.829 0.082 -32.380 1.00 24.15 36 ILE B C 1
ATOM 2275 O O . ILE B 2 40 ? 9.687 -0.398 -32.461 1.00 25.65 36 ILE B O 1
ATOM 2280 N N . PRO B 2 41 ? 11.828 -0.586 -31.806 1.00 24.46 37 PRO B N 1
ATOM 2281 C CA . PRO B 2 41 ? 11.643 -1.996 -31.425 1.00 25.03 37 PRO B CA 1
ATOM 2282 C C . PRO B 2 41 ? 10.637 -2.172 -30.305 1.00 25.52 37 PRO B C 1
ATOM 2283 O O . PRO B 2 41 ? 10.739 -1.559 -29.245 1.00 26.35 37 PRO B O 1
ATOM 2287 N N . ILE B 2 42 ? 9.663 -3.036 -30.552 1.00 26.73 38 ILE B N 1
ATOM 2288 C CA . ILE B 2 42 ? 8.687 -3.403 -29.546 1.00 28.82 38 ILE B CA 1
ATOM 2289 C C . ILE B 2 42 ? 9.329 -4.309 -28.506 1.00 26.74 38 ILE B C 1
ATOM 2290 O O . ILE B 2 42 ? 10.185 -5.164 -28.809 1.00 27.70 38 ILE B O 1
ATOM 2295 N N . GLY B 2 43 ? 8.892 -4.140 -27.269 1.00 25.38 39 GLY B N 1
ATOM 2296 C CA . GLY B 2 43 ? 9.303 -4.973 -26.165 1.00 25.45 39 GLY B CA 1
ATOM 2297 C C . GLY B 2 43 ? 10.012 -4.236 -25.063 1.00 25.04 39 GLY B C 1
ATOM 2298 O O . GLY B 2 43 ? 10.189 -4.799 -23.976 1.00 27.45 39 GLY B O 1
ATOM 2299 N N . HIS B 2 44 ? 10.411 -2.987 -25.299 1.00 24.16 40 HIS B N 1
ATOM 2300 C CA . HIS B 2 44 ? 11.161 -2.197 -24.348 1.00 23.50 40 HIS B CA 1
ATOM 2301 C C . HIS B 2 44 ? 10.487 -0.853 -24.157 1.00 22.37 40 HIS B C 1
ATOM 2302 O O . HIS B 2 44 ? 9.753 -0.371 -25.027 1.00 23.24 40 HIS B O 1
ATOM 2309 N N A VAL B 2 45 ? 10.777 -0.230 -23.027 0.19 22.00 41 VAL B N 1
ATOM 2310 N N B VAL B 2 45 ? 10.749 -0.251 -23.004 0.81 22.31 41 VAL B N 1
ATOM 2311 C CA A VAL B 2 45 ? 10.496 1.190 -22.857 0.19 21.36 41 VAL B CA 1
ATOM 2312 C CA B VAL B 2 45 ? 10.499 1.178 -22.888 0.81 21.68 41 VAL B CA 1
ATOM 2313 C C A VAL B 2 45 ? 11.541 1.986 -23.630 0.19 19.97 41 VAL B C 1
ATOM 2314 C C B VAL B 2 45 ? 11.463 1.900 -23.830 0.81 20.18 41 VAL B C 1
ATOM 2315 O O A VAL B 2 45 ? 12.695 1.557 -23.780 0.19 19.50 41 VAL B O 1
ATOM 2316 O O B VAL B 2 45 ? 12.490 1.354 -24.266 0.81 22.70 41 VAL B O 1
ATOM 2323 N N . HIS B 2 46 ? 11.137 3.158 -24.125 1.00 19.98 42 HIS B N 1
ATOM 2324 C CA . HIS B 2 46 ? 11.992 4.014 -24.927 1.00 19.83 42 HIS B CA 1
ATOM 2325 C C . HIS B 2 46 ? 11.925 5.415 -24.357 1.00 18.63 42 HIS B C 1
ATOM 2326 O O . HIS B 2 46 ? 11.004 5.749 -23.614 1.00 19.04 42 HIS B O 1
ATOM 2333 N N . VAL B 2 47 ? 12.881 6.232 -24.762 1.00 18.84 43 VAL B N 1
ATOM 2334 C CA . VAL B 2 47 ? 12.926 7.635 -24.366 1.00 18.84 43 VAL B CA 1
ATOM 2335 C C . VAL B 2 47 ? 13.231 8.469 -25.589 1.00 17.74 43 VAL B C 1
ATOM 2336 O O . VAL B 2 47 ? 14.203 8.206 -26.306 1.00 19.96 43 VAL B O 1
ATOM 2340 N N A ILE B 2 48 ? 12.414 9.486 -25.834 0.55 18.55 44 ILE B N 1
ATOM 2341 N N B ILE B 2 48 ? 12.370 9.444 -25.879 0.45 18.36 44 ILE B N 1
ATOM 2342 C CA A ILE B 2 48 ? 12.652 10.453 -26.896 0.55 19.52 44 ILE B CA 1
ATOM 2343 C CA B ILE B 2 48 ? 12.645 10.469 -26.880 0.45 19.14 44 ILE B CA 1
ATOM 2344 C C A ILE B 2 48 ? 12.940 11.781 -26.217 0.55 19.66 44 ILE B C 1
ATOM 2345 C C B ILE B 2 48 ? 13.002 11.738 -26.129 0.45 19.44 44 ILE B C 1
ATOM 2346 O O A ILE B 2 48 ? 12.137 12.252 -25.399 0.55 21.04 44 ILE B O 1
ATOM 2347 O O B ILE B 2 48 ? 12.310 12.123 -25.177 0.45 19.81 44 ILE B O 1
ATOM 2356 N N . HIS B 2 49 ? 14.103 12.365 -26.518 1.00 19.92 45 HIS B N 1
ATOM 2357 C CA . HIS B 2 49 ? 14.621 13.495 -25.755 1.00 20.45 45 HIS B CA 1
ATOM 2358 C C . HIS B 2 49 ? 15.101 14.597 -26.680 1.00 19.69 45 HIS B C 1
ATOM 2359 O O . HIS B 2 49 ? 15.321 14.394 -27.875 1.00 21.06 45 HIS B O 1
ATOM 2366 N N . PHE B 2 50 ? 15.246 15.787 -26.090 1.00 19.39 46 PHE B N 1
ATOM 2367 C CA . PHE B 2 50 ? 15.433 17.016 -26.837 1.00 19.67 46 PHE B CA 1
ATOM 2368 C C . PHE B 2 50 ? 16.434 17.907 -26.142 1.00 20.96 46 PHE B C 1
ATOM 2369 O O . PHE B 2 50 ? 16.448 17.999 -24.920 1.00 21.41 46 PHE B O 1
ATOM 2377 N N . GLN B 2 51 ? 17.235 18.607 -26.937 1.00 20.73 47 GLN B N 1
ATOM 2378 C CA . GLN B 2 51 ? 18.057 19.702 -26.427 1.00 21.87 47 GLN B CA 1
ATOM 2379 C C . GLN B 2 51 ? 18.043 20.797 -27.482 1.00 22.16 47 GLN B C 1
ATOM 2380 O O . GLN B 2 51 ? 18.499 20.579 -28.603 1.00 22.79 47 GLN B O 1
ATOM 2386 N N . HIS B 2 52 ? 17.485 21.952 -27.144 1.00 21.27 48 HIS B N 1
ATOM 2387 C CA . HIS B 2 52 ? 17.300 22.994 -28.149 1.00 22.63 48 HIS B CA 1
ATOM 2388 C C . HIS B 2 52 ? 18.627 23.605 -28.576 1.00 24.60 48 HIS B C 1
ATOM 2389 O O . HIS B 2 52 ? 19.510 23.851 -27.751 1.00 25.82 48 HIS B O 1
ATOM 2396 N N . ALA B 2 53 ? 18.756 23.866 -29.883 1.00 26.55 49 ALA B N 1
ATOM 2397 C CA . ALA B 2 53 ? 19.996 24.421 -30.402 1.00 28.96 49 ALA B CA 1
ATOM 2398 C C . ALA B 2 53 ? 20.263 25.818 -29.868 1.00 28.36 49 ALA B C 1
ATOM 2399 O O . ALA B 2 53 ? 21.422 26.177 -29.652 1.00 29.57 49 ALA B O 1
ATOM 2401 N N . ASP B 2 54 ? 19.217 26.608 -29.645 1.00 28.17 50 ASP B N 1
ATOM 2402 C CA . ASP B 2 54 ? 19.393 27.985 -29.222 1.00 31.26 50 ASP B CA 1
ATOM 2403 C C . ASP B 2 54 ? 19.441 28.131 -27.715 1.00 30.51 50 ASP B C 1
ATOM 2404 O O . ASP B 2 54 ? 19.612 29.251 -27.212 1.00 32.52 50 ASP B O 1
AT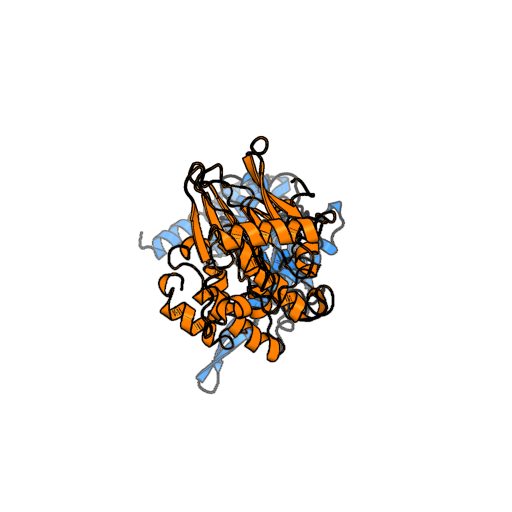OM 2409 N N . ASN B 2 55 ? 19.312 27.020 -26.988 1.00 29.71 51 ASN B N 1
ATOM 2410 C CA . ASN B 2 55 ? 19.264 27.085 -25.523 1.00 28.76 51 ASN B CA 1
ATOM 2411 C C . ASN B 2 55 ? 19.491 25.640 -25.013 1.00 27.56 51 ASN B C 1
ATOM 2412 O O . ASN B 2 55 ? 18.538 24.914 -24.767 1.00 27.66 51 ASN B O 1
ATOM 2417 N N . SER B 2 56 ? 20.759 25.290 -24.830 1.00 27.69 52 SER B N 1
ATOM 2418 C CA . SER B 2 56 ? 21.068 23.951 -24.340 1.00 28.13 52 SER B CA 1
ATOM 2419 C C . SER B 2 56 ? 20.586 23.742 -22.912 1.00 28.90 52 SER B C 1
ATOM 2420 O O . SER B 2 56 ? 20.626 22.606 -22.428 1.00 28.58 52 SER B O 1
ATOM 2423 N N . SER B 2 57 ? 20.102 24.795 -22.242 1.00 32.45 53 SER B N 1
ATOM 2424 C CA . SER B 2 57 ? 19.430 24.624 -20.964 1.00 36.97 53 SER B CA 1
ATOM 2425 C C . SER B 2 57 ? 18.168 23.803 -21.148 1.00 38.93 53 SER B C 1
ATOM 2426 O O . SER B 2 57 ? 17.543 23.788 -22.215 1.00 38.40 53 SER B O 1
ATOM 2429 N N A MET B 2 58 ? 17.827 23.072 -20.092 0.16 40.64 54 MET B N 1
ATOM 2430 N N B MET B 2 58 ? 17.759 23.156 -20.078 0.84 40.97 54 MET B N 1
ATOM 2431 C CA A MET B 2 58 ? 16.735 22.113 -20.108 0.16 42.16 54 MET B CA 1
ATOM 2432 C CA B MET B 2 58 ? 16.744 22.112 -20.167 0.84 45.53 54 MET B CA 1
ATOM 2433 C C A MET B 2 58 ? 16.876 21.094 -21.233 0.16 41.56 54 MET B C 1
ATOM 2434 C C B MET B 2 58 ? 16.935 21.095 -21.299 0.84 41.07 54 MET B C 1
ATOM 2435 O O A MET B 2 58 ? 16.324 21.286 -22.320 0.16 41.99 54 MET B O 1
ATOM 2436 O O B MET B 2 58 ? 16.455 21.257 -22.423 0.84 38.84 54 MET B O 1
ATOM 2445 N N . ARG B 2 59 ? 17.622 20.015 -20.997 1.00 40.10 55 ARG B N 1
ATOM 2446 C CA . ARG B 2 59 ? 17.340 18.817 -21.734 1.00 33.13 55 ARG B CA 1
ATOM 2447 C C . ARG B 2 59 ? 15.984 18.359 -21.197 1.00 24.99 55 ARG B C 1
ATOM 2448 O O . ARG B 2 59 ? 15.718 18.492 -20.007 1.00 23.54 55 ARG B O 1
ATOM 2456 N N . TYR B 2 60 ? 15.136 17.787 -22.062 1.00 21.59 56 TYR B N 1
ATOM 2457 C CA . TYR B 2 60 ? 13.890 17.182 -21.568 1.00 20.31 56 TYR B CA 1
ATOM 2458 C C . TYR B 2 60 ? 13.480 16.049 -22.500 1.00 20.22 56 TYR B C 1
ATOM 2459 O O . TYR B 2 60 ? 13.967 15.950 -23.622 1.00 20.00 56 TYR B O 1
ATOM 2468 N N . GLY B 2 61 ? 12.559 15.216 -22.037 1.00 20.08 57 GLY B N 1
ATOM 2469 C CA . GLY B 2 61 ? 12.133 14.112 -22.882 1.00 19.64 57 GLY B CA 1
ATOM 2470 C C . GLY B 2 61 ? 11.015 13.331 -22.241 1.00 18.99 57 GLY B C 1
ATOM 2471 O O . GLY B 2 61 ? 10.501 13.683 -21.164 1.00 20.60 57 GLY B O 1
ATOM 2472 N N . TYR B 2 62 ? 10.643 12.245 -22.938 1.00 18.47 58 TYR B N 1
ATOM 2473 C CA . TYR B 2 62 ? 9.449 11.466 -22.627 1.00 18.78 58 TYR B CA 1
ATOM 2474 C C . TYR B 2 62 ? 9.794 9.986 -22.690 1.00 18.48 58 TYR B C 1
ATOM 2475 O O . TYR B 2 62 ? 10.312 9.502 -23.705 1.00 19.45 58 TYR B O 1
ATOM 2484 N N . TRP B 2 63 ? 9.523 9.275 -21.602 1.00 18.58 59 TRP B N 1
ATOM 2485 C CA . TRP B 2 63 ? 9.548 7.818 -21.549 1.00 19.57 59 TRP B CA 1
ATOM 2486 C C . TRP B 2 63 ? 8.193 7.286 -21.990 1.00 20.21 59 TRP B C 1
ATOM 2487 O O . TRP B 2 63 ? 7.153 7.775 -21.550 1.00 19.93 59 TRP B O 1
ATOM 2498 N N . PHE B 2 64 ? 8.217 6.258 -22.836 1.00 20.13 60 PHE B N 1
ATOM 2499 C CA . PHE B 2 64 ? 7.001 5.733 -23.445 1.00 20.42 60 PHE B CA 1
ATOM 2500 C C . PHE B 2 64 ? 7.217 4.275 -23.840 1.00 21.31 60 PHE B C 1
ATOM 2501 O O . PHE B 2 64 ? 8.341 3.775 -23.895 1.00 22.32 60 PHE B O 1
ATOM 2509 N N . ASP B 2 65 ? 6.113 3.628 -24.175 1.00 22.92 61 ASP B N 1
ATOM 2510 C CA . ASP B 2 65 ? 6.105 2.231 -24.612 1.00 23.09 61 ASP B CA 1
ATOM 2511 C C . ASP B 2 65 ? 4.982 2.175 -25.639 1.00 24.01 61 ASP B C 1
ATOM 2512 O O . ASP B 2 65 ? 3.819 2.382 -25.282 1.00 24.24 61 ASP B O 1
ATOM 2517 N N . CYS B 2 66 ? 5.330 1.939 -26.914 1.00 25.63 62 CYS B N 1
ATOM 2518 C CA . CYS B 2 66 ? 4.332 1.976 -27.979 1.00 26.76 62 CYS B CA 1
ATOM 2519 C C . CYS B 2 66 ? 3.252 0.912 -27.810 1.00 27.14 62 CYS B C 1
ATOM 2520 O O . CYS B 2 66 ? 2.223 0.979 -28.488 1.00 28.30 62 CYS B O 1
ATOM 2523 N N . ARG B 2 67 ? 3.442 -0.062 -26.919 1.00 25.50 63 ARG B N 1
ATOM 2524 C CA . ARG B 2 67 ? 2.375 -1.028 -26.679 1.00 26.24 63 ARG B CA 1
ATOM 2525 C C . ARG B 2 67 ? 1.214 -0.414 -25.915 1.00 27.82 63 ARG B C 1
ATOM 2526 O O . ARG B 2 67 ? 0.128 -1.013 -25.868 1.00 30.95 63 ARG B O 1
ATOM 2534 N N A MET B 2 68 ? 1.401 0.762 -25.331 0.53 27.50 64 MET B N 1
ATOM 2535 N N B MET B 2 68 ? 1.413 0.766 -25.329 0.47 26.98 64 MET B N 1
ATOM 2536 C CA A MET B 2 68 ? 0.384 1.367 -24.487 0.53 29.25 64 MET B CA 1
ATOM 2537 C CA B MET B 2 68 ? 0.423 1.398 -24.471 0.47 28.41 64 MET B CA 1
ATOM 2538 C C A MET B 2 68 ? -0.455 2.411 -25.204 0.53 29.99 64 MET B C 1
ATOM 2539 C C B MET B 2 68 ? -0.386 2.479 -25.172 0.47 29.62 64 MET B C 1
ATOM 2540 O O A MET B 2 68 ? -1.416 2.911 -24.616 0.53 32.95 64 MET B O 1
ATOM 2541 O O B MET B 2 68 ? -1.241 3.096 -24.530 0.47 32.63 64 MET B O 1
ATOM 2550 N N . GLY B 2 69 ? -0.137 2.734 -26.446 1.00 28.60 65 GLY B N 1
ATOM 2551 C CA . GLY B 2 69 ? -0.911 3.713 -27.180 1.00 27.88 65 GLY B CA 1
ATOM 2552 C C . GLY B 2 69 ? -0.128 4.227 -28.368 1.00 26.58 65 GLY B C 1
ATOM 2553 O O . GLY B 2 69 ? 1.009 3.820 -28.618 1.00 26.88 65 GLY B O 1
ATOM 2554 N N . ASN B 2 70 ? -0.777 5.123 -29.116 1.00 26.10 66 ASN B N 1
ATOM 2555 C CA . ASN B 2 70 ? -0.179 5.762 -30.281 1.00 25.25 66 ASN B CA 1
ATOM 2556 C C . ASN B 2 70 ? 0.263 7.161 -29.881 1.00 25.12 66 ASN B C 1
ATOM 2557 O O . ASN B 2 70 ? -0.572 8.011 -29.549 1.00 26.63 66 ASN B O 1
ATOM 2562 N N . PHE B 2 71 ? 1.557 7.402 -29.926 1.00 23.16 67 PHE B N 1
ATOM 2563 C CA . PHE B 2 71 ? 2.120 8.665 -29.467 1.00 22.07 67 PHE B CA 1
ATOM 2564 C C . PHE B 2 71 ? 2.767 9.441 -30.602 1.00 21.25 67 PHE B C 1
ATOM 2565 O O . PHE B 2 71 ? 3.334 8.867 -31.537 1.00 22.62 67 PHE B O 1
ATOM 2573 N N . TYR B 2 72 ? 2.682 10.767 -30.498 1.00 21.94 68 TYR B N 1
ATOM 2574 C CA . TYR B 2 72 ? 3.283 11.668 -31.467 1.00 21.83 68 TYR B CA 1
ATOM 2575 C C . TYR B 2 72 ? 3.869 12.866 -30.736 1.00 21.28 68 TYR B C 1
ATOM 2576 O O . TYR B 2 72 ? 3.588 13.100 -29.563 1.00 23.08 68 TYR B O 1
ATOM 2585 N N . ILE B 2 73 ? 4.708 13.616 -31.446 1.00 22.00 69 ILE B N 1
ATOM 2586 C CA . ILE B 2 73 ? 5.334 14.823 -30.930 1.00 21.76 69 ILE B CA 1
ATOM 2587 C C . ILE B 2 73 ? 4.838 16.026 -31.717 1.00 22.21 69 ILE B C 1
ATOM 2588 O O . ILE B 2 73 ? 4.749 15.984 -32.951 1.00 22.34 69 ILE B O 1
ATOM 2593 N N . GLN B 2 74 ? 4.520 17.100 -31.001 1.00 22.75 70 GLN B N 1
ATOM 2594 C CA . GLN B 2 74 ? 4.094 18.341 -31.636 1.00 23.47 70 GLN B CA 1
ATOM 2595 C C . GLN B 2 74 ? 4.693 19.498 -30.852 1.00 22.56 70 GLN B C 1
ATOM 2596 O O . GLN B 2 74 ? 4.602 19.530 -29.625 1.00 22.73 70 GLN B O 1
ATOM 2602 N N . TYR B 2 75 ? 5.316 20.432 -31.564 1.00 21.87 71 TYR B N 1
ATOM 2603 C CA . TYR B 2 75 ? 5.896 21.600 -30.913 1.00 21.02 71 TYR B CA 1
ATOM 2604 C C . TYR B 2 75 ? 4.802 22.578 -30.499 1.00 21.92 71 TYR B C 1
ATOM 2605 O O . TYR B 2 75 ? 3.867 22.846 -31.258 1.00 23.61 71 TYR B O 1
ATOM 2614 N N . ASP B 2 76 ? 4.927 23.093 -29.281 1.00 21.40 72 ASP B N 1
ATOM 2615 C CA . ASP B 2 76 ? 4.013 24.096 -28.741 1.00 22.66 72 ASP B CA 1
ATOM 2616 C C . ASP B 2 76 ? 4.727 25.439 -28.710 1.00 22.42 72 ASP B C 1
ATOM 2617 O O . ASP B 2 76 ? 5.658 25.623 -27.908 1.00 21.62 72 ASP B O 1
ATOM 2622 N N . PRO B 2 77 ? 4.352 26.393 -29.560 1.00 23.10 73 PRO B N 1
ATOM 2623 C CA . PRO B 2 77 ? 5.073 27.690 -29.559 1.00 23.57 73 PRO B CA 1
ATOM 2624 C C . PRO B 2 77 ? 4.818 28.555 -28.344 1.00 24.30 73 PRO B C 1
ATOM 2625 O O . PRO B 2 77 ? 5.573 29.515 -28.133 1.00 25.09 73 PRO B O 1
ATOM 2629 N N . LYS B 2 78 ? 3.780 28.276 -27.555 1.00 23.59 74 LYS B N 1
ATOM 2630 C CA . LYS B 2 78 ? 3.517 29.050 -26.349 1.00 24.16 74 LYS B CA 1
ATOM 2631 C C . LYS B 2 78 ? 4.423 28.592 -25.219 1.00 23.28 74 LYS B C 1
ATOM 2632 O O . LYS B 2 78 ? 5.154 29.397 -24.633 1.00 23.70 74 LYS B O 1
ATOM 2638 N N . ASP B 2 79 ? 4.415 27.295 -24.915 1.00 23.74 75 ASP B N 1
ATOM 2639 C CA . ASP B 2 79 ? 5.297 26.772 -23.884 1.00 24.10 75 ASP B CA 1
ATOM 2640 C C . ASP B 2 79 ? 6.712 26.504 -24.390 1.00 22.49 75 ASP B C 1
ATOM 2641 O O . ASP B 2 79 ? 7.595 26.221 -23.576 1.00 23.05 75 ASP B O 1
ATOM 2646 N N . GLY B 2 80 ? 6.940 26.623 -25.693 1.00 21.87 76 GLY B N 1
ATOM 2647 C CA . GLY B 2 80 ? 8.279 26.515 -26.235 1.00 22.45 76 GLY B CA 1
ATOM 2648 C C . GLY B 2 80 ? 8.910 25.160 -26.096 1.00 21.78 76 GLY B C 1
ATOM 2649 O O . GLY B 2 80 ? 10.111 25.071 -25.816 1.00 22.89 76 GLY B O 1
ATOM 2650 N N . LEU B 2 81 ? 8.140 24.095 -26.276 1.00 21.76 77 LEU B N 1
ATOM 2651 C CA . LEU B 2 81 ? 8.802 22.809 -26.290 1.00 23.79 77 LEU B CA 1
ATOM 2652 C C . LEU B 2 81 ? 8.049 21.804 -27.132 1.00 21.60 77 LEU B C 1
ATOM 2653 O O . LEU B 2 81 ? 6.874 21.968 -27.464 1.00 21.37 77 LEU B O 1
ATOM 2658 N N . TYR B 2 82 ? 8.782 20.754 -27.488 1.00 19.88 78 TYR B N 1
ATOM 2659 C CA . TYR B 2 82 ? 8.212 19.594 -28.144 1.00 19.47 78 TYR B CA 1
ATOM 2660 C C . TYR B 2 82 ? 7.467 18.770 -27.110 1.00 20.16 78 TYR B C 1
ATOM 2661 O O . TYR B 2 82 ? 8.046 18.367 -26.099 1.00 21.17 78 TYR B O 1
ATOM 2670 N N . LYS B 2 83 ? 6.173 18.560 -27.337 1.00 21.20 79 LYS B N 1
ATOM 2671 C CA . LYS B 2 83 ? 5.324 17.839 -26.407 1.00 21.30 79 LYS B CA 1
ATOM 2672 C C . LYS B 2 83 ? 4.909 16.497 -26.993 1.00 20.55 79 LYS B C 1
ATOM 2673 O O . LYS B 2 83 ? 4.543 16.406 -28.163 1.00 22.48 79 LYS B O 1
ATOM 2679 N N . MET B 2 84 ? 4.948 15.456 -26.169 1.00 22.07 80 MET B N 1
ATOM 2680 C CA . MET B 2 84 ? 4.345 14.194 -26.573 1.00 22.39 80 MET B CA 1
ATOM 2681 C C . MET B 2 84 ? 2.848 14.249 -26.295 1.00 22.81 80 MET B C 1
ATOM 2682 O O . MET B 2 84 ? 2.396 14.811 -25.295 1.00 23.76 80 MET B O 1
ATOM 2687 N N . MET B 2 85 ? 2.084 13.647 -27.182 1.00 23.74 81 MET B N 1
ATOM 2688 C CA . MET B 2 85 ? 0.648 13.537 -27.063 1.00 26.52 81 MET B CA 1
ATOM 2689 C C . MET B 2 85 ? 0.246 12.133 -27.487 1.00 24.61 81 MET B C 1
ATOM 2690 O O . MET B 2 85 ? 0.973 11.451 -28.206 1.00 24.15 81 MET B O 1
ATOM 2695 N N . GLU B 2 86 ? -0.926 11.712 -27.034 1.00 25.35 82 GLU B N 1
ATOM 2696 C CA . GLU B 2 86 ? -1.515 10.449 -27.457 1.00 25.18 82 GLU B CA 1
ATOM 2697 C C . GLU B 2 86 ? -2.636 10.733 -28.448 1.00 26.18 82 GLU B C 1
ATOM 2698 O O . GLU B 2 86 ? -3.479 11.608 -28.206 1.00 27.81 82 GLU B O 1
ATOM 2704 N N . GLU B 2 87 ? -2.640 10.001 -29.563 1.00 27.70 83 GLU B N 1
ATOM 2705 C CA . GLU B 2 87 ? -3.731 10.029 -30.526 1.00 30.27 83 GLU B CA 1
ATOM 2706 C C . GLU B 2 87 ? -4.659 8.853 -30.252 1.00 33.71 83 GLU B C 1
ATOM 2707 O O . GLU B 2 87 ? -4.238 7.700 -30.359 1.00 34.00 83 GLU B O 1
ATOM 2713 N N . ARG B 2 88 ? -5.917 9.148 -29.904 1.00 37.91 84 ARG B N 1
ATOM 2714 C CA . ARG B 2 88 ? -6.873 8.085 -29.609 1.00 45.08 84 ARG B CA 1
ATOM 2715 C C . ARG B 2 88 ? -7.556 7.542 -30.864 1.00 44.70 84 ARG B C 1
ATOM 2716 O O . ARG B 2 88 ? -8.133 6.453 -30.807 1.00 46.75 84 ARG B O 1
ATOM 2724 N N . ASP B 2 89 ? -7.504 8.266 -31.982 1.00 42.60 85 ASP B N 1
ATOM 2725 C CA . ASP B 2 89 ? -8.136 7.839 -33.234 1.00 42.07 85 ASP B CA 1
ATOM 2726 C C . ASP B 2 89 ? -7.126 6.979 -33.990 1.00 41.71 85 ASP B C 1
ATOM 2727 O O . ASP B 2 89 ? -6.193 7.491 -34.615 1.00 41.01 85 ASP B O 1
ATOM 2732 N N . GLY B 2 90 ? -7.323 5.662 -33.944 1.00 43.45 86 GLY B N 1
ATOM 2733 C CA . GLY B 2 90 ? -6.333 4.760 -34.509 1.00 43.95 86 GLY B CA 1
ATOM 2734 C C . GLY B 2 90 ? -6.196 4.891 -36.015 1.00 44.97 86 GLY B C 1
ATOM 2735 O O . GLY B 2 90 ? -5.083 4.906 -36.547 1.00 45.24 86 GLY B O 1
ATOM 2736 N N . ALA B 2 91 ? -7.319 4.962 -36.727 1.00 45.97 87 ALA B N 1
ATOM 2737 C CA . ALA B 2 91 ? -7.242 5.068 -38.180 1.00 46.35 87 ALA B CA 1
ATOM 2738 C C . ALA B 2 91 ? -6.607 6.388 -38.599 1.00 46.24 87 ALA B C 1
ATOM 2739 O O . ALA B 2 91 ? -5.835 6.433 -39.565 1.00 46.31 87 ALA B O 1
ATOM 2741 N N . LYS B 2 92 ? -6.908 7.470 -37.876 1.00 45.45 88 LYS B N 1
ATOM 2742 C CA . LYS B 2 92 ? -6.261 8.749 -38.148 1.00 44.10 88 LYS B CA 1
ATOM 2743 C C . LYS B 2 92 ? -4.753 8.628 -37.990 1.00 42.45 88 LYS B C 1
ATOM 2744 O O . LYS B 2 92 ? -3.990 9.103 -38.839 1.00 42.58 88 LYS B O 1
ATOM 2750 N N . PHE B 2 93 ? -4.307 7.979 -36.916 1.00 40.58 89 PHE B N 1
ATOM 2751 C CA . PHE B 2 93 ? -2.878 7.843 -36.668 1.00 38.56 89 PHE B CA 1
ATOM 2752 C C . PHE B 2 93 ? -2.209 7.028 -37.766 1.00 40.49 89 PHE B C 1
ATOM 2753 O O . PHE B 2 93 ? -1.157 7.415 -38.292 1.00 39.37 89 PHE B O 1
ATOM 2761 N N . GLU B 2 94 ? -2.807 5.893 -38.129 1.00 43.84 90 GLU B N 1
ATOM 2762 C CA . GLU B 2 94 ? -2.239 5.063 -39.186 1.00 48.48 90 GLU B CA 1
ATOM 2763 C C . GLU B 2 94 ? -2.122 5.831 -40.496 1.00 48.62 90 GLU B C 1
ATOM 2764 O O . GLU B 2 94 ? -1.135 5.676 -41.225 1.00 48.38 90 GLU B O 1
ATOM 2770 N N . ASN B 2 95 ? -3.125 6.653 -40.823 1.00 48.28 91 ASN B N 1
ATOM 2771 C CA . ASN B 2 95 ? -3.081 7.398 -42.079 1.00 50.49 91 ASN B CA 1
ATOM 2772 C C . ASN B 2 95 ? -1.962 8.429 -42.062 1.00 48.69 91 ASN B C 1
ATOM 2773 O O . ASN B 2 95 ? -1.300 8.659 -43.082 1.00 48.60 91 ASN B O 1
ATOM 2778 N N . ILE B 2 96 ? -1.741 9.062 -40.911 1.00 45.58 92 ILE B N 1
ATOM 2779 C CA . ILE B 2 96 ? -0.655 10.024 -40.782 1.00 44.47 92 ILE B CA 1
ATOM 2780 C C . ILE B 2 96 ? 0.684 9.326 -40.962 1.00 41.71 92 ILE B C 1
ATOM 2781 O O . ILE B 2 96 ? 1.536 9.765 -41.746 1.00 39.81 92 ILE B O 1
ATOM 2786 N N . VAL B 2 97 ? 0.889 8.225 -40.237 1.00 40.36 93 VAL B N 1
ATOM 2787 C CA . VAL B 2 97 ? 2.163 7.517 -40.313 1.00 40.39 93 VAL B CA 1
ATOM 2788 C C . VAL B 2 97 ? 2.421 7.033 -41.732 1.00 43.16 93 VAL B C 1
ATOM 2789 O O . VAL B 2 97 ? 3.534 7.169 -42.257 1.00 42.83 93 VAL B O 1
ATOM 2793 N N . HIS B 2 98 ? 1.397 6.480 -42.387 1.00 46.22 94 HIS B N 1
ATOM 2794 C CA . HIS B 2 98 ? 1.594 5.931 -43.723 1.00 49.70 94 HIS B CA 1
ATOM 2795 C C . HIS B 2 98 ? 2.023 7.008 -44.713 1.00 50.54 94 HIS B C 1
ATOM 2796 O O . HIS B 2 98 ? 2.915 6.783 -45.540 1.00 50.59 94 HIS B O 1
ATOM 2803 N N . ASN B 2 99 ? 1.389 8.180 -44.656 1.00 50.54 95 ASN B N 1
ATOM 2804 C CA . ASN B 2 99 ? 1.746 9.261 -45.571 1.00 52.19 95 ASN B CA 1
ATOM 2805 C C . ASN B 2 99 ? 3.167 9.755 -45.305 1.00 48.07 95 ASN B C 1
ATOM 2806 O O . ASN B 2 99 ? 3.927 10.013 -46.245 1.00 46.51 95 ASN B O 1
ATOM 2811 N N . PHE B 2 100 ? 3.555 9.878 -44.036 1.00 44.97 96 PHE B N 1
ATOM 2812 C CA . PHE B 2 100 ? 4.916 10.312 -43.732 1.00 42.70 96 PHE B CA 1
ATOM 2813 C C . PHE B 2 100 ? 5.939 9.269 -44.176 1.00 42.67 96 PHE B C 1
ATOM 2814 O O . PHE B 2 100 ? 7.004 9.619 -44.699 1.00 41.68 96 PHE B O 1
ATOM 2822 N N . LYS B 2 101 ? 5.645 7.984 -43.953 1.00 43.21 97 LYS B N 1
ATOM 2823 C CA . LYS B 2 101 ? 6.558 6.938 -44.393 1.00 43.96 97 LYS B CA 1
ATOM 2824 C C . LYS B 2 101 ? 6.656 6.911 -45.911 1.00 46.28 97 LYS B C 1
ATOM 2825 O O . LYS B 2 101 ? 7.749 6.749 -46.468 1.00 44.86 97 LYS B O 1
ATOM 2831 N N . GLU B 2 102 ? 5.517 7.056 -46.596 1.00 49.47 98 GLU B N 1
ATOM 2832 C CA . GLU B 2 102 ? 5.512 7.040 -48.054 1.00 53.72 98 GLU B CA 1
ATOM 2833 C C . GLU B 2 102 ? 6.323 8.194 -48.624 1.00 52.81 98 GLU B C 1
ATOM 2834 O O . GLU B 2 102 ? 6.887 8.075 -49.718 1.00 53.29 98 GLU B O 1
ATOM 2840 N N . ARG B 2 103 ? 6.410 9.304 -47.901 1.00 50.43 99 ARG B N 1
ATOM 2841 C CA . ARG B 2 103 ? 7.204 10.447 -48.331 1.00 49.57 99 ARG B CA 1
ATOM 2842 C C . ARG B 2 103 ? 8.624 10.416 -47.778 1.00 45.74 99 ARG B C 1
ATOM 2843 O O . ARG B 2 103 ? 9.391 11.349 -48.038 1.00 43.82 99 ARG B O 1
ATOM 2851 N N . GLN B 2 104 ? 8.986 9.359 -47.039 1.00 43.65 100 GLN B N 1
ATOM 2852 C CA . GLN B 2 104 ? 10.338 9.172 -46.498 1.00 41.66 100 GLN B CA 1
ATOM 2853 C C . GLN B 2 104 ? 10.790 10.363 -45.660 1.00 40.16 100 GLN B C 1
ATOM 2854 O O . GLN B 2 104 ? 11.941 10.799 -45.734 1.00 37.17 100 GLN B O 1
ATOM 2860 N N . MET B 2 105 ? 9.883 10.865 -44.822 1.00 41.44 101 MET B N 1
ATOM 2861 C CA . MET B 2 105 ? 10.164 11.992 -43.949 1.00 43.79 101 MET B CA 1
ATOM 2862 C C . MET B 2 105 ? 10.491 11.556 -42.527 1.00 39.21 101 MET B C 1
ATOM 2863 O O . MET B 2 105 ? 10.395 12.374 -41.605 1.00 37.90 101 MET B O 1
ATOM 2868 N N . MET B 2 106 ? 10.870 10.292 -42.325 1.00 35.72 102 MET B N 1
ATOM 2869 C CA . MET B 2 106 ? 11.106 9.775 -40.987 1.00 34.51 102 MET B CA 1
ATOM 2870 C C . MET B 2 106 ? 12.454 9.081 -40.905 1.00 33.92 102 MET B C 1
ATOM 2871 O O . MET B 2 106 ? 12.868 8.414 -41.858 1.00 36.27 102 MET B O 1
ATOM 2876 N N . VAL B 2 107 ? 13.130 9.233 -39.755 1.00 30.79 103 VAL B N 1
ATOM 2877 C CA . VAL B 2 107 ? 14.362 8.488 -39.510 1.00 31.14 103 VAL B CA 1
ATOM 2878 C C . VAL B 2 107 ? 14.015 7.115 -38.954 1.00 28.59 103 VAL B C 1
ATOM 2879 O O . VAL B 2 107 ? 13.001 6.929 -38.275 1.00 27.79 103 VAL B O 1
ATOM 2883 N N . SER B 2 108 ? 14.874 6.146 -39.235 1.00 28.07 104 SER B N 1
ATOM 2884 C CA . SER B 2 108 ? 14.679 4.775 -38.806 1.00 28.25 104 SER B CA 1
ATOM 2885 C C . SER B 2 108 ? 15.513 4.540 -37.558 1.00 28.40 104 SER B C 1
ATOM 2886 O O . SER B 2 108 ? 16.709 4.856 -37.535 1.00 30.89 104 SER B O 1
ATOM 2889 N N . TYR B 2 109 ? 14.887 4.005 -36.520 1.00 27.74 105 TYR B N 1
ATOM 2890 C CA . TYR B 2 109 ? 15.611 3.637 -35.314 1.00 27.74 105 TYR B CA 1
ATOM 2891 C C . TYR B 2 109 ? 16.784 2.750 -35.710 1.00 30.50 105 TYR B C 1
ATOM 2892 O O . TYR B 2 109 ? 16.573 1.675 -36.291 1.00 31.37 105 TYR B O 1
ATOM 2901 N N . PRO B 2 110 ? 18.024 3.192 -35.490 1.00 33.47 106 PRO B N 1
ATOM 2902 C CA . PRO B 2 110 ? 19.170 2.572 -36.168 1.00 38.95 106 PRO B CA 1
ATOM 2903 C C . PRO B 2 110 ? 19.778 1.444 -35.344 1.00 44.76 106 PRO B C 1
ATOM 2904 O O . PRO B 2 110 ? 20.963 1.471 -34.992 1.00 46.22 106 PRO B O 1
ATOM 2908 N N . LYS B 2 111 ? 18.956 0.433 -35.043 1.00 49.29 107 LYS B N 1
ATOM 2909 C CA . LYS B 2 111 ? 19.426 -0.690 -34.247 1.00 54.36 107 LYS B CA 1
ATOM 2910 C C . LYS B 2 111 ? 20.151 -1.706 -35.121 1.00 58.02 107 LYS B C 1
ATOM 2911 O O . LYS B 2 111 ? 19.668 -2.088 -36.194 1.00 58.76 107 LYS B O 1
ATOM 2917 N N . ILE B 2 112 ? 21.302 -2.155 -34.639 1.00 60.29 108 ILE B N 1
ATOM 2918 C CA . ILE B 2 112 ? 22.079 -3.227 -35.249 1.00 62.32 108 ILE B CA 1
ATOM 2919 C C . ILE B 2 112 ? 21.591 -4.554 -34.684 1.00 62.45 108 ILE B C 1
ATOM 2920 O O . ILE B 2 112 ? 21.310 -4.670 -33.486 1.00 61.39 108 ILE B O 1
ATOM 2925 N N . ASP B 2 113 ? 21.493 -5.567 -35.548 1.00 63.44 109 ASP B N 1
ATOM 2926 C CA . ASP B 2 113 ? 20.869 -6.822 -35.138 1.00 64.63 109 ASP B CA 1
ATOM 2927 C C . ASP B 2 113 ? 21.650 -7.486 -34.011 1.00 63.60 109 ASP B C 1
ATOM 2928 O O . ASP B 2 113 ? 21.059 -8.049 -33.083 1.00 62.53 109 ASP B O 1
ATOM 2933 N N . GLU B 2 114 ? 22.980 -7.422 -34.074 1.00 63.69 110 GLU B N 1
ATOM 2934 C CA . GLU B 2 114 ? 23.848 -7.990 -33.050 1.00 63.64 110 GLU B CA 1
ATOM 2935 C C . GLU B 2 114 ? 23.766 -7.254 -31.723 1.00 57.33 110 GLU B C 1
ATOM 2936 O O . GLU B 2 114 ? 24.231 -7.791 -30.710 1.00 56.85 110 GLU B O 1
ATOM 2942 N N . ASP B 2 115 ? 23.164 -6.066 -31.697 1.00 51.08 111 ASP B N 1
ATOM 2943 C CA . ASP B 2 115 ? 23.362 -5.111 -30.618 1.00 44.89 111 ASP B CA 1
ATOM 2944 C C . ASP B 2 115 ? 22.247 -5.215 -29.589 1.00 39.50 111 ASP B C 1
ATOM 2945 O O . ASP B 2 115 ? 21.118 -4.770 -29.834 1.00 41.48 111 ASP B O 1
ATOM 2950 N N . ASP B 2 116 ? 22.585 -5.740 -28.412 1.00 30.92 112 ASP B N 1
ATOM 2951 C CA . ASP B 2 116 ? 21.651 -5.804 -27.306 1.00 26.21 112 ASP B CA 1
ATOM 2952 C C . ASP B 2 116 ? 21.785 -4.632 -26.324 1.00 23.77 112 ASP B C 1
ATOM 2953 O O . ASP B 2 116 ? 21.286 -4.722 -25.210 1.00 23.66 112 ASP B O 1
ATOM 2958 N N . THR B 2 117 ? 22.417 -3.519 -26.719 1.00 24.32 113 THR B N 1
ATOM 2959 C CA . THR B 2 117 ? 22.710 -2.461 -25.752 1.00 24.93 113 THR B CA 1
ATOM 2960 C C . THR B 2 117 ? 21.456 -1.952 -25.056 1.00 21.93 113 THR B C 1
ATOM 2961 O O . THR B 2 117 ? 21.428 -1.815 -23.831 1.00 22.31 113 THR B O 1
ATOM 2965 N N . TRP B 2 118 ? 20.417 -1.630 -25.826 1.00 20.98 114 TRP B N 1
ATOM 2966 C CA . TRP B 2 118 ? 19.253 -1.023 -25.195 1.00 20.24 114 TRP B CA 1
ATOM 2967 C C . TRP B 2 118 ? 18.558 -2.003 -24.265 1.00 20.38 114 TRP B C 1
ATOM 2968 O O . TRP B 2 118 ? 18.163 -1.629 -23.155 1.00 20.28 114 TRP B O 1
ATOM 2979 N N . TYR B 2 119 ? 18.381 -3.256 -24.708 1.00 20.41 115 TYR B N 1
ATOM 2980 C CA . TYR B 2 119 ? 17.860 -4.276 -23.806 1.00 20.70 115 TYR B CA 1
ATOM 2981 C C . TYR B 2 119 ? 18.700 -4.354 -22.529 1.00 20.28 115 TYR B C 1
ATOM 2982 O O . TYR B 2 119 ? 18.156 -4.417 -21.416 1.00 21.49 115 TYR B O 1
ATOM 2991 N N . ASN B 2 120 ? 20.024 -4.327 -22.665 1.00 20.48 116 ASN B N 1
ATOM 2992 C CA . ASN B 2 120 ? 20.875 -4.449 -21.489 1.00 20.90 116 ASN B CA 1
ATOM 2993 C C . ASN B 2 120 ? 20.706 -3.268 -20.541 1.00 22.39 116 ASN B C 1
ATOM 2994 O O . ASN B 2 120 ? 20.837 -3.427 -19.327 1.00 25.92 116 ASN B O 1
ATOM 2999 N N . LEU B 2 121 ? 20.444 -2.079 -21.069 1.00 20.45 117 LEU B N 1
ATOM 3000 C CA . LEU B 2 121 ? 20.279 -0.905 -20.216 1.00 19.79 117 LEU B CA 1
ATOM 3001 C C . LEU B 2 121 ? 18.887 -0.802 -19.602 1.00 19.93 117 LEU B C 1
ATOM 3002 O O . LEU B 2 121 ? 18.706 -0.048 -18.629 1.00 20.41 117 LEU B O 1
ATOM 3007 N N . THR B 2 122 ? 17.898 -1.523 -20.147 1.00 20.12 118 THR B N 1
ATOM 3008 C CA . THR B 2 122 ? 16.511 -1.378 -19.720 1.00 20.38 118 THR B CA 1
ATOM 3009 C C . THR B 2 122 ? 15.901 -2.696 -19.271 1.00 20.30 118 THR B C 1
ATOM 3010 O O . THR B 2 122 ? 14.677 -2.774 -19.121 1.00 21.27 118 THR B O 1
ATOM 3014 N N . GLU B 2 123 ? 16.734 -3.730 -19.054 1.00 20.62 119 GLU B N 1
ATOM 3015 C CA . GLU B 2 123 ? 16.251 -5.085 -18.803 1.00 21.20 119 GLU B CA 1
ATOM 3016 C C . GLU B 2 123 ? 15.155 -5.118 -17.752 1.00 21.47 119 GLU B C 1
ATOM 3017 O O . GLU B 2 123 ? 14.160 -5.838 -17.905 1.00 24.00 119 GLU B O 1
ATOM 3023 N N . PHE B 2 124 ? 15.318 -4.354 -16.675 1.00 21.06 120 PHE B N 1
ATOM 3024 C CA . PHE B 2 124 ? 14.387 -4.381 -15.554 1.00 21.14 120 PHE B CA 1
ATOM 3025 C C . PHE B 2 124 ? 13.466 -3.171 -15.500 1.00 21.54 120 PHE B C 1
ATOM 3026 O O . PHE B 2 124 ? 12.689 -3.037 -14.551 1.00 22.85 120 PHE B O 1
ATOM 3034 N N . VAL B 2 125 ? 13.517 -2.306 -16.504 1.00 20.93 121 VAL B N 1
ATOM 3035 C CA . VAL B 2 125 ? 12.744 -1.068 -16.503 1.00 22.51 121 VAL B CA 1
ATOM 3036 C C . VAL B 2 125 ? 11.389 -1.313 -17.149 1.00 24.15 121 VAL B C 1
ATOM 3037 O O . VAL B 2 125 ? 11.307 -1.755 -18.302 1.00 25.47 121 VAL B O 1
ATOM 3041 N N A GLN B 2 126 ? 10.325 -0.975 -16.428 0.45 26.04 122 GLN B N 1
ATOM 3042 N N B GLN B 2 126 ? 10.329 -1.017 -16.395 0.55 26.05 122 GLN B N 1
ATOM 3043 C CA A GLN B 2 126 ? 8.959 -1.198 -16.879 0.45 27.61 122 GLN B CA 1
ATOM 3044 C CA B GLN B 2 126 ? 8.949 -1.184 -16.814 0.55 27.68 122 GLN B CA 1
ATOM 3045 C C A GLN B 2 126 ? 8.166 0.094 -16.772 0.45 26.05 122 GLN B C 1
ATOM 3046 C C B GLN B 2 126 ? 8.262 0.174 -16.835 0.55 25.94 122 GLN B C 1
ATOM 3047 O O A GLN B 2 126 ? 8.264 0.816 -15.778 0.45 25.80 122 GLN B O 1
ATOM 3048 O O B GLN B 2 126 ? 8.507 1.018 -15.971 0.55 24.78 122 GLN B O 1
ATOM 3059 N N . MET B 2 127 ? 7.382 0.383 -17.809 1.00 25.83 123 MET B N 1
ATOM 3060 C CA . MET B 2 127 ? 6.642 1.638 -17.851 1.00 26.78 123 MET B CA 1
ATOM 3061 C C . MET B 2 127 ? 5.792 1.834 -16.600 1.00 26.19 123 MET B C 1
ATOM 3062 O O . MET B 2 127 ? 5.648 2.954 -16.112 1.00 26.45 123 MET B O 1
ATOM 3067 N N . ASP B 2 128 ? 5.220 0.770 -16.060 1.00 27.82 124 ASP B N 1
ATOM 3068 C CA . ASP B 2 128 ? 4.357 0.969 -14.899 1.00 30.26 124 ASP B CA 1
ATOM 3069 C C . ASP B 2 128 ? 5.138 1.498 -13.698 1.00 30.24 124 ASP B C 1
ATOM 3070 O O . ASP B 2 128 ? 4.607 2.294 -12.916 1.00 31.46 124 ASP B O 1
ATOM 3075 N N . LYS B 2 129 ? 6.398 1.094 -13.542 1.00 27.65 125 LYS B N 1
ATOM 3076 C CA . LYS B 2 129 ? 7.198 1.620 -12.443 1.00 27.77 125 LYS B CA 1
ATOM 3077 C C . LYS B 2 129 ? 7.684 3.033 -12.730 1.00 25.65 125 LYS B C 1
ATOM 3078 O O . LYS B 2 129 ? 7.735 3.867 -11.805 1.00 26.00 125 LYS B O 1
ATOM 3084 N N . ILE B 2 130 ? 7.987 3.340 -13.997 1.00 24.12 126 ILE B N 1
ATOM 3085 C CA . ILE B 2 130 ? 8.325 4.712 -14.352 1.00 24.25 126 ILE B CA 1
ATOM 3086 C C . ILE B 2 130 ? 7.200 5.650 -13.938 1.00 25.14 126 ILE B C 1
ATOM 3087 O O . ILE B 2 130 ? 7.442 6.721 -13.374 1.00 24.94 126 ILE B O 1
ATOM 3092 N N . ARG B 2 131 ? 5.950 5.262 -14.217 1.00 25.54 127 ARG B N 1
ATOM 3093 C CA . ARG B 2 131 ? 4.801 6.123 -13.941 1.00 26.55 127 ARG B CA 1
ATOM 3094 C C . ARG B 2 131 ? 4.524 6.290 -12.455 1.00 29.16 127 ARG B C 1
ATOM 3095 O O . ARG B 2 131 ? 3.739 7.167 -12.093 1.00 30.29 127 ARG B O 1
ATOM 3103 N N . LYS B 2 132 ? 5.123 5.476 -11.595 1.00 29.62 128 LYS B N 1
ATOM 3104 C CA . LYS B 2 132 ? 5.045 5.703 -10.157 1.00 32.53 128 LYS B CA 1
ATOM 3105 C C . LYS B 2 132 ? 6.178 6.594 -9.660 1.00 30.18 128 LYS B C 1
ATOM 3106 O O . LYS B 2 132 ? 6.013 7.302 -8.661 1.00 31.13 128 LYS B O 1
ATOM 3112 N N . ILE B 2 133 ? 7.308 6.616 -10.356 1.00 27.02 129 ILE B N 1
ATOM 3113 C CA . ILE B 2 133 ? 8.360 7.562 -10.005 1.00 26.28 129 ILE B CA 1
ATOM 3114 C C . ILE B 2 133 ? 8.026 8.953 -10.519 1.00 25.39 129 ILE B C 1
ATOM 3115 O O . ILE B 2 133 ? 8.289 9.953 -9.847 1.00 25.51 129 ILE B O 1
ATOM 3120 N N . VAL B 2 134 ? 7.468 9.030 -11.719 1.00 25.38 130 VAL B N 1
ATOM 3121 C CA . VAL B 2 134 ? 7.091 10.277 -12.375 1.00 27.10 130 VAL B CA 1
ATOM 3122 C C . VAL B 2 134 ? 5.562 10.292 -12.399 1.00 31.39 130 VAL B C 1
ATOM 3123 O O . VAL B 2 134 ? 4.932 9.642 -13.242 1.00 30.93 130 VAL B O 1
ATOM 3127 N N . ARG B 2 135 ? 4.937 11.037 -11.507 1.00 35.34 131 ARG B N 1
ATOM 3128 C CA . ARG B 2 135 ? 3.499 10.920 -11.273 1.00 41.75 131 ARG B CA 1
ATOM 3129 C C . ARG B 2 135 ? 2.739 11.961 -12.097 1.00 41.37 131 ARG B C 1
ATOM 3130 O O . ARG B 2 135 ? 2.749 13.148 -11.762 1.00 41.79 131 ARG B O 1
ATOM 3138 N N . LYS B 2 136 ? 2.095 11.513 -13.176 1.00 40.45 132 LYS B N 1
ATOM 3139 C CA . LYS B 2 136 ? 1.208 12.329 -13.998 1.00 40.82 132 LYS B CA 1
ATOM 3140 C C . LYS B 2 136 ? 0.199 11.399 -14.658 1.00 40.01 132 LYS B C 1
ATOM 3141 O O . LYS B 2 136 ? 0.314 11.066 -15.854 1.00 39.47 132 LYS B O 1
ATOM 3147 N N . ASP B 2 137 ? -0.777 10.950 -13.884 1.00 41.17 133 ASP B N 1
ATOM 3148 C CA . ASP B 2 137 ? -1.573 9.801 -14.281 1.00 42.76 133 ASP B CA 1
ATOM 3149 C C . ASP B 2 137 ? -2.422 10.036 -15.524 1.00 41.26 133 ASP B C 1
ATOM 3150 O O . ASP B 2 137 ? -2.899 9.055 -16.104 1.00 41.92 133 ASP B O 1
ATOM 3155 N N . GLU B 2 138 ? -2.614 11.283 -15.970 1.00 39.23 134 GLU B N 1
ATOM 3156 C CA . GLU B 2 138 ? -3.478 11.499 -17.130 1.00 37.89 134 GLU B CA 1
ATOM 3157 C C . GLU B 2 138 ? -2.820 11.066 -18.436 1.00 34.19 134 GLU B C 1
ATOM 3158 O O . GLU B 2 138 ? -3.525 10.872 -19.436 1.00 35.24 134 GLU B O 1
ATOM 3164 N N . ASN B 2 139 ? -1.504 10.905 -18.450 1.00 30.49 135 ASN B N 1
ATOM 3165 C CA . ASN B 2 139 ? -0.773 10.472 -19.630 1.00 26.94 135 ASN B CA 1
ATOM 3166 C C . ASN B 2 139 ? -0.196 9.077 -19.432 1.00 26.18 135 ASN B C 1
ATOM 3167 O O . ASN B 2 139 ? 0.137 8.676 -18.314 1.00 27.63 135 ASN B O 1
ATOM 3172 N N . GLN B 2 140 ? -0.034 8.344 -20.536 1.00 25.31 136 GLN B N 1
ATOM 3173 C CA . GLN B 2 140 ? 0.598 7.032 -20.517 1.00 25.81 136 GLN B CA 1
ATOM 3174 C C . GLN B 2 140 ? 2.109 7.102 -20.682 1.00 24.18 136 GLN B C 1
ATOM 3175 O O . GLN B 2 140 ? 2.783 6.068 -20.604 1.00 25.20 136 GLN B O 1
ATOM 3181 N N . PHE B 2 141 ? 2.647 8.290 -20.923 1.00 23.39 137 PHE B N 1
ATOM 3182 C CA . PHE B 2 141 ? 4.074 8.542 -21.094 1.00 21.32 137 PHE B CA 1
ATOM 3183 C C . PHE B 2 141 ? 4.503 9.528 -20.014 1.00 20.42 137 PHE B C 1
ATOM 3184 O O . PHE B 2 141 ? 3.656 10.199 -19.406 1.00 22.78 137 PHE B O 1
ATOM 3192 N N . SER B 2 142 ? 5.812 9.590 -19.736 1.00 20.23 138 SER B N 1
ATOM 3193 C CA . SER B 2 142 ? 6.332 10.320 -18.583 1.00 20.76 138 SER B CA 1
ATOM 3194 C C . SER B 2 142 ? 7.399 11.320 -18.993 1.00 19.58 138 SER B C 1
ATOM 3195 O O . SER B 2 142 ? 8.401 10.951 -19.610 1.00 20.86 138 SER B O 1
ATOM 3198 N N . TYR B 2 143 ? 7.201 12.577 -18.604 1.00 20.34 139 TYR B N 1
ATOM 3199 C CA . TYR B 2 143 ? 8.149 13.651 -18.870 1.00 19.95 139 TYR B CA 1
ATOM 3200 C C . TYR B 2 143 ? 9.203 13.731 -17.774 1.00 20.65 139 TYR B C 1
ATOM 3201 O O . TYR B 2 143 ? 8.879 13.723 -16.579 1.00 21.91 139 TYR B O 1
ATOM 3210 N N . VAL B 2 144 ? 10.463 13.840 -18.183 1.00 20.77 140 VAL B N 1
ATOM 3211 C CA . VAL B 2 144 ? 11.576 14.077 -17.270 1.00 20.47 140 VAL B CA 1
ATOM 3212 C C . VAL B 2 144 ? 12.450 15.163 -17.875 1.00 20.14 140 VAL B C 1
ATOM 3213 O O . VAL B 2 144 ? 12.538 15.285 -19.097 1.00 21.48 140 VAL B O 1
ATOM 3217 N N . ASP B 2 145 ? 13.071 15.976 -17.023 1.00 20.10 141 ASP B N 1
ATOM 3218 C CA . ASP B 2 145 ? 14.007 16.960 -17.559 1.00 21.30 141 ASP B CA 1
ATOM 3219 C C . ASP B 2 145 ? 15.223 17.099 -16.648 1.00 22.80 141 ASP B C 1
ATOM 3220 O O . ASP B 2 145 ? 15.332 16.459 -15.598 1.00 24.25 141 ASP B O 1
ATOM 3225 N N . SER B 2 146 ? 16.153 17.945 -17.092 1.00 22.29 142 SER B N 1
ATOM 3226 C CA . SER B 2 146 ? 17.439 18.071 -16.428 1.00 23.34 142 SER B CA 1
ATOM 3227 C C . SER B 2 146 ? 17.306 18.661 -15.033 1.00 24.91 142 SER B C 1
ATOM 3228 O O . SER B 2 146 ? 18.174 18.447 -14.181 1.00 27.39 142 SER B O 1
ATOM 3231 N N . SER B 2 147 ? 16.248 19.434 -14.778 1.00 24.65 143 SER B N 1
ATOM 3232 C CA . SER B 2 147 ? 16.186 20.200 -13.540 1.00 26.58 143 SER B CA 1
ATOM 3233 C C . SER B 2 147 ? 15.274 19.598 -12.482 1.00 26.51 143 SER B C 1
ATOM 3234 O O . SER B 2 147 ? 15.271 20.080 -11.346 1.00 27.22 143 SER B O 1
ATOM 3237 N N . MET B 2 148 ? 14.501 18.577 -12.819 1.00 25.30 144 MET B N 1
ATOM 3238 C CA . MET B 2 148 ? 13.584 18.000 -11.852 1.00 25.54 144 MET B CA 1
ATOM 3239 C C . MET B 2 148 ? 14.355 17.474 -10.648 1.00 26.71 144 MET B C 1
ATOM 3240 O O . MET B 2 148 ? 15.363 16.766 -10.792 1.00 27.22 144 MET B O 1
ATOM 3245 N N . THR B 2 149 ? 13.873 17.806 -9.464 1.00 27.53 145 THR B N 1
ATOM 3246 C CA . THR B 2 149 ? 14.488 17.358 -8.229 1.00 28.86 145 THR B CA 1
ATOM 3247 C C . THR B 2 149 ? 13.783 16.109 -7.721 1.00 28.48 145 THR B C 1
ATOM 3248 O O . THR B 2 149 ? 12.644 15.810 -8.081 1.00 28.93 145 THR B O 1
ATOM 3252 N N . THR B 2 150 ? 14.489 15.368 -6.890 1.00 28.63 146 THR B N 1
ATOM 3253 C CA . THR B 2 150 ? 13.960 14.153 -6.309 1.00 28.64 146 THR B CA 1
ATOM 3254 C C . THR B 2 150 ? 13.289 14.458 -4.984 1.00 30.35 146 THR B C 1
ATOM 3255 O O . THR B 2 150 ? 13.546 15.488 -4.350 1.00 31.53 146 THR B O 1
ATOM 3259 N N . VAL B 2 151 ? 12.414 13.541 -4.563 1.00 32.66 147 VAL B N 1
ATOM 3260 C CA . VAL B 2 151 ? 11.807 13.672 -3.241 1.00 34.73 147 VAL B CA 1
ATOM 3261 C C . VAL B 2 151 ? 12.884 13.852 -2.182 1.00 35.63 147 VAL B C 1
ATOM 3262 O O . VAL B 2 151 ? 12.757 14.693 -1.290 1.00 36.28 147 VAL B O 1
ATOM 3266 N N . GLN B 2 152 ? 13.982 13.097 -2.283 1.00 36.56 148 GLN B N 1
ATOM 3267 C CA . GLN B 2 152 ? 15.023 13.217 -1.269 1.00 37.17 148 GLN B CA 1
ATOM 3268 C C . GLN B 2 152 ? 15.670 14.599 -1.291 1.00 37.70 148 GLN B C 1
ATOM 3269 O O . GLN B 2 152 ? 15.933 15.183 -0.233 1.00 38.81 148 GLN B O 1
ATOM 3275 N N . GLU B 2 153 ? 15.986 15.105 -2.488 1.00 38.69 149 GLU B N 1
ATOM 3276 C CA . GLU B 2 153 ? 16.524 16.456 -2.588 1.00 40.51 149 GLU B CA 1
ATOM 3277 C C . GLU B 2 153 ? 15.567 17.463 -1.966 1.00 43.98 149 GLU B C 1
ATOM 3278 O O . GLU B 2 153 ? 15.995 18.372 -1.250 1.00 44.11 149 GLU B O 1
ATOM 3284 N N . ASN B 2 154 ? 14.263 17.307 -2.223 1.00 46.91 150 ASN B N 1
ATOM 3285 C CA . ASN B 2 154 ? 13.292 18.280 -1.742 1.00 50.34 150 ASN B CA 1
ATOM 3286 C C . ASN B 2 154 ? 13.241 18.304 -0.216 1.00 52.04 150 ASN B C 1
ATOM 3287 O O . ASN B 2 154 ? 12.999 19.359 0.383 1.00 50.63 150 ASN B O 1
ATOM 3292 N N . GLU B 2 155 ? 13.466 17.155 0.433 1.00 55.16 151 GLU B N 1
ATOM 3293 C CA . GLU B 2 155 ? 13.418 17.114 1.894 1.00 58.83 151 GLU B CA 1
ATOM 3294 C C . GLU B 2 155 ? 14.564 17.900 2.522 1.00 58.65 151 GLU B C 1
ATOM 3295 O O . GLU B 2 155 ? 14.403 18.457 3.615 1.00 58.23 151 GLU B O 1
ATOM 3301 N N . LEU B 2 156 ? 15.715 17.961 1.860 1.00 58.12 152 LEU B N 1
ATOM 3302 C CA . LEU B 2 156 ? 16.897 18.585 2.447 1.00 58.43 152 LEU B CA 1
ATOM 3303 C C . LEU B 2 156 ? 17.043 20.043 2.024 1.00 58.20 152 LEU B C 1
ATOM 3304 O O . LEU B 2 156 ? 16.352 20.514 1.115 1.00 57.23 152 LEU B O 1
ATOM 3306 N N . SER B 2 161 ? 10.920 22.149 -4.983 1.00 63.71 170 SER B N 1
ATOM 3307 C CA . SER B 2 161 ? 9.940 22.371 -3.926 1.00 63.73 170 SER B CA 1
ATOM 3308 C C . SER B 2 161 ? 8.505 22.208 -4.432 1.00 63.86 170 SER B C 1
ATOM 3309 O O . SER B 2 161 ? 7.564 22.241 -3.640 1.00 63.81 170 SER B O 1
ATOM 3311 N N . ASP B 2 162 ? 8.337 22.030 -5.749 1.00 63.94 171 ASP B N 1
ATOM 3312 C CA . ASP B 2 162 ? 7.016 21.761 -6.318 1.00 64.50 171 ASP B CA 1
ATOM 3313 C C . ASP B 2 162 ? 6.793 20.252 -6.347 1.00 64.67 171 ASP B C 1
ATOM 3314 O O . ASP B 2 162 ? 7.362 19.558 -7.201 1.00 63.61 171 ASP B O 1
ATOM 3319 N N . PRO B 2 163 ? 5.971 19.706 -5.442 1.00 65.62 172 PRO B N 1
ATOM 3320 C CA . PRO B 2 163 ? 5.893 18.240 -5.329 1.00 65.89 172 PRO B CA 1
ATOM 3321 C C . PRO B 2 163 ? 5.387 17.549 -6.582 1.00 65.34 172 PRO B C 1
ATOM 3322 O O . PRO B 2 163 ? 5.803 16.416 -6.862 1.00 65.49 172 PRO B O 1
ATOM 3326 N N . ALA B 2 164 ? 4.501 18.193 -7.348 1.00 63.75 173 ALA B N 1
ATOM 3327 C CA . ALA B 2 164 ? 3.931 17.563 -8.534 1.00 62.14 173 ALA B CA 1
ATOM 3328 C C . ALA B 2 164 ? 4.929 17.416 -9.677 1.00 60.04 173 ALA B C 1
ATOM 3329 O O . ALA B 2 164 ? 4.591 16.794 -10.691 1.00 60.21 173 ALA B O 1
ATOM 3331 N N . HIS B 2 165 ? 6.141 17.958 -9.541 1.00 57.19 174 HIS B N 1
ATOM 3332 C CA . HIS B 2 165 ? 7.156 17.916 -10.590 1.00 54.83 174 HIS B CA 1
ATOM 3333 C C . HIS B 2 165 ? 8.417 17.207 -10.099 1.00 47.96 174 HIS B C 1
ATOM 3334 O O . HIS B 2 165 ? 9.523 17.493 -10.559 1.00 45.68 174 HIS B O 1
ATOM 3341 N N . SER B 2 166 ? 8.262 16.277 -9.164 1.00 44.55 175 SER B N 1
ATOM 3342 C CA . SER B 2 166 ? 9.389 15.619 -8.521 1.00 41.05 175 SER B CA 1
ATOM 3343 C C . SER B 2 166 ? 9.599 14.210 -9.065 1.00 34.88 175 SER B C 1
ATOM 3344 O O . SER B 2 166 ? 8.716 13.611 -9.682 1.00 33.80 175 SER B O 1
ATOM 3347 N N . LEU B 2 167 ? 10.806 13.707 -8.853 1.00 29.47 176 LEU B N 1
ATOM 3348 C CA . LEU B 2 167 ? 11.155 12.320 -9.126 1.00 26.38 176 LEU B CA 1
ATOM 3349 C C . LEU B 2 167 ? 11.035 11.540 -7.816 1.00 24.55 176 LEU B C 1
ATOM 3350 O O . LEU B 2 167 ? 11.851 11.712 -6.899 1.00 24.99 176 LEU B O 1
ATOM 3355 N N A ASN B 2 168 ? 10.025 10.677 -7.728 0.61 25.10 177 ASN B N 1
ATOM 3356 N N B ASN B 2 168 ? 10.024 10.677 -7.762 0.39 24.57 177 ASN B N 1
ATOM 3357 C CA A ASN B 2 168 ? 9.693 9.939 -6.504 0.61 26.65 177 ASN B CA 1
ATOM 3358 C CA B ASN B 2 168 ? 9.680 9.877 -6.590 0.39 25.01 177 ASN B CA 1
ATOM 3359 C C A ASN B 2 168 ? 10.496 8.642 -6.359 0.61 25.86 177 ASN B C 1
ATOM 3360 C C B ASN B 2 168 ? 10.502 8.586 -6.568 0.39 24.31 177 ASN B C 1
ATOM 3361 O O A ASN B 2 168 ? 9.953 7.560 -6.147 0.61 25.83 177 ASN B O 1
ATOM 3362 O O B ASN B 2 168 ? 9.984 7.476 -6.666 0.39 23.48 177 ASN B O 1
ATOM 3371 N N . TYR B 2 169 ? 11.819 8.761 -6.459 1.00 24.09 178 TYR B N 1
ATOM 3372 C CA . TYR B 2 169 ? 12.695 7.627 -6.207 1.00 22.91 178 TYR B CA 1
ATOM 3373 C C . TYR B 2 169 ? 12.566 7.218 -4.738 1.00 24.11 178 TYR B C 1
ATOM 3374 O O . TYR B 2 169 ? 12.258 8.042 -3.864 1.00 25.15 178 TYR B O 1
ATOM 3383 N N . THR B 2 170 ? 12.856 5.952 -4.460 1.00 25.09 179 THR B N 1
ATOM 3384 C CA . THR B 2 170 ? 12.881 5.462 -3.090 1.00 25.54 179 THR B CA 1
ATOM 3385 C C . THR B 2 170 ? 14.012 6.110 -2.305 1.00 24.89 179 THR B C 1
ATOM 3386 O O . THR B 2 170 ? 15.171 6.086 -2.725 1.00 26.62 179 THR B O 1
ATOM 3390 N N . VAL B 2 171 ? 13.667 6.691 -1.146 1.00 25.76 180 VAL B N 1
ATOM 3391 C CA . VAL B 2 171 ? 14.660 7.400 -0.354 1.00 26.10 180 VAL B CA 1
ATOM 3392 C C . VAL B 2 171 ? 15.573 6.404 0.346 1.00 26.50 180 VAL B C 1
ATOM 3393 O O . VAL B 2 171 ? 15.116 5.504 1.068 1.00 28.89 180 VAL B O 1
ATOM 3397 N N . ILE B 2 172 ? 16.876 6.572 0.139 1.00 25.03 181 ILE B N 1
ATOM 3398 C CA . ILE B 2 172 ? 17.924 5.781 0.771 1.00 24.83 181 ILE B CA 1
ATOM 3399 C C . ILE B 2 172 ? 18.775 6.742 1.589 1.00 24.28 181 ILE B C 1
ATOM 3400 O O . ILE B 2 172 ? 19.294 7.733 1.059 1.00 26.79 181 ILE B O 1
ATOM 3405 N N . ASN B 2 173 ? 18.924 6.447 2.881 1.00 24.83 182 ASN B N 1
ATOM 3406 C CA . ASN B 2 173 ? 19.689 7.314 3.772 1.00 25.12 182 ASN B CA 1
ATOM 3407 C C . ASN B 2 173 ? 20.370 6.413 4.788 1.00 23.54 182 ASN B C 1
ATOM 3408 O O . ASN B 2 173 ? 19.704 5.823 5.637 1.00 24.45 182 ASN B O 1
ATOM 3413 N N . PHE B 2 174 ? 21.691 6.313 4.692 1.00 23.88 183 PHE B N 1
ATOM 3414 C CA . PHE B 2 174 ? 22.448 5.402 5.537 1.00 23.70 183 PHE B CA 1
ATOM 3415 C C . PHE B 2 174 ? 22.461 5.810 7.006 1.00 24.56 183 PHE B C 1
ATOM 3416 O O . PHE B 2 174 ? 22.704 4.958 7.863 1.00 25.86 183 PHE B O 1
ATOM 3424 N N . LYS B 2 175 ? 22.191 7.069 7.330 1.00 24.30 184 LYS B N 1
ATOM 3425 C CA . LYS B 2 175 ? 22.120 7.517 8.714 1.00 26.54 184 LYS B CA 1
ATOM 3426 C C . LYS B 2 175 ? 20.681 7.922 9.004 1.00 28.88 184 LYS B C 1
ATOM 3427 O O . LYS B 2 175 ? 20.358 9.088 9.182 1.00 30.66 184 LYS B O 1
ATOM 3433 N N . SER B 2 176 ? 19.807 6.920 9.026 1.00 29.83 185 SER B N 1
ATOM 3434 C CA . SER B 2 176 ? 18.398 7.116 9.317 1.00 29.67 185 SER B CA 1
ATOM 3435 C C . SER B 2 176 ? 17.920 5.928 10.128 1.00 29.43 185 SER B C 1
ATOM 3436 O O . SER B 2 176 ? 18.513 4.847 10.086 1.00 28.63 185 SER B O 1
ATOM 3439 N N . ARG B 2 177 ? 16.832 6.131 10.874 1.00 30.53 186 ARG B N 1
ATOM 3440 C CA . ARG B 2 177 ? 16.280 5.016 11.630 1.00 31.36 186 ARG B CA 1
ATOM 3441 C C . ARG B 2 177 ? 15.839 3.893 10.706 1.00 31.36 186 ARG B C 1
ATOM 3442 O O . ARG B 2 177 ? 15.875 2.720 11.093 1.00 33.08 186 ARG B O 1
ATOM 3450 N N . GLU B 2 178 ? 15.408 4.220 9.487 1.00 30.92 187 GLU B N 1
ATOM 3451 C CA . GLU B 2 178 ? 15.019 3.171 8.556 1.00 30.61 187 GLU B CA 1
ATOM 3452 C C . GLU B 2 178 ? 16.178 2.223 8.277 1.00 29.05 187 GLU B C 1
ATOM 3453 O O . GLU B 2 178 ? 15.965 1.022 8.094 1.00 30.03 187 GLU B O 1
ATOM 3459 N N . ALA B 2 179 ? 17.409 2.740 8.257 1.00 26.86 188 ALA B N 1
ATOM 3460 C CA . ALA B 2 179 ? 18.583 1.944 7.926 1.00 26.29 188 ALA B CA 1
ATOM 3461 C C . ALA B 2 179 ? 19.245 1.258 9.118 1.00 25.76 188 ALA B C 1
ATOM 3462 O O . ALA B 2 179 ? 20.080 0.378 8.905 1.00 25.95 188 ALA B O 1
ATOM 3464 N N . ILE B 2 180 ? 18.903 1.627 10.351 1.00 25.49 189 ILE B N 1
ATOM 3465 C CA . ILE B 2 180 ? 19.651 1.206 11.531 1.00 25.61 189 ILE B CA 1
ATOM 3466 C C . ILE B 2 180 ? 18.662 0.666 12.562 1.00 28.09 189 ILE B C 1
ATOM 3467 O O . ILE B 2 180 ? 17.828 1.426 13.070 1.00 29.86 189 ILE B O 1
ATOM 3472 N N . ARG B 2 181 ? 18.760 -0.634 12.879 1.00 29.36 190 ARG B N 1
ATOM 3473 C CA . ARG B 2 181 ? 17.949 -1.215 13.952 1.00 31.17 190 ARG B CA 1
ATOM 3474 C C . ARG B 2 181 ? 18.486 -0.764 15.305 1.00 32.72 190 ARG B C 1
ATOM 3475 O O . ARG B 2 181 ? 19.693 -0.881 15.555 1.00 32.06 190 ARG B O 1
ATOM 3483 N N . PRO B 2 182 ? 17.641 -0.262 16.203 1.00 34.64 191 PRO B N 1
ATOM 3484 C CA . PRO B 2 182 ? 18.103 -0.014 17.575 1.00 35.53 191 PRO B CA 1
ATOM 3485 C C . PRO B 2 182 ? 18.703 -1.287 18.155 1.00 35.66 191 PRO B C 1
ATOM 3486 O O . PRO B 2 182 ? 18.120 -2.367 18.062 1.00 36.65 191 PRO B O 1
ATOM 3490 N N . GLY B 2 183 ? 19.875 -1.148 18.774 1.00 34.87 192 GLY B N 1
ATOM 3491 C CA . GLY B 2 183 ? 20.616 -2.273 19.290 1.00 35.11 192 GLY B CA 1
ATOM 3492 C C . GLY B 2 183 ? 21.582 -2.893 18.314 1.00 34.64 192 GLY B C 1
ATOM 3493 O O . GLY B 2 183 ? 22.395 -3.737 18.722 1.00 35.97 192 GLY B O 1
ATOM 3494 N N . HIS B 2 184 ? 21.508 -2.520 17.036 1.00 33.61 193 HIS B N 1
ATOM 3495 C CA . HIS B 2 184 ? 22.415 -3.034 16.028 1.00 31.41 193 HIS B CA 1
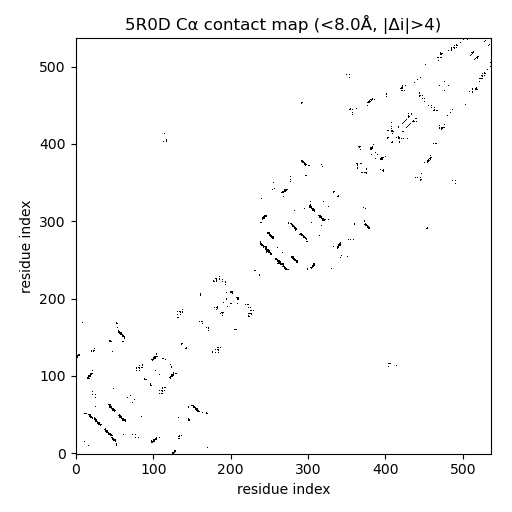ATOM 3496 C C . HIS B 2 184 ? 23.116 -1.889 15.315 1.00 29.49 193 HIS B C 1
ATOM 3497 O O . HIS B 2 184 ? 23.399 -1.983 14.118 1.00 29.21 193 HIS B O 1
ATOM 3504 N N . GLU B 2 185 ? 23.360 -0.787 16.031 1.00 28.03 194 GLU B N 1
ATOM 3505 C CA . GLU B 2 185 ? 23.882 0.422 15.406 1.00 25.47 194 GLU B CA 1
ATOM 3506 C C . GLU B 2 185 ? 25.171 0.169 14.635 1.00 25.12 194 GLU B C 1
ATOM 3507 O O . GLU B 2 185 ? 25.281 0.519 13.451 1.00 24.95 194 GLU B O 1
ATOM 3513 N N . MET B 2 186 ? 26.188 -0.378 15.304 1.00 24.62 195 MET B N 1
ATOM 3514 C CA . MET B 2 186 ? 27.455 -0.618 14.616 1.00 24.81 195 MET B CA 1
ATOM 3515 C C . MET B 2 186 ? 27.271 -1.639 13.511 1.00 25.77 195 MET B C 1
ATOM 3516 O O . MET B 2 186 ? 27.733 -1.450 12.380 1.00 25.17 195 MET B O 1
ATOM 3521 N N . GLU B 2 187 ? 26.598 -2.737 13.834 1.00 26.17 196 GLU B N 1
ATOM 3522 C CA . GLU B 2 187 ? 26.415 -3.817 12.876 1.00 27.04 196 GLU B CA 1
ATOM 3523 C C . GLU B 2 187 ? 25.787 -3.315 11.583 1.00 26.66 196 GLU B C 1
ATOM 3524 O O . GLU B 2 187 ? 26.274 -3.610 10.486 1.00 27.28 196 GLU B O 1
ATOM 3530 N N . ASP B 2 188 ? 24.670 -2.590 11.699 1.00 26.16 197 ASP B N 1
ATOM 3531 C CA . ASP B 2 188 ? 23.912 -2.181 10.526 1.00 26.04 197 ASP B CA 1
ATOM 3532 C C . ASP B 2 188 ? 24.590 -1.033 9.793 1.00 25.92 197 ASP B C 1
ATOM 3533 O O . ASP B 2 188 ? 24.410 -0.895 8.582 1.00 25.35 197 ASP B O 1
ATOM 3538 N N . PHE B 2 189 ? 25.360 -0.190 10.493 1.00 24.35 198 PHE B N 1
ATOM 3539 C CA . PHE B 2 189 ? 26.067 0.877 9.789 1.00 23.97 198 PHE B CA 1
ATOM 3540 C C . PHE B 2 189 ? 27.233 0.314 8.983 1.00 25.09 198 PHE B C 1
ATOM 3541 O O . PHE B 2 189 ? 27.500 0.767 7.867 1.00 25.49 198 PHE B O 1
ATOM 3549 N N . LEU B 2 190 ? 27.926 -0.692 9.527 1.00 24.96 199 LEU B N 1
ATOM 3550 C CA . LEU B 2 190 ? 29.080 -1.244 8.836 1.00 25.12 199 LEU B CA 1
ATOM 3551 C C . LEU B 2 190 ? 28.696 -2.316 7.821 1.00 25.75 199 LEU B C 1
ATOM 3552 O O . LEU B 2 190 ? 29.466 -2.564 6.891 1.00 29.23 199 LEU B O 1
ATOM 3557 N N . ASP B 2 191 ? 27.535 -2.952 7.987 1.00 25.75 200 ASP B N 1
ATOM 3558 C CA . ASP B 2 191 ? 27.049 -3.999 7.085 1.00 26.18 200 ASP B CA 1
ATOM 3559 C C . ASP B 2 191 ? 25.585 -3.685 6.794 1.00 27.25 200 ASP B C 1
ATOM 3560 O O . ASP B 2 191 ? 24.726 -3.841 7.666 1.00 27.85 200 ASP B O 1
ATOM 3565 N N . LYS B 2 192 ? 25.300 -3.207 5.585 1.00 26.68 201 LYS B N 1
ATOM 3566 C CA . LYS B 2 192 ? 23.973 -2.718 5.237 1.00 27.27 201 LYS B CA 1
ATOM 3567 C C . LYS B 2 192 ? 22.990 -3.828 4.861 1.00 26.07 201 LYS B C 1
ATOM 3568 O O . LYS B 2 192 ? 21.906 -3.525 4.344 1.00 26.48 201 LYS B O 1
ATOM 3574 N N . SER B 2 193 ? 23.317 -5.090 5.150 1.00 26.21 202 SER B N 1
ATOM 3575 C CA . SER B 2 193 ? 22.522 -6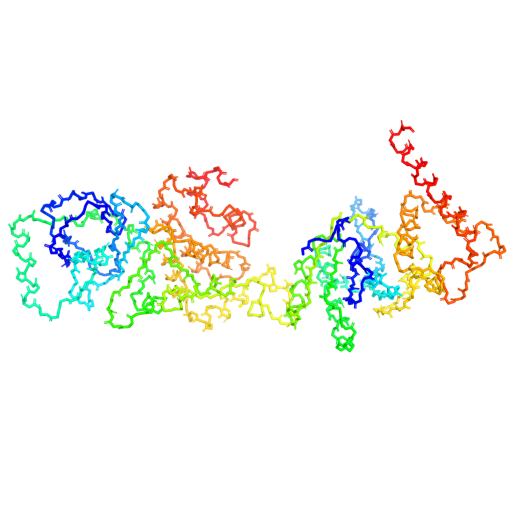.213 4.647 1.00 26.37 202 SER B CA 1
ATOM 3576 C C . SER B 2 193 ? 21.079 -6.185 5.128 1.00 27.07 202 SER B C 1
ATOM 3577 O O . SER B 2 193 ? 20.147 -6.494 4.365 1.00 28.10 202 SER B O 1
ATOM 3580 N N A TYR B 2 194 ? 20.827 -5.814 6.394 0.37 27.41 203 TYR B N 1
ATOM 3581 N N B TYR B 2 194 ? 20.857 -5.881 6.420 0.63 28.63 203 TYR B N 1
ATOM 3582 C CA A TYR B 2 194 ? 19.442 -5.780 6.854 0.37 27.22 203 TYR B CA 1
ATOM 3583 C CA B TYR B 2 194 ? 19.506 -5.701 6.932 0.63 29.53 203 TYR B CA 1
ATOM 3584 C C A TYR B 2 194 ? 18.655 -4.650 6.192 0.37 26.98 203 TYR B C 1
ATOM 3585 C C B TYR B 2 194 ? 18.742 -4.713 6.065 0.63 27.99 203 TYR B C 1
ATOM 3586 O O A TYR B 2 194 ? 17.453 -4.799 5.945 0.37 27.01 203 TYR B O 1
ATOM 3587 O O B TYR B 2 194 ? 17.675 -5.024 5.524 0.63 27.58 203 TYR B O 1
ATOM 3604 N N . TYR B 2 195 ? 19.307 -3.518 5.900 1.00 26.56 204 TYR B N 1
ATOM 3605 C CA . TYR B 2 195 ? 18.642 -2.450 5.160 1.00 26.02 204 TYR B CA 1
ATOM 3606 C C . TYR B 2 195 ? 18.368 -2.866 3.720 1.00 25.54 204 TYR B C 1
ATOM 3607 O O . TYR B 2 195 ? 17.279 -2.620 3.190 1.00 25.61 204 TYR B O 1
ATOM 3616 N N . LEU B 2 196 ? 19.346 -3.486 3.070 1.00 24.39 205 LEU B N 1
ATOM 3617 C CA . LEU B 2 196 ? 19.141 -3.963 1.708 1.00 24.91 205 LEU B CA 1
ATOM 3618 C C . LEU B 2 196 ? 18.073 -5.046 1.634 1.00 25.81 205 LEU B C 1
ATOM 3619 O O . LEU B 2 196 ? 17.120 -4.934 0.859 1.00 25.58 205 LEU B O 1
ATOM 3624 N N . ASN B 2 197 ? 18.222 -6.116 2.420 1.00 26.89 206 ASN B N 1
ATOM 3625 C CA . ASN B 2 197 ? 17.429 -7.320 2.169 1.00 28.96 206 ASN B CA 1
ATOM 3626 C C . ASN B 2 197 ? 16.052 -7.253 2.819 1.00 30.19 206 ASN B C 1
ATOM 3627 O O . ASN B 2 197 ? 15.058 -7.632 2.196 1.00 32.41 206 ASN B O 1
ATOM 3632 N N . THR B 2 198 ? 15.972 -6.791 4.058 1.00 31.78 207 THR B N 1
ATOM 3633 C CA . THR B 2 198 ? 14.688 -6.759 4.748 1.00 33.31 207 THR B CA 1
ATOM 3634 C C . THR B 2 198 ? 13.914 -5.478 4.456 1.00 31.39 207 THR B C 1
ATOM 3635 O O . THR B 2 198 ? 12.739 -5.533 4.079 1.00 31.83 207 THR B O 1
ATOM 3639 N N . VAL B 2 199 ? 14.552 -4.322 4.623 1.00 30.37 208 VAL B N 1
ATOM 3640 C CA . VAL B 2 199 ? 13.841 -3.063 4.438 1.00 30.43 208 VAL B CA 1
ATOM 3641 C C . VAL B 2 199 ? 13.561 -2.810 2.964 1.00 30.01 208 VAL B C 1
ATOM 3642 O O . VAL B 2 199 ? 12.414 -2.573 2.560 1.00 31.44 208 VAL B O 1
ATOM 3646 N N . MET B 2 200 ? 14.601 -2.852 2.135 1.00 27.81 209 MET B N 1
ATOM 3647 C CA . MET B 2 200 ? 14.453 -2.435 0.742 1.00 27.68 209 MET B CA 1
ATOM 3648 C C . MET B 2 200 ? 13.885 -3.545 -0.140 1.00 28.09 209 MET B C 1
ATOM 3649 O O . MET B 2 200 ? 12.852 -3.362 -0.794 1.00 29.67 209 MET B O 1
ATOM 3654 N N . LEU B 2 201 ? 14.533 -4.710 -0.174 1.00 27.17 210 LEU B N 1
ATOM 3655 C CA . LEU B 2 201 ? 14.100 -5.751 -1.105 1.00 28.83 210 LEU B CA 1
ATOM 3656 C C . LEU B 2 201 ? 12.794 -6.397 -0.662 1.00 31.33 210 LEU B C 1
ATOM 3657 O O . LEU B 2 201 ? 11.826 -6.460 -1.425 1.00 33.04 210 LEU B O 1
ATOM 3662 N N A GLN B 2 202 ? 12.745 -6.894 0.573 0.44 32.45 211 GLN B N 1
ATOM 3663 N N B GLN B 2 202 ? 12.747 -6.900 0.568 0.56 32.46 211 GLN B N 1
ATOM 3664 C CA A GLN B 2 202 ? 11.542 -7.586 1.021 0.44 34.13 211 GLN B CA 1
ATOM 3665 C CA B GLN B 2 202 ? 11.539 -7.585 1.011 0.56 34.35 211 GLN B CA 1
ATOM 3666 C C A GLN B 2 202 ? 10.394 -6.615 1.259 0.44 34.76 211 GLN B C 1
ATOM 3667 C C B GLN B 2 202 ? 10.395 -6.606 1.239 0.56 34.89 211 GLN B C 1
ATOM 3668 O O A GLN B 2 202 ? 9.235 -6.928 0.958 0.44 36.11 211 GLN B O 1
ATOM 3669 O O B GLN B 2 202 ? 9.240 -6.905 0.913 0.56 36.41 211 GLN B O 1
ATOM 3680 N N . GLY B 2 203 ? 10.693 -5.444 1.813 1.00 34.29 212 GLY B N 1
ATOM 3681 C CA . GLY B 2 203 ? 9.667 -4.501 2.195 1.00 34.55 212 GLY B CA 1
ATOM 3682 C C . GLY B 2 203 ? 9.174 -3.583 1.097 1.00 35.65 212 GLY B C 1
ATOM 3683 O O . GLY B 2 203 ? 7.983 -3.589 0.770 1.00 39.13 212 GLY B O 1
ATOM 3684 N N . ILE B 2 204 ? 10.067 -2.785 0.528 1.00 33.01 213 ILE B N 1
ATOM 3685 C CA . ILE B 2 204 ? 9.646 -1.711 -0.367 1.00 32.99 213 ILE B CA 1
ATOM 3686 C C . ILE B 2 204 ? 9.566 -2.173 -1.807 1.00 32.13 213 ILE B C 1
ATOM 3687 O O . ILE B 2 204 ? 8.533 -2.025 -2.461 1.00 33.09 213 ILE B O 1
ATOM 3692 N N . PHE B 2 205 ? 10.649 -2.742 -2.341 1.00 31.21 214 PHE B N 1
ATOM 3693 C CA . PHE B 2 205 ? 10.681 -3.113 -3.747 1.00 30.86 214 PHE B CA 1
ATOM 3694 C C . PHE B 2 205 ? 10.022 -4.450 -4.025 1.00 32.85 214 PHE B C 1
ATOM 3695 O O . PHE B 2 205 ? 9.594 -4.686 -5.162 1.00 33.20 214 PHE B O 1
ATOM 3703 N N . LYS B 2 206 ? 9.941 -5.317 -3.017 1.00 34.51 215 LYS B N 1
ATOM 3704 C CA . LYS B 2 206 ? 9.342 -6.642 -3.111 1.00 35.71 215 LYS B CA 1
ATOM 3705 C C . LYS B 2 206 ? 10.244 -7.659 -3.810 1.00 34.35 215 LYS B C 1
ATOM 3706 O O . LYS B 2 206 ? 10.212 -8.842 -3.464 1.00 34.91 215 LYS B O 1
ATOM 3712 N N . ASN B 2 207 ? 11.060 -7.237 -4.775 1.00 32.52 216 ASN B N 1
ATOM 3713 C CA . ASN B 2 207 ? 11.969 -8.183 -5.414 1.00 31.73 216 ASN B CA 1
ATOM 3714 C C . ASN B 2 207 ? 13.131 -7.410 -6.034 1.00 29.33 216 ASN B C 1
ATOM 3715 O O . ASN B 2 207 ? 13.091 -6.181 -6.162 1.00 28.66 216 ASN B O 1
ATOM 3720 N N . SER B 2 208 ? 14.177 -8.156 -6.409 1.00 28.48 217 SER B N 1
ATOM 3721 C CA . SER B 2 208 ? 15.370 -7.523 -6.963 1.00 27.87 217 SER B CA 1
ATOM 3722 C C . SER B 2 208 ? 15.113 -6.923 -8.342 1.00 25.27 217 SER B C 1
ATOM 3723 O O . SER B 2 208 ? 15.787 -5.957 -8.729 1.00 24.68 217 SER B O 1
ATOM 3726 N N . SER B 2 209 ? 14.145 -7.448 -9.100 1.00 26.19 218 SER B N 1
ATOM 3727 C CA . SER B 2 209 ? 13.881 -6.874 -10.425 1.00 26.18 218 SER B CA 1
ATOM 3728 C C . SER B 2 209 ? 13.391 -5.433 -10.314 1.00 24.12 218 SER B C 1
ATOM 3729 O O . SER B 2 209 ? 13.825 -4.554 -11.073 1.00 23.59 218 SER B O 1
ATOM 3732 N N . ASN B 2 210 ? 12.508 -5.148 -9.351 1.00 24.37 219 ASN B N 1
ATOM 3733 C CA . ASN B 2 210 ? 12.053 -3.775 -9.185 1.00 24.35 219 ASN B CA 1
ATOM 3734 C C . ASN B 2 210 ? 13.188 -2.882 -8.694 1.00 22.80 219 ASN B C 1
ATOM 3735 O O . ASN B 2 210 ? 13.301 -1.726 -9.106 1.00 22.30 219 ASN B O 1
ATOM 3740 N N . TYR B 2 211 ? 14.040 -3.394 -7.809 1.00 22.59 220 TYR B N 1
ATOM 3741 C CA . TYR B 2 211 ? 15.196 -2.618 -7.365 1.00 22.12 220 TYR B CA 1
ATOM 3742 C C . TYR B 2 211 ? 16.090 -2.253 -8.546 1.00 20.37 220 TYR B C 1
ATOM 3743 O O . TYR B 2 211 ? 16.427 -1.074 -8.762 1.00 20.33 220 TYR B O 1
ATOM 3752 N N . PHE B 2 212 ? 16.444 -3.260 -9.358 1.00 20.29 221 PHE B N 1
ATOM 3753 C CA . PHE B 2 212 ? 17.293 -3.013 -10.517 1.00 20.62 221 PHE B CA 1
ATOM 3754 C C . PHE B 2 212 ? 16.617 -2.089 -11.527 1.00 20.51 221 PHE B C 1
ATOM 3755 O O . PHE B 2 212 ? 17.285 -1.282 -12.177 1.00 20.49 221 PHE B O 1
ATOM 3763 N N . GLY B 2 213 ? 15.306 -2.202 -11.698 1.00 21.10 222 GLY B N 1
ATOM 3764 C CA . GLY B 2 213 ? 14.622 -1.314 -12.623 1.00 20.97 222 GLY B CA 1
ATOM 3765 C C . GLY B 2 213 ? 14.753 0.144 -12.223 1.00 20.58 222 GLY B C 1
ATOM 3766 O O . GLY B 2 213 ? 14.967 1.015 -13.071 1.00 20.05 222 GLY B O 1
ATOM 3767 N N . GLU B 2 214 ? 14.611 0.439 -10.933 1.00 20.65 223 GLU B N 1
ATOM 3768 C CA . GLU B 2 214 ? 14.765 1.817 -10.478 1.00 20.19 223 GLU B CA 1
ATOM 3769 C C . GLU B 2 214 ? 16.210 2.284 -10.632 1.00 19.78 223 GLU B C 1
ATOM 3770 O O . GLU B 2 214 ? 16.464 3.422 -11.063 1.00 20.05 223 GLU B O 1
ATOM 3776 N N . LEU B 2 215 ? 17.173 1.393 -10.331 1.00 19.53 224 LEU B N 1
ATOM 3777 C CA . LEU B 2 215 ? 18.581 1.727 -10.502 1.00 19.66 224 LEU B CA 1
ATOM 3778 C C . LEU B 2 215 ? 18.879 2.065 -11.953 1.00 18.67 224 LEU B C 1
ATOM 3779 O O . LEU B 2 215 ? 19.539 3.072 -12.253 1.00 19.19 224 LEU B O 1
ATOM 3784 N N . GLN B 2 216 ? 18.339 1.269 -12.871 1.00 18.91 225 GLN B N 1
ATOM 3785 C CA . GLN B 2 216 ? 18.570 1.488 -14.294 1.00 19.04 225 GLN B CA 1
ATOM 3786 C C . GLN B 2 216 ? 17.908 2.774 -14.779 1.00 19.28 225 GLN B C 1
ATOM 3787 O O . GLN B 2 216 ? 18.490 3.498 -15.586 1.00 19.40 225 GLN B O 1
ATOM 3793 N N . PHE B 2 217 ? 16.673 3.041 -14.343 1.00 19.22 226 PHE B N 1
ATOM 3794 C CA . PHE B 2 217 ? 15.972 4.265 -14.725 1.00 18.89 226 PHE B CA 1
ATOM 3795 C C . PHE B 2 217 ? 16.703 5.494 -14.203 1.00 19.04 226 PHE B C 1
ATOM 3796 O O . PHE B 2 217 ? 16.853 6.487 -14.923 1.00 19.18 226 PHE B O 1
ATOM 3804 N N . ALA B 2 218 ? 17.226 5.416 -12.979 1.00 18.95 227 ALA B N 1
ATOM 3805 C CA . ALA B 2 218 ? 17.997 6.529 -12.432 1.00 19.06 227 ALA B CA 1
ATOM 3806 C C . ALA B 2 218 ? 19.234 6.798 -13.268 1.00 18.89 227 ALA B C 1
ATOM 3807 O O . ALA B 2 218 ? 19.528 7.952 -13.592 1.00 19.11 227 ALA B O 1
ATOM 3809 N N . PHE B 2 219 ? 19.959 5.739 -13.655 1.00 19.31 228 PHE B N 1
ATOM 3810 C CA . PHE B 2 219 ? 21.131 5.935 -14.483 1.00 18.57 228 PHE B CA 1
ATOM 3811 C C . PHE B 2 219 ? 20.753 6.627 -15.790 1.00 19.16 228 PHE B C 1
ATOM 3812 O O . PHE B 2 219 ? 21.443 7.543 -16.247 1.00 19.81 228 PHE B O 1
ATOM 3820 N N . LEU B 2 220 ? 19.687 6.151 -16.440 1.00 18.80 229 LEU B N 1
ATOM 3821 C CA . LEU B 2 220 ? 19.335 6.663 -17.750 1.00 19.13 229 LEU B CA 1
ATOM 3822 C C . LEU B 2 220 ? 18.925 8.120 -17.678 1.00 18.89 229 LEU B C 1
ATOM 3823 O O . LEU B 2 220 ? 19.245 8.894 -18.584 1.00 19.54 229 LEU B O 1
ATOM 3828 N N . ASN B 2 221 ? 18.219 8.516 -16.620 1.00 19.27 230 ASN B N 1
ATOM 3829 C CA A ASN B 2 221 ? 17.856 9.917 -16.480 1.00 18.96 230 ASN B CA 1
ATOM 3830 C C . ASN B 2 221 ? 19.080 10.779 -16.191 1.00 19.83 230 ASN B C 1
ATOM 3831 O O . ASN B 2 221 ? 19.165 11.922 -16.668 1.00 20.77 230 ASN B O 1
ATOM 3836 N N . ALA B 2 222 ? 20.041 10.254 -15.429 1.00 20.57 231 ALA B N 1
ATOM 3837 C CA . ALA B 2 222 ? 21.300 10.958 -15.222 1.00 21.09 231 ALA B CA 1
ATOM 3838 C C . ALA B 2 222 ? 22.028 11.141 -16.546 1.00 21.70 231 ALA B C 1
ATOM 3839 O O . ALA B 2 222 ? 22.478 12.243 -16.882 1.00 22.94 231 ALA B O 1
ATOM 3841 N N . MET B 2 223 ? 22.118 10.076 -17.341 1.00 21.32 232 MET B N 1
ATOM 3842 C CA . MET B 2 223 ? 22.895 10.166 -18.570 1.00 22.82 232 MET B CA 1
ATOM 3843 C C . MET B 2 223 ? 22.196 11.019 -19.625 1.00 23.85 232 MET B C 1
ATOM 3844 O O . MET B 2 223 ? 22.818 11.883 -20.248 1.00 26.71 232 MET B O 1
ATOM 3849 N N . PHE B 2 224 ? 20.910 10.791 -19.851 1.00 22.03 233 PHE B N 1
ATOM 3850 C CA . PHE B 2 224 ? 20.272 11.465 -20.972 1.00 22.77 233 PHE B CA 1
ATOM 3851 C C . PHE B 2 224 ? 19.871 12.905 -20.677 1.00 25.10 233 PHE B C 1
ATOM 3852 O O . PHE B 2 224 ? 19.771 13.707 -21.606 1.00 29.10 233 PHE B O 1
ATOM 3860 N N . PHE B 2 225 ? 19.616 13.255 -19.428 1.00 22.39 234 PHE B N 1
ATOM 3861 C CA . PHE B 2 225 ? 19.207 14.612 -19.090 1.00 22.90 234 PHE B CA 1
ATOM 3862 C C . PHE B 2 225 ? 20.214 15.358 -18.239 1.00 23.35 234 PHE B C 1
ATOM 3863 O O . PHE B 2 225 ? 20.030 16.560 -18.020 1.00 24.82 234 PHE B O 1
ATOM 3871 N N . GLY B 2 226 ? 21.253 14.700 -17.747 1.00 22.61 235 GLY B N 1
ATOM 3872 C CA . GLY B 2 226 ? 22.104 15.356 -16.779 1.00 23.81 235 GLY B CA 1
ATOM 3873 C C . GLY B 2 226 ? 21.384 15.648 -15.494 1.00 24.15 235 GLY B C 1
ATOM 3874 O O . GLY B 2 226 ? 21.682 16.641 -14.831 1.00 26.56 235 GLY B O 1
ATOM 3875 N N . ASN B 2 227 ? 20.429 14.806 -15.117 1.00 22.90 236 ASN B N 1
ATOM 3876 C CA . ASN B 2 227 ? 19.640 15.014 -13.916 1.00 22.53 236 ASN B CA 1
ATOM 3877 C C . ASN B 2 227 ? 20.460 14.580 -12.710 1.00 22.74 236 ASN B C 1
ATOM 3878 O O . ASN B 2 227 ? 20.765 13.396 -12.534 1.00 22.70 236 ASN B O 1
ATOM 3883 N N . TYR B 2 228 ? 20.821 15.560 -11.881 1.00 24.29 237 TYR B N 1
ATOM 3884 C CA . TYR B 2 228 ? 21.768 15.314 -10.805 1.00 24.76 237 TYR B CA 1
ATOM 3885 C C . TYR B 2 228 ? 21.174 14.406 -9.739 1.00 25.08 237 TYR B C 1
ATOM 3886 O O . TYR B 2 228 ? 21.841 13.472 -9.257 1.00 24.59 237 TYR B O 1
ATOM 3895 N N . GLY B 2 229 ? 19.919 14.652 -9.357 1.00 24.01 238 GLY B N 1
ATOM 3896 C CA . GLY B 2 229 ? 19.297 13.834 -8.331 1.00 23.88 238 GLY B CA 1
ATOM 3897 C C . GLY B 2 229 ? 19.194 12.382 -8.742 1.00 22.58 238 GLY B C 1
ATOM 3898 O O . GLY B 2 229 ? 19.288 11.480 -7.904 1.00 22.04 238 GLY B O 1
ATOM 3899 N N . SER B 2 230 ? 19.030 12.138 -10.041 1.00 22.01 239 SER B N 1
ATOM 3900 C CA . SER B 2 230 ? 19.028 10.778 -10.555 1.00 20.39 239 SER B CA 1
ATOM 3901 C C . SER B 2 230 ? 20.401 10.150 -10.418 1.00 20.52 239 SER B C 1
ATOM 3902 O O . SER B 2 230 ? 20.521 8.963 -10.130 1.00 21.04 239 SER B O 1
ATOM 3905 N N . SER B 2 231 ? 21.457 10.913 -10.668 1.00 21.55 240 SER B N 1
ATOM 3906 C CA . SER B 2 231 ? 22.792 10.362 -10.484 1.00 22.32 240 SER B CA 1
ATOM 3907 C C . SER B 2 231 ? 23.026 10.001 -9.025 1.00 22.51 240 SER B C 1
ATOM 3908 O O . SER B 2 231 ? 23.646 8.971 -8.719 1.00 21.80 240 SER B O 1
ATOM 3911 N N . LEU B 2 232 ? 22.547 10.846 -8.116 1.00 22.83 241 LEU B N 1
ATOM 3912 C CA . LEU B 2 232 ? 22.661 10.524 -6.694 1.00 24.01 241 LEU B CA 1
ATOM 3913 C C . LEU B 2 232 ? 21.963 9.211 -6.369 1.00 22.00 241 LEU B C 1
ATOM 3914 O O . LEU B 2 232 ? 22.494 8.392 -5.608 1.00 23.00 241 LEU B O 1
ATOM 3919 N N . GLN B 2 233 ? 20.769 9.003 -6.919 1.00 21.60 242 GLN B N 1
ATOM 3920 C CA . GLN B 2 233 ? 20.015 7.794 -6.624 1.00 21.34 242 GLN B CA 1
ATOM 3921 C C . GLN B 2 233 ? 20.717 6.563 -7.174 1.00 21.30 242 GLN B C 1
ATOM 3922 O O . GLN B 2 233 ? 20.801 5.534 -6.504 1.00 21.28 242 GLN B O 1
ATOM 3928 N N . TRP B 2 234 ? 21.221 6.653 -8.394 1.00 20.04 243 TRP B N 1
ATOM 3929 C CA . TRP B 2 234 ? 21.933 5.533 -9.002 1.00 20.40 243 TRP B CA 1
ATOM 3930 C C . TRP B 2 234 ? 23.102 5.119 -8.123 1.00 20.14 243 TRP B C 1
ATOM 3931 O O . TRP B 2 234 ? 23.262 3.934 -7.790 1.00 19.79 243 TRP B O 1
ATOM 3942 N N . HIS B 2 235 ? 23.926 6.087 -7.707 1.00 20.91 244 HIS B N 1
ATOM 3943 C CA . HIS B 2 235 ? 25.072 5.767 -6.870 1.00 21.21 244 HIS B CA 1
ATOM 3944 C C . HIS B 2 235 ? 24.646 5.194 -5.520 1.00 21.10 244 HIS B C 1
ATOM 3945 O O . HIS B 2 235 ? 25.323 4.313 -4.983 1.00 22.28 244 HIS B O 1
ATOM 3952 N N . ALA B 2 236 ? 23.574 5.721 -4.924 1.00 21.87 245 ALA B N 1
ATOM 3953 C CA . ALA B 2 236 ? 23.121 5.205 -3.635 1.00 22.04 245 ALA B CA 1
ATOM 3954 C C . ALA B 2 236 ? 22.672 3.752 -3.736 1.00 20.77 245 ALA B C 1
ATOM 3955 O O . ALA B 2 236 ? 22.946 2.946 -2.834 1.00 21.00 245 ALA B O 1
ATOM 3957 N N . MET B 2 237 ? 21.989 3.395 -4.829 1.00 21.40 246 MET B N 1
ATOM 3958 C CA . MET B 2 237 ? 21.516 2.021 -4.989 1.00 20.92 246 MET B CA 1
ATOM 3959 C C . MET B 2 237 ? 22.670 1.057 -5.231 1.00 20.74 246 MET B C 1
ATOM 3960 O O . MET B 2 237 ? 22.604 -0.106 -4.814 1.00 21.62 246 MET B O 1
ATOM 3965 N N . ILE B 2 238 ? 23.716 1.515 -5.910 1.00 21.11 247 ILE B N 1
ATOM 3966 C CA . ILE B 2 238 ? 24.932 0.722 -6.052 1.00 21.25 247 ILE B CA 1
ATOM 3967 C C . ILE B 2 238 ? 25.607 0.540 -4.701 1.00 22.84 247 ILE B C 1
ATOM 3968 O O . ILE B 2 238 ? 25.944 -0.580 -4.298 1.00 23.48 247 ILE B O 1
ATOM 3973 N N . GLU B 2 239 ? 25.813 1.645 -3.979 1.00 22.15 248 GLU B N 1
ATOM 3974 C CA . GLU B 2 239 ? 26.535 1.592 -2.710 1.00 22.31 248 GLU B CA 1
ATOM 3975 C C . GLU B 2 239 ? 25.814 0.711 -1.697 1.00 22.67 248 GLU B C 1
ATOM 3976 O O . GLU B 2 239 ? 26.452 0.027 -0.889 1.00 23.60 248 GLU B O 1
ATOM 3982 N N . LEU B 2 240 ? 24.481 0.726 -1.713 1.00 21.56 249 LEU B N 1
ATOM 3983 C CA . LEU B 2 240 ? 23.729 -0.089 -0.766 1.00 21.80 249 LEU B CA 1
ATOM 3984 C C . LEU B 2 240 ? 24.021 -1.568 -0.962 1.00 22.82 249 LEU B C 1
ATOM 3985 O O . LEU B 2 240 ? 24.191 -2.308 0.020 1.00 24.43 249 LEU B O 1
ATOM 3990 N N . ILE B 2 241 ? 24.081 -2.024 -2.216 1.00 21.46 250 ILE B N 1
ATOM 3991 C CA . ILE B 2 241 ? 24.434 -3.417 -2.460 1.00 23.36 250 ILE B CA 1
ATOM 3992 C C . ILE B 2 241 ? 25.881 -3.689 -2.079 1.00 24.63 250 ILE B C 1
ATOM 3993 O O . ILE B 2 241 ? 26.190 -4.679 -1.407 1.00 25.09 250 ILE B O 1
ATOM 3998 N N . CYS B 2 242 ? 26.795 -2.840 -2.528 1.00 24.39 251 CYS B N 1
ATOM 3999 C CA . CYS B 2 242 ? 28.206 -3.157 -2.340 1.00 27.03 251 CYS B CA 1
ATOM 4000 C C . CYS B 2 242 ? 28.596 -3.141 -0.872 1.00 27.62 251 CYS B C 1
ATOM 4001 O O . CYS B 2 242 ? 29.519 -3.865 -0.472 1.00 29.93 251 CYS B O 1
ATOM 4004 N N . SER B 2 243 ? 27.901 -2.340 -0.065 1.00 26.52 252 SER B N 1
ATOM 4005 C CA . SER B 2 243 ? 28.161 -2.204 1.361 1.00 26.07 252 SER B CA 1
ATOM 4006 C C . SER B 2 243 ? 27.426 -3.237 2.196 1.00 25.99 252 SER B C 1
ATOM 4007 O O . SER B 2 243 ? 27.424 -3.130 3.429 1.00 26.64 252 SER B O 1
ATOM 4010 N N . SER B 2 244 ? 26.805 -4.226 1.567 1.00 24.78 253 SER B N 1
ATOM 4011 C CA . SER B 2 244 ? 26.123 -5.315 2.254 1.00 25.17 253 SER B CA 1
ATOM 4012 C C . SER B 2 244 ? 26.960 -6.581 2.148 1.00 26.61 253 SER B C 1
ATOM 4013 O O . SER B 2 244 ? 27.349 -6.975 1.052 1.00 27.11 253 SER B O 1
ATOM 4016 N N . ALA B 2 245 ? 27.218 -7.224 3.290 1.00 27.62 254 ALA B N 1
ATOM 4017 C CA . ALA B 2 245 ? 28.017 -8.448 3.281 1.00 29.56 254 ALA B CA 1
ATOM 4018 C C . ALA B 2 245 ? 27.245 -9.635 2.714 1.00 31.59 254 ALA B C 1
ATOM 4019 O O . ALA B 2 245 ? 27.854 -10.592 2.223 1.00 33.54 254 ALA B O 1
ATOM 4021 N N . THR B 2 246 ? 25.918 -9.610 2.795 1.00 31.56 255 THR B N 1
ATOM 4022 C CA . THR B 2 246 ? 25.065 -10.737 2.430 1.00 33.09 255 THR B CA 1
ATOM 4023 C C . THR B 2 246 ? 24.153 -10.258 1.309 1.00 33.11 255 THR B C 1
ATOM 4024 O O . THR B 2 246 ? 23.241 -9.455 1.538 1.00 34.35 255 THR B O 1
ATOM 4028 N N . VAL B 2 247 ? 24.447 -10.699 0.095 1.00 31.70 256 VAL B N 1
ATOM 4029 C CA . VAL B 2 247 ? 23.654 -10.353 -1.081 1.00 31.98 256 VAL B CA 1
ATOM 4030 C C . VAL B 2 247 ? 23.421 -11.647 -1.850 1.00 35.59 256 VAL B C 1
ATOM 4031 O O . VAL B 2 247 ? 24.373 -12.412 -2.051 1.00 35.83 256 VAL B O 1
ATOM 4035 N N . PRO B 2 248 ? 22.206 -11.932 -2.313 1.00 36.76 257 PRO B N 1
ATOM 4036 C CA . PRO B 2 248 ? 22.009 -13.129 -3.139 1.00 37.53 257 PRO B CA 1
ATOM 4037 C C . PRO B 2 248 ? 22.948 -13.146 -4.337 1.00 37.56 257 PRO B C 1
ATOM 4038 O O . PRO B 2 248 ? 23.204 -12.124 -4.971 1.00 36.52 257 PRO B O 1
ATOM 4042 N N . LYS B 2 249 ? 23.465 -14.331 -4.651 1.00 37.46 258 LYS B N 1
ATOM 4043 C CA . LYS B 2 249 ? 24.458 -14.440 -5.712 1.00 39.34 258 LYS B CA 1
ATOM 4044 C C . LYS B 2 249 ? 23.894 -13.976 -7.047 1.00 36.40 258 LYS B C 1
ATOM 4045 O O . LYS B 2 249 ? 24.595 -13.328 -7.833 1.00 34.97 258 LYS B O 1
ATOM 4051 N N . HIS B 2 250 ? 22.630 -14.304 -7.328 1.00 34.93 259 HIS B N 1
ATOM 4052 C CA . HIS B 2 250 ? 22.043 -13.912 -8.601 1.00 33.49 259 HIS B CA 1
ATOM 4053 C C . HIS B 2 250 ? 22.014 -12.401 -8.734 1.00 30.26 259 HIS B C 1
ATOM 4054 O O . HIS B 2 250 ? 22.153 -11.876 -9.849 1.00 28.97 259 HIS B O 1
ATOM 4061 N N . MET B 2 251 ? 21.850 -11.690 -7.613 1.00 28.50 260 MET B N 1
ATOM 4062 C CA . MET B 2 251 ? 21.855 -10.226 -7.648 1.00 26.77 260 MET B CA 1
ATOM 4063 C C . MET B 2 251 ? 23.249 -9.684 -7.921 1.00 25.04 260 MET B C 1
ATOM 4064 O O . MET B 2 251 ? 23.398 -8.689 -8.629 1.00 24.64 260 MET B O 1
ATOM 4069 N N . LEU B 2 252 ? 24.276 -10.270 -7.299 1.00 25.26 261 LEU B N 1
ATOM 4070 C CA . LEU B 2 252 ? 25.636 -9.789 -7.530 1.00 25.60 261 LEU B CA 1
ATOM 4071 C C . LEU B 2 252 ? 26.031 -9.962 -8.991 1.00 26.46 261 LEU B C 1
ATOM 4072 O O . LEU B 2 252 ? 26.580 -9.043 -9.615 1.00 26.48 261 LEU B O 1
ATOM 4077 N N . ASP B 2 253 ? 25.746 -11.129 -9.565 1.00 28.25 262 ASP B N 1
ATOM 4078 C CA . ASP B 2 253 ? 26.094 -11.355 -10.962 1.00 29.18 262 ASP B CA 1
ATOM 4079 C C . ASP B 2 253 ? 25.274 -10.467 -11.888 1.00 26.09 262 ASP B C 1
ATOM 4080 O O . ASP B 2 253 ? 25.785 -9.974 -12.903 1.00 27.41 262 ASP B O 1
ATOM 4085 N N . LYS B 2 254 ? 23.998 -10.259 -11.571 1.00 24.76 263 LYS B N 1
ATOM 4086 C CA . LYS B 2 254 ? 23.207 -9.369 -12.415 1.00 24.09 263 LYS B CA 1
ATOM 4087 C C . LYS B 2 254 ? 23.683 -7.929 -12.285 1.00 22.17 263 LYS B C 1
ATOM 4088 O O . LYS B 2 254 ? 23.750 -7.210 -13.285 1.00 23.06 263 LYS B O 1
ATOM 4094 N N . LEU B 2 255 ? 24.036 -7.492 -11.067 1.00 21.68 264 LEU B N 1
ATOM 4095 C CA . LEU B 2 255 ? 24.541 -6.128 -10.907 1.00 21.86 264 LEU B CA 1
ATOM 4096 C C . LEU B 2 255 ? 25.791 -5.908 -11.757 1.00 20.85 264 LEU B C 1
ATOM 4097 O O . LEU B 2 255 ? 25.953 -4.859 -12.392 1.00 20.91 264 LEU B O 1
ATOM 4102 N N . ASP B 2 256 ? 26.700 -6.880 -11.783 1.00 21.72 265 ASP B N 1
ATOM 4103 C CA . ASP B 2 256 ? 27.915 -6.716 -12.572 1.00 21.52 265 ASP B CA 1
ATOM 4104 C C . ASP B 2 256 ? 27.576 -6.498 -14.039 1.00 22.25 265 ASP B C 1
ATOM 4105 O O . ASP B 2 256 ? 28.204 -5.667 -14.708 1.00 22.99 265 ASP B O 1
ATOM 4110 N N . GLU B 2 257 ? 26.576 -7.220 -14.551 1.00 22.28 266 GLU B N 1
ATOM 4111 C CA . GLU B 2 257 ? 26.153 -7.034 -15.936 1.00 22.89 266 GLU B CA 1
ATOM 4112 C C . GLU B 2 257 ? 25.528 -5.663 -16.139 1.00 21.19 266 GLU B C 1
ATOM 4113 O O . GLU B 2 257 ? 25.827 -4.963 -17.112 1.00 22.49 266 GLU B O 1
ATOM 4119 N N . ILE B 2 258 ? 24.646 -5.262 -15.222 1.00 20.31 267 ILE B N 1
ATOM 4120 C CA . ILE B 2 258 ? 23.978 -3.974 -15.338 1.00 19.75 267 ILE B CA 1
ATOM 4121 C C . ILE B 2 258 ? 24.998 -2.855 -15.399 1.00 19.55 267 ILE B C 1
ATOM 4122 O O . ILE B 2 258 ? 24.952 -1.988 -16.283 1.00 20.35 267 ILE B O 1
ATOM 4127 N N . LEU B 2 259 ? 25.917 -2.838 -14.444 1.00 20.34 268 LEU B N 1
ATOM 4128 C CA . LEU B 2 259 ? 26.883 -1.754 -14.378 1.00 20.42 268 LEU B CA 1
ATOM 4129 C C . LEU B 2 259 ? 27.832 -1.788 -15.563 1.00 21.29 268 LEU B C 1
ATOM 4130 O O . LEU B 2 259 ? 28.206 -0.741 -16.085 1.00 21.99 268 LEU B O 1
ATOM 4135 N N . TYR B 2 260 ? 28.241 -2.979 -16.003 1.00 21.02 269 TYR B N 1
ATOM 4136 C CA . TYR B 2 260 ? 29.145 -3.064 -17.143 1.00 21.63 269 TYR B CA 1
ATOM 4137 C C . TYR B 2 260 ? 28.559 -2.332 -18.346 1.00 21.75 269 TYR B C 1
ATOM 4138 O O . TYR B 2 260 ? 29.249 -1.545 -19.002 1.00 21.48 269 TYR B O 1
ATOM 4147 N N . TYR B 2 261 ? 27.274 -2.564 -18.645 1.00 21.09 270 TYR B N 1
ATOM 4148 C CA . TYR B 2 261 ? 26.672 -1.946 -19.820 1.00 21.27 270 TYR B CA 1
ATOM 4149 C C . TYR B 2 261 ? 26.455 -0.461 -19.613 1.00 21.99 270 TYR B C 1
ATOM 4150 O O . TYR B 2 261 ? 26.578 0.311 -20.569 1.00 22.66 270 TYR B O 1
ATOM 4159 N N . GLN B 2 262 ? 26.197 -0.034 -18.375 1.00 21.20 271 GLN B N 1
ATOM 4160 C CA . GLN B 2 262 ? 26.060 1.393 -18.107 1.00 21.57 271 GLN B CA 1
ATOM 4161 C C . GLN B 2 262 ? 27.383 2.114 -18.310 1.00 21.59 271 GLN B C 1
ATOM 4162 O O . GLN B 2 262 ? 27.436 3.143 -18.992 1.00 22.71 271 GLN B O 1
ATOM 4168 N N . ILE B 2 263 ? 28.468 1.563 -17.755 1.00 21.96 272 ILE B N 1
ATOM 4169 C CA . ILE B 2 263 ? 29.796 2.146 -17.937 1.00 23.37 272 ILE B CA 1
ATOM 4170 C C . ILE B 2 263 ? 30.205 2.110 -19.404 1.00 23.72 272 ILE B C 1
ATOM 4171 O O . ILE B 2 263 ? 30.829 3.051 -19.910 1.00 25.40 272 ILE B O 1
ATOM 4176 N N . LYS B 2 264 ? 29.848 1.041 -20.120 1.00 24.27 273 LYS B N 1
ATOM 4177 C CA . LYS B 2 264 ? 30.199 0.936 -21.536 1.00 25.78 273 LYS B CA 1
ATOM 4178 C C . LYS B 2 264 ? 29.525 2.030 -22.363 1.00 25.69 273 LYS B C 1
ATOM 4179 O O . LYS B 2 264 ? 30.123 2.578 -23.305 1.00 27.28 273 LYS B O 1
ATOM 4185 N N . THR B 2 265 ? 28.273 2.357 -22.030 1.00 25.43 274 THR B N 1
ATOM 4186 C CA . THR B 2 265 ? 27.479 3.284 -22.828 1.00 27.42 274 THR B CA 1
ATOM 4187 C C . THR B 2 265 ? 27.761 4.734 -22.486 1.00 29.14 274 THR B C 1
ATOM 4188 O O . THR B 2 265 ? 27.518 5.615 -23.323 1.00 30.09 274 THR B O 1
ATOM 4192 N N . LEU B 2 266 ? 28.260 5.012 -21.286 1.00 31.94 275 LEU B N 1
ATOM 4193 C CA . LEU B 2 266 ? 28.502 6.379 -20.872 1.00 37.08 275 LEU B CA 1
ATOM 4194 C C . LEU B 2 266 ? 29.402 7.078 -21.885 1.00 40.40 275 LEU B C 1
ATOM 4195 O O . LEU B 2 266 ? 30.413 6.503 -22.303 1.00 39.49 275 LEU B O 1
ATOM 4200 N N . PRO B 2 267 ? 29.085 8.306 -22.287 1.00 45.32 276 PRO B N 1
ATOM 4201 C CA . PRO B 2 267 ? 30.033 9.078 -23.101 1.00 49.04 276 PRO B CA 1
ATOM 4202 C C . PRO B 2 267 ? 31.346 9.304 -22.366 1.00 53.38 276 PRO B C 1
ATOM 4203 O O . PRO B 2 267 ? 31.363 9.730 -21.207 1.00 52.61 276 PRO B O 1
ATOM 4207 N N . GLU B 2 268 ? 32.455 9.039 -23.067 1.00 58.45 277 GLU B N 1
ATOM 4208 C CA . GLU B 2 268 ? 33.772 9.146 -22.449 1.00 63.68 277 GLU B CA 1
ATOM 4209 C C . GLU B 2 268 ? 34.012 10.529 -21.856 1.00 64.73 277 GLU B C 1
ATOM 4210 O O . GLU B 2 268 ? 34.681 10.659 -20.824 1.00 64.92 277 GLU B O 1
ATOM 4216 N N . GLN B 2 269 ? 33.480 11.569 -22.482 1.00 65.69 278 GLN B N 1
ATOM 4217 C CA . GLN B 2 269 ? 33.748 12.936 -22.057 1.00 66.87 278 GLN B CA 1
ATOM 4218 C C . GLN B 2 269 ? 32.818 13.414 -20.944 1.00 66.32 278 GLN B C 1
ATOM 4219 O O . GLN B 2 269 ? 32.947 14.559 -20.504 1.00 65.81 278 GLN B O 1
ATOM 4225 N N . TYR B 2 270 ? 31.906 12.569 -20.459 1.00 66.55 279 TYR B N 1
ATOM 4226 C CA . TYR B 2 270 ? 31.006 12.934 -19.371 1.00 66.92 279 TYR B CA 1
ATOM 4227 C C . TYR B 2 270 ? 31.374 12.261 -18.053 1.00 64.99 279 TYR B C 1
ATOM 4228 O O . TYR B 2 270 ? 30.611 12.350 -17.086 1.00 62.66 279 TYR B O 1
ATOM 4237 N N . SER B 2 271 ? 32.526 11.592 -17.992 1.00 65.61 280 SER B N 1
ATOM 4238 C CA . SER B 2 271 ? 32.871 10.815 -16.807 1.00 66.47 280 SER B CA 1
ATOM 4239 C C . SER B 2 271 ? 33.095 11.708 -15.594 1.00 66.62 280 SER B C 1
ATOM 4240 O O . SER B 2 271 ? 32.757 11.328 -14.467 1.00 66.59 280 SER B O 1
ATOM 4243 N N . ASP B 2 272 ? 33.656 12.900 -15.805 1.00 66.49 281 ASP B N 1
ATOM 4244 C CA . ASP B 2 272 ? 33.959 13.781 -14.683 1.00 66.94 281 ASP B CA 1
ATOM 4245 C C . ASP B 2 272 ? 32.710 14.159 -13.899 1.00 64.67 281 ASP B C 1
ATOM 4246 O O . ASP B 2 272 ? 32.778 14.346 -12.678 1.00 65.81 281 ASP B O 1
ATOM 4251 N N . ILE B 2 273 ? 31.564 14.272 -14.571 1.00 60.43 282 ILE B N 1
ATOM 4252 C CA . ILE B 2 273 ? 30.353 14.758 -13.922 1.00 56.13 282 ILE B CA 1
ATOM 4253 C C . ILE B 2 273 ? 29.360 13.654 -13.558 1.00 52.17 282 ILE B C 1
ATOM 4254 O O . ILE B 2 273 ? 28.543 13.854 -12.644 1.00 52.71 282 ILE B O 1
ATOM 4259 N N . LEU B 2 274 ? 29.422 12.495 -14.214 1.00 46.98 283 LEU B N 1
ATOM 4260 C CA . LEU B 2 274 ? 28.441 11.438 -13.993 1.00 44.15 283 LEU B CA 1
ATOM 4261 C C . LEU B 2 274 ? 28.915 10.315 -13.079 1.00 40.91 283 LEU B C 1
ATOM 4262 O O . LEU B 2 274 ? 28.115 9.419 -12.768 1.00 40.76 283 LEU B O 1
ATOM 4267 N N . LEU B 2 275 ? 30.183 10.309 -12.671 1.00 38.52 284 LEU B N 1
ATOM 4268 C CA . LEU B 2 275 ? 30.716 9.240 -11.838 1.00 36.04 284 LEU B CA 1
ATOM 4269 C C . LEU B 2 275 ? 31.278 9.818 -10.548 1.00 35.23 284 LEU B C 1
ATOM 4270 O O . LEU B 2 275 ? 32.095 10.747 -10.576 1.00 37.78 284 LEU B O 1
ATOM 4275 N N . ASN B 2 276 ? 30.839 9.260 -9.425 1.00 31.61 285 ASN B N 1
ATOM 4276 C CA . ASN B 2 276 ? 31.274 9.715 -8.112 1.00 32.07 285 ASN B CA 1
ATOM 4277 C C . ASN B 2 276 ? 32.477 8.897 -7.662 1.00 32.33 285 ASN B C 1
ATOM 4278 O O . ASN B 2 276 ? 32.366 7.677 -7.481 1.00 31.58 285 ASN B O 1
ATOM 4283 N N . GLU B 2 277 ? 33.611 9.573 -7.481 1.00 35.97 286 GLU B N 1
ATOM 4284 C CA . GLU B 2 277 ? 34.864 8.887 -7.179 1.00 40.75 286 GLU B CA 1
ATOM 4285 C C . GLU B 2 277 ? 34.762 8.080 -5.893 1.00 39.01 286 GLU B C 1
ATOM 4286 O O . GLU B 2 277 ? 35.183 6.916 -5.843 1.00 38.63 286 GLU B O 1
ATOM 4292 N N . ARG B 2 278 ? 34.226 8.690 -4.831 1.00 37.43 287 ARG B N 1
ATOM 4293 C CA . ARG B 2 278 ? 34.151 7.995 -3.551 1.00 36.95 287 ARG B CA 1
ATOM 4294 C C . ARG B 2 278 ? 33.393 6.686 -3.693 1.00 35.33 287 ARG B C 1
ATOM 4295 O O . ARG B 2 278 ? 33.846 5.641 -3.214 1.00 35.28 287 ARG B O 1
ATOM 4303 N N . VAL B 2 279 ? 32.207 6.735 -4.307 1.00 34.10 288 VAL B N 1
ATOM 4304 C CA . VAL B 2 279 ? 31.364 5.545 -4.380 1.00 30.95 288 VAL B CA 1
ATOM 4305 C C . VAL B 2 279 ? 32.059 4.453 -5.173 1.00 30.50 288 VAL B C 1
ATOM 4306 O O . VAL B 2 279 ? 32.102 3.292 -4.750 1.00 30.88 288 VAL B O 1
ATOM 4310 N N . TRP B 2 280 ? 32.626 4.811 -6.332 1.00 28.35 289 TRP B N 1
ATOM 4311 C CA . TRP B 2 280 ? 33.203 3.787 -7.204 1.00 27.49 289 TRP B CA 1
ATOM 4312 C C . TRP B 2 280 ? 34.453 3.175 -6.593 1.00 28.48 289 TRP B C 1
ATOM 4313 O O . TRP B 2 280 ? 34.637 1.954 -6.653 1.00 28.25 289 TRP B O 1
ATOM 4324 N N . ASN B 2 281 ? 35.317 3.994 -6.006 1.00 31.13 290 ASN B N 1
ATOM 4325 C CA . ASN B 2 281 ? 36.490 3.447 -5.334 1.00 34.34 290 ASN B CA 1
ATOM 4326 C C . ASN B 2 281 ? 36.092 2.597 -4.136 1.00 34.73 290 ASN B C 1
ATOM 4327 O O . ASN B 2 281 ? 36.656 1.518 -3.925 1.00 35.23 290 ASN B O 1
ATOM 4332 N N . ILE B 2 282 ? 35.121 3.055 -3.340 1.00 34.83 291 ILE B N 1
ATOM 4333 C CA . ILE B 2 282 ? 34.650 2.227 -2.234 1.00 36.02 291 ILE B CA 1
ATOM 4334 C C . ILE B 2 282 ? 34.101 0.914 -2.764 1.00 33.49 291 ILE B C 1
ATOM 4335 O O . ILE B 2 282 ? 34.466 -0.166 -2.289 1.00 34.50 291 ILE B O 1
ATOM 4340 N N . CYS B 2 283 ? 33.236 0.982 -3.775 1.00 32.05 292 CYS B N 1
ATOM 4341 C CA . CYS B 2 283 ? 32.552 -0.228 -4.219 1.00 30.49 292 CYS B CA 1
ATOM 4342 C C . CYS B 2 283 ? 33.521 -1.220 -4.850 1.00 30.61 292 CYS B C 1
ATOM 4343 O O . CYS B 2 283 ? 33.458 -2.421 -4.571 1.00 31.34 292 CYS B O 1
ATOM 4346 N N . LEU B 2 284 ? 34.445 -0.742 -5.684 1.00 30.27 293 LEU B N 1
ATOM 4347 C CA . LEU B 2 284 ? 35.317 -1.671 -6.393 1.00 31.28 293 LEU B CA 1
ATOM 4348 C C . LEU B 2 284 ? 36.505 -2.160 -5.568 1.00 32.20 293 LEU B C 1
ATOM 4349 O O . LEU B 2 284 ? 37.052 -3.226 -5.865 1.00 33.24 293 LEU B O 1
ATOM 4354 N N . TYR B 2 285 ? 36.964 -1.403 -4.561 1.00 32.50 294 TYR B N 1
ATOM 4355 C CA . TYR B 2 285 ? 38.218 -1.738 -3.906 1.00 33.90 294 TYR B CA 1
ATOM 4356 C C . TYR B 2 285 ? 38.151 -1.924 -2.397 1.00 34.58 294 TYR B C 1
ATOM 4357 O O . TYR B 2 285 ? 39.052 -2.560 -1.844 1.00 36.30 294 TYR B O 1
ATOM 4366 N N . SER B 2 286 ? 37.118 -1.418 -1.724 1.00 34.32 295 SER B N 1
ATOM 4367 C CA . SER B 2 286 ? 37.029 -1.524 -0.270 1.00 36.83 295 SER B CA 1
ATOM 4368 C C . SER B 2 286 ? 35.835 -2.324 0.228 1.00 36.43 295 SER B C 1
ATOM 4369 O O . SER B 2 286 ? 35.900 -2.885 1.324 1.00 38.73 295 SER B O 1
ATOM 4372 N N . SER B 2 287 ? 34.742 -2.366 -0.522 1.00 35.18 296 SER B N 1
ATOM 4373 C CA . SER B 2 287 ? 33.484 -2.870 -0.000 1.00 32.81 296 SER B CA 1
ATOM 4374 C C . SER B 2 287 ? 33.510 -4.390 0.110 1.00 31.89 296 SER B C 1
ATOM 4375 O O . SER B 2 287 ? 34.410 -5.074 -0.400 1.00 32.18 296 SER B O 1
ATOM 4378 N N . PHE B 2 288 ? 32.474 -4.915 0.771 1.00 30.47 297 PHE B N 1
ATOM 4379 C CA . PHE B 2 288 ? 32.302 -6.359 0.851 1.00 30.28 297 PHE B CA 1
ATOM 4380 C C . PHE B 2 288 ? 32.298 -7.003 -0.521 1.00 30.68 297 PHE B C 1
ATOM 4381 O O . PHE B 2 288 ? 32.757 -8.138 -0.675 1.00 31.34 297 PHE B O 1
ATOM 4389 N N . GLN B 2 289 ? 31.774 -6.306 -1.529 1.00 31.30 298 GLN B N 1
ATOM 4390 C CA . GLN B 2 289 ? 31.617 -6.886 -2.858 1.00 32.32 298 GLN B CA 1
ATOM 4391 C C . GLN B 2 289 ? 32.726 -6.462 -3.818 1.00 33.36 298 GLN B C 1
ATOM 4392 O O . GLN B 2 289 ? 32.565 -6.579 -5.039 1.00 35.28 298 GLN B O 1
ATOM 4398 N N . LYS B 2 290 ? 33.866 -6.007 -3.280 1.00 35.48 299 LYS B N 1
ATOM 4399 C CA . LYS B 2 290 ? 34.954 -5.513 -4.120 1.00 39.54 299 LYS B CA 1
ATOM 4400 C C . LYS B 2 290 ? 35.411 -6.547 -5.136 1.00 40.11 299 LYS B C 1
ATOM 4401 O O . LYS B 2 290 ? 35.973 -6.188 -6.176 1.00 41.65 299 LYS B O 1
ATOM 4407 N N . ASN B 2 291 ? 35.209 -7.834 -4.847 1.00 39.64 300 ASN B N 1
ATOM 4408 C CA . ASN B 2 291 ? 35.657 -8.919 -5.710 1.00 39.76 300 ASN B CA 1
ATOM 4409 C C . ASN B 2 291 ? 34.510 -9.618 -6.418 1.00 37.92 300 ASN B C 1
ATOM 4410 O O . ASN B 2 291 ? 34.708 -10.707 -6.965 1.00 39.53 300 ASN B O 1
ATOM 4415 N N . SER B 2 292 ? 33.321 -9.023 -6.421 1.00 36.27 301 SER B N 1
ATOM 4416 C CA . SER B 2 292 ? 32.139 -9.634 -7.006 1.00 34.14 301 SER B CA 1
ATOM 4417 C C . SER B 2 292 ? 31.708 -8.968 -8.301 1.00 33.38 301 SER B C 1
ATOM 4418 O O . SER B 2 292 ? 30.726 -9.411 -8.911 1.00 36.59 301 SER B O 1
ATOM 4421 N N . LEU B 2 293 ? 32.422 -7.937 -8.747 1.00 29.47 302 LEU B N 1
ATOM 4422 C CA . LEU B 2 293 ? 32.016 -7.151 -9.905 1.00 27.99 302 LEU B CA 1
ATOM 4423 C C . LEU B 2 293 ? 33.133 -7.183 -10.931 1.00 27.03 302 LEU B C 1
ATOM 4424 O O . LEU B 2 293 ? 33.645 -6.135 -11.334 1.00 28.01 302 LEU B O 1
ATOM 4429 N N . HIS B 2 294 ? 33.502 -8.380 -11.373 1.00 27.84 303 HIS B N 1
ATOM 4430 C CA . HIS B 2 294 ? 34.706 -8.521 -12.180 1.00 30.40 303 HIS B CA 1
ATOM 4431 C C . HIS B 2 294 ? 34.593 -7.772 -13.499 1.00 28.34 303 HIS B C 1
ATOM 4432 O O . HIS B 2 294 ? 35.556 -7.138 -13.939 1.00 28.58 303 HIS B O 1
ATOM 4439 N N . ASN B 2 295 ? 33.441 -7.857 -14.161 1.00 26.40 304 ASN B N 1
ATOM 4440 C CA . ASN B 2 295 ? 33.307 -7.230 -15.472 1.00 25.43 304 ASN B CA 1
ATOM 4441 C C . ASN B 2 295 ? 33.299 -5.711 -15.349 1.00 24.72 304 ASN B C 1
ATOM 4442 O O . ASN B 2 295 ? 33.923 -4.998 -16.150 1.00 25.03 304 ASN B O 1
ATOM 4447 N N . THR B 2 296 ? 32.602 -5.202 -14.344 1.00 23.57 305 THR B N 1
ATOM 4448 C CA . THR B 2 296 ? 32.549 -3.767 -14.128 1.00 23.86 305 THR B CA 1
ATOM 4449 C C . THR B 2 296 ? 33.914 -3.230 -13.738 1.00 25.30 305 THR B C 1
ATOM 4450 O O . THR B 2 296 ? 34.322 -2.170 -14.213 1.00 25.31 305 THR B O 1
ATOM 4454 N N . GLU B 2 297 ? 34.633 -3.944 -12.877 1.00 26.00 306 GLU B N 1
ATOM 4455 C CA . GLU B 2 297 ? 35.973 -3.505 -12.496 1.00 28.87 306 GLU B CA 1
ATOM 4456 C C . GLU B 2 297 ? 36.895 -3.447 -13.705 1.00 28.13 306 GLU B C 1
ATOM 4457 O O . GLU B 2 297 ? 37.669 -2.498 -13.858 1.00 30.42 306 GLU B O 1
ATOM 4463 N N . LYS B 2 298 ? 36.809 -4.443 -14.588 1.00 27.06 307 LYS B N 1
ATOM 4464 C CA . LYS B 2 298 ? 37.678 -4.472 -15.756 1.00 28.26 307 LYS B CA 1
ATOM 4465 C C . LYS B 2 298 ? 37.376 -3.314 -16.704 1.00 27.19 307 LYS B C 1
ATOM 4466 O O . LYS B 2 298 ? 38.297 -2.647 -17.188 1.00 28.14 307 LYS B O 1
ATOM 4472 N N . ILE B 2 299 ? 36.097 -3.059 -16.996 1.00 25.58 308 ILE B N 1
ATOM 4473 C CA . ILE B 2 299 ? 35.793 -1.942 -17.889 1.00 25.04 308 ILE B CA 1
ATOM 4474 C C . ILE B 2 299 ? 36.135 -0.605 -17.233 1.00 26.25 308 ILE B C 1
ATOM 4475 O O . ILE B 2 299 ? 36.698 0.283 -17.879 1.00 27.79 308 ILE B O 1
ATOM 4480 N N . MET B 2 300 ? 35.858 -0.452 -15.936 1.00 25.99 309 MET B N 1
ATOM 4481 C CA . MET B 2 300 ? 36.198 0.795 -15.256 1.00 27.75 309 MET B CA 1
ATOM 4482 C C . MET B 2 300 ? 37.701 1.042 -15.265 1.00 30.78 309 MET B C 1
ATOM 4483 O O . MET B 2 300 ? 38.149 2.164 -15.528 1.00 31.55 309 MET B O 1
ATOM 4488 N N . GLU B 2 301 ? 38.499 0.008 -14.992 1.00 30.52 310 GLU B N 1
ATOM 4489 C CA . GLU B 2 301 ? 39.946 0.214 -14.946 1.00 32.98 310 GLU B CA 1
ATOM 4490 C C . GLU B 2 301 ? 40.523 0.513 -16.323 1.00 34.41 310 GLU B C 1
ATOM 4491 O O . GLU B 2 301 ? 41.534 1.221 -16.433 1.00 36.78 310 GLU B O 1
ATOM 4497 N N . ASN B 2 302 ? 39.907 -0.001 -17.384 1.00 34.81 311 ASN B N 1
ATOM 4498 C CA . ASN B 2 302 ? 40.443 0.234 -18.720 1.00 36.75 311 ASN B CA 1
ATOM 4499 C C . ASN B 2 302 ? 39.896 1.501 -19.363 1.00 40.57 311 ASN B C 1
ATOM 4500 O O . ASN B 2 302 ? 40.590 2.113 -20.185 1.00 43.00 311 ASN B O 1
ATOM 4505 N N . LYS B 2 303 ? 38.697 1.938 -18.979 1.00 42.61 312 LYS B N 1
ATOM 4506 C CA . LYS B 2 303 ? 38.062 3.109 -19.580 1.00 43.75 312 LYS B CA 1
ATOM 4507 C C . LYS B 2 303 ? 38.267 4.386 -18.775 1.00 45.49 312 LYS B C 1
ATOM 4508 O O . LYS B 2 303 ? 38.494 5.450 -19.364 1.00 45.88 312 LYS B O 1
ATOM 4514 N N . TYR B 2 304 ? 38.223 4.312 -17.443 1.00 47.55 313 TYR B N 1
ATOM 4515 C CA . TYR B 2 304 ? 38.304 5.502 -16.593 1.00 50.09 313 TYR B CA 1
ATOM 4516 C C . TYR B 2 304 ? 39.315 5.305 -15.465 1.00 51.56 313 TYR B C 1
ATOM 4517 O O . TYR B 2 304 ? 39.005 5.516 -14.292 1.00 51.81 313 TYR B O 1
ATOM 4526 N N . PRO B 2 305 ? 40.548 4.909 -15.790 1.00 52.78 314 PRO B N 1
ATOM 4527 C CA . PRO B 2 305 ? 41.538 4.673 -14.726 1.00 54.04 314 PRO B CA 1
ATOM 4528 C C . PRO B 2 305 ? 41.879 5.919 -13.922 1.00 56.63 314 PRO B C 1
ATOM 4529 O O . PRO B 2 305 ? 42.369 5.790 -12.791 1.00 56.73 314 PRO B O 1
ATOM 4533 N N . GLU B 2 306 ? 41.628 7.120 -14.459 1.00 59.03 315 GLU B N 1
ATOM 4534 C CA . GLU B 2 306 ? 41.921 8.337 -13.709 1.00 61.78 315 GLU B CA 1
ATOM 4535 C C . GLU B 2 306 ? 41.005 8.464 -12.496 1.00 61.73 315 GLU B C 1
ATOM 4536 O O . GLU B 2 306 ? 41.465 8.750 -11.384 1.00 61.90 315 GLU B O 1
ATOM 4542 N N . LEU B 2 307 ? 39.697 8.263 -12.697 1.00 61.21 316 LEU B N 1
ATOM 4543 C CA . LEU B 2 307 ? 38.754 8.330 -11.586 1.00 60.36 316 LEU B CA 1
ATOM 4544 C C . LEU B 2 307 ? 39.251 7.513 -10.402 1.00 59.84 316 LEU B C 1
ATOM 4545 O O . LEU B 2 307 ? 39.063 7.893 -9.243 1.00 59.86 316 LEU B O 1
ATOM 4550 N N . LEU B 2 308 ? 39.905 6.393 -10.680 1.00 59.03 317 LEU B N 1
ATOM 4551 C CA . LEU B 2 308 ? 40.347 5.478 -9.644 1.00 59.24 317 LEU B CA 1
ATOM 4552 C C . LEU B 2 308 ? 41.830 5.701 -9.367 1.00 59.77 317 LEU B C 1
ATOM 4553 O O . LEU B 2 308 ? 42.370 5.161 -8.409 1.00 60.47 317 LEU B O 1
#

Secondary structure (DSSP, 8-state):
--B-GGGGGGGGSSS-EEEEE-TTSSEEEEEE-TTS-EEEEEE-EEEEEE-TTT-EEEEEEE-GGGGTT-SSHHHHHHHHHHHHHHHHHHHS-GGGS-SEEEESSGGGHHHHHHHTTT-TTSEEE-B-S---GGGGGGSHHHHHHHHH-SS-EEEEEETTTTGGGTS-HHHHHHHHHHHHHHHHH-HHHHHHHHHS-TTS-B-TT-SSB---HHHHHHHHHHHHHHHHHHHHHHHT-/-EEEEBS---S-EEEEETTEEEEE-TT----EEEEEPTTS-EEEEEEETTEEEEEEEEEE-GGG--EEEEEETTTTEEEEEE---HHHHHHHHHHHHHTT-SEE----TT--HHHHHHTT--HHHHHHHS--TT-SSEEEETTPPBHHHHH---GGG-B-PPP--SSSTTT--TT-HHHHHH-THIIIIIIIIIIIISSHHHHHHHHHHHHHHHHHH--HHHHHHHHHHHHHHHT-S---HHHHHHHHHHHHHHHHHS-GGGHHHH--HHHHHIIIIISTTTTS-HHHHHHHHHH-TTT-

CATH classification: 2.60.34.20 (+1 more: 1.25.40.550)

Solvent-accessible surface area: 26455 Å² total; per-residue (Å²): 91,36,0,35,90,111,48,48,74,50,0,22,56,128,67,46,2,4,0,0,6,7,49,17,0,57,37,52,76,102,83,146,42,200,133,43,93,92,35,77,130,23,60,15,0,1,1,4,3,0,16,0,62,51,0,98,1,28,0,36,0,2,32,42,65,35,11,74,77,92,170,165,37,73,41,36,9,52,13,38,0,0,88,28,2,4,49,17,0,109,85,27,64,178,132,87,35,4,90,25,0,0,0,25,100,147,56,0,45,56,6,0,66,0,16,5,38,74,36,113,141,19,48,36,15,28,10,116,34,205,27,3,0,28,7,0,21,15,6,67,70,0,20,70,35,0,96,153,12,115,113,71,75,74,29,117,46,56,0,0,16,78,12,62,122,177,40,64,14,110,58,0,0,44,21,0,26,31,0,0,65,0,4,104,40,38,76,131,39,0,53,123,36,12,85,75,61,115,120,28,76,58,72,104,171,19,12,6,5,50,21,77,64,130,68,9,97,75,12,22,41,74,0,126,89,14,46,126,93,26,117,16,177,117,156,74,99,134,46,11,0,4,0,64,42,1,42,38,70,2,48,0,2,0,0,49,41,74,58,102,2,112,118,110,69,83,8,25,0,0,50,44,1,14,90,40,44,3,3,0,0,22,3,56,21,58,127,82,77,81,86,53,1,0,10,0,0,10,20,137,68,21,50,1,43,0,66,34,32,113,190,86,27,19,0,64,9,59,80,26,227,68,31,79,118,18,123,102,74,16,115,68,22,76,125,142,154,50,19,44,52,11,52,82,108,143,163,39,85,23,11,97,27,0,7,42,35,6,87,8,74,75,2,47,111,11,12,139,106,110,134,32,57,14,3,46,0,4,33,81,8,51,6,43,61,51,55,127,123,121,90,110,91,81,7,0,44,9,24,53,8,66,39,68,14,77,120,6,2,63,90,72,64,20,44,93,3,36,68,37,15,14,86,4,0,28,44,35,3,14,113,34,92,14,145,70,20,50,34,0,2,7,15,0,0,2,0,0,0,0,0,13,17,1,38,1,147,3,0,12,78,8,0,11,20,0,0,17,0,0,0,16,0,46,91,11,51,164,117,0,23,98,69,0,10,68,3,0,60,54,0,0,106,32,2,49,108,158,85,18,113,123,10,10,65,100,134,5,1,34,57,0,2,89,79,10,103,11,78,103,29,1,126,64,0,45,138,25,0,75,118,48,5,73,131,27,56

Radius of gyration: 32.52 Å; Cα contacts (8 Å, |Δi|>4): 929; chains: 2; bounding box: 74×52×102 Å